Protein AF-A0ABD3R181-F1 (afdb_monomer_lite)

Structure (mmCIF, N/CA/C/O backbone):
data_AF-A0ABD3R181-F1
#
_entry.id   AF-A0ABD3R181-F1
#
loop_
_atom_site.group_PDB
_atom_site.id
_atom_site.type_symbol
_atom_site.label_atom_id
_atom_site.label_alt_id
_atom_site.label_comp_id
_atom_site.label_asym_id
_atom_site.label_entity_id
_atom_site.label_seq_id
_atom_site.pdbx_PDB_ins_code
_atom_site.Cartn_x
_atom_site.Cartn_y
_atom_site.Cartn_z
_atom_site.occupancy
_atom_site.B_iso_or_equiv
_atom_site.auth_seq_id
_atom_site.auth_comp_id
_atom_site.auth_asym_id
_atom_site.auth_atom_id
_atom_site.pdbx_PDB_model_num
ATOM 1 N N . MET A 1 1 ? -15.521 -1.889 13.864 1.00 55.12 1 MET A N 1
ATOM 2 C CA . MET A 1 1 ? -15.353 -1.070 12.650 1.00 55.12 1 MET A CA 1
ATOM 3 C C . MET A 1 1 ? -16.077 -1.786 11.537 1.00 55.12 1 MET A C 1
ATOM 5 O O . MET A 1 1 ? -15.713 -2.916 11.233 1.00 55.12 1 MET A O 1
ATOM 9 N N . VAL A 1 2 ? -17.127 -1.165 11.024 1.00 57.31 2 VAL A N 1
ATOM 10 C CA . VAL A 1 2 ? -17.888 -1.640 9.872 1.00 57.31 2 VAL A CA 1
ATOM 11 C C . VAL A 1 2 ? -17.745 -0.548 8.839 1.00 57.31 2 VAL A C 1
ATOM 13 O O . VAL A 1 2 ? -17.971 0.613 9.165 1.00 57.31 2 VAL A O 1
ATOM 16 N N . LEU A 1 3 ? -17.316 -0.906 7.640 1.00 63.38 3 LEU A N 1
ATOM 17 C CA . LEU A 1 3 ? -17.305 0.016 6.521 1.00 63.38 3 LEU A CA 1
ATOM 18 C C . LEU A 1 3 ? -18.240 -0.590 5.485 1.00 63.38 3 LEU A C 1
ATOM 20 O O . LEU A 1 3 ? -17.924 -1.645 4.935 1.00 63.38 3 LEU A O 1
ATOM 24 N N . LEU A 1 4 ? -19.429 -0.001 5.373 1.00 65.81 4 LEU A N 1
ATOM 25 C CA . LEU A 1 4 ? -20.515 -0.470 4.518 1.00 65.81 4 LEU A CA 1
ATOM 26 C C . LEU A 1 4 ? -20.321 0.040 3.092 1.00 65.81 4 LEU A C 1
ATOM 28 O O . LEU A 1 4 ? -19.708 1.082 2.876 1.00 65.81 4 LEU A O 1
ATOM 32 N N . GLU A 1 5 ? -20.854 -0.707 2.132 1.00 68.44 5 GLU A N 1
ATOM 33 C CA . GLU A 1 5 ? -20.963 -0.224 0.758 1.00 68.44 5 GLU A CA 1
ATOM 34 C C . GLU A 1 5 ? -22.253 0.572 0.587 1.00 68.44 5 GLU A C 1
ATOM 36 O O . GLU A 1 5 ? -23.268 0.188 1.179 1.00 68.44 5 GLU A O 1
ATOM 41 N N . PRO A 1 6 ? -22.243 1.626 -0.246 1.00 63.38 6 PRO A N 1
ATOM 42 C CA . PRO A 1 6 ? -23.479 2.216 -0.729 1.00 63.38 6 PRO A CA 1
ATOM 43 C C . PRO A 1 6 ? -24.328 1.174 -1.471 1.00 63.38 6 PRO A C 1
ATOM 45 O O . PRO A 1 6 ? -23.773 0.312 -2.164 1.00 63.38 6 PRO A O 1
ATOM 48 N N . PRO A 1 7 ? -25.667 1.272 -1.389 1.00 65.12 7 PRO A N 1
ATOM 49 C CA . PRO A 1 7 ? -26.587 0.553 -2.251 1.00 65.12 7 PRO A CA 1
ATOM 50 C C . PRO A 1 7 ? -26.236 0.778 -3.715 1.00 65.12 7 PRO A C 1
ATOM 52 O O . PRO A 1 7 ? -25.718 1.833 -4.074 1.00 65.12 7 PRO A O 1
ATOM 55 N N . ASN A 1 8 ? -26.593 -0.173 -4.578 1.00 63.19 8 ASN A N 1
ATOM 56 C CA . ASN A 1 8 ? -26.259 -0.132 -6.007 1.00 63.19 8 ASN A CA 1
ATOM 57 C C . ASN A 1 8 ? -26.630 1.202 -6.679 1.00 63.19 8 ASN A C 1
ATOM 59 O O . ASN A 1 8 ? -25.869 1.705 -7.494 1.00 63.19 8 ASN A O 1
ATOM 63 N N . ALA A 1 9 ? -27.766 1.801 -6.305 1.00 60.69 9 ALA A N 1
ATOM 64 C CA . ALA A 1 9 ? -28.224 3.078 -6.859 1.00 60.69 9 ALA A CA 1
ATOM 65 C C . ALA A 1 9 ? -27.328 4.279 -6.491 1.00 60.69 9 ALA A C 1
ATOM 67 O O . ALA A 1 9 ? -27.309 5.270 -7.215 1.00 60.69 9 ALA A O 1
ATOM 68 N N . LEU A 1 10 ? -26.594 4.187 -5.380 1.00 62.84 10 LEU A N 1
ATOM 69 C CA . LEU A 1 10 ? -25.690 5.218 -4.859 1.00 62.84 10 LEU A CA 1
ATOM 70 C C . LEU A 1 10 ? -24.215 4.827 -5.008 1.00 62.84 10 LEU A C 1
ATOM 72 O O . LEU A 1 10 ? -23.321 5.589 -4.638 1.00 62.84 10 LEU A O 1
ATOM 76 N N . ASN A 1 11 ? -23.943 3.628 -5.524 1.00 64.88 11 ASN A N 1
ATOM 77 C CA . ASN A 1 11 ? -22.593 3.133 -5.671 1.00 64.88 11 ASN A CA 1
ATOM 78 C C . ASN A 1 11 ? -21.953 3.744 -6.919 1.00 64.88 11 ASN A C 1
ATOM 80 O O . ASN A 1 11 ? -22.361 3.471 -8.045 1.00 64.88 11 ASN A O 1
ATOM 84 N N . GLY A 1 12 ? -20.917 4.563 -6.720 1.00 60.31 12 GLY A N 1
ATOM 85 C CA . GLY A 1 12 ? -20.141 5.113 -7.832 1.00 60.31 12 GLY A CA 1
ATOM 86 C C . GLY A 1 12 ? -19.464 4.019 -8.665 1.00 60.31 12 GLY A C 1
ATOM 87 O O . GLY A 1 12 ? -19.232 4.196 -9.863 1.00 60.31 12 GLY A O 1
ATOM 88 N N . PHE A 1 13 ? -19.177 2.858 -8.067 1.00 60.72 13 PHE A N 1
ATOM 89 C CA . PHE A 1 13 ? -18.614 1.719 -8.777 1.00 60.72 13 PHE A CA 1
ATOM 90 C C . PHE A 1 13 ? -19.688 1.021 -9.611 1.00 60.72 13 PHE A C 1
ATOM 92 O O . PHE A 1 13 ? -20.637 0.454 -9.079 1.00 60.72 13 PHE A O 1
ATOM 99 N N . LYS A 1 14 ? -19.478 0.956 -10.931 1.00 56.28 14 LYS A N 1
ATOM 100 C CA . LYS A 1 14 ? -20.347 0.208 -11.862 1.00 56.28 14 LYS A CA 1
ATOM 101 C C . LYS A 1 14 ? -20.412 -1.292 -11.572 1.00 56.28 14 LYS A C 1
ATOM 103 O O . LYS A 1 14 ? -21.358 -1.949 -11.989 1.00 56.28 14 LYS A O 1
ATOM 108 N N . SER A 1 15 ? -19.426 -1.814 -10.842 1.00 56.28 15 SER A N 1
ATOM 109 C CA . SER A 1 15 ? -19.430 -3.170 -10.296 1.00 56.28 15 SER A CA 1
ATOM 110 C C . SER A 1 15 ? -20.417 -3.345 -9.140 1.00 56.28 15 SER A C 1
ATOM 112 O O . SER A 1 15 ? -20.561 -4.453 -8.651 1.00 56.28 15 SER A O 1
ATOM 114 N N . ASN A 1 16 ? -21.077 -2.289 -8.655 1.00 62.91 16 ASN A N 1
ATOM 115 C CA . ASN A 1 16 ? -21.979 -2.305 -7.497 1.00 62.91 16 ASN A CA 1
ATOM 116 C C . ASN A 1 16 ? -21.322 -2.716 -6.166 1.00 62.91 16 ASN A C 1
ATOM 118 O O . ASN A 1 16 ? -22.004 -2.905 -5.164 1.00 62.91 16 ASN A O 1
ATOM 122 N N . SER A 1 17 ? -19.993 -2.833 -6.131 1.00 70.88 17 SER A N 1
ATOM 123 C CA . SER A 1 17 ? -19.230 -3.179 -4.936 1.00 70.88 17 SER A CA 1
ATOM 124 C C . SER A 1 17 ? -17.808 -2.626 -5.042 1.00 70.88 17 SER A C 1
ATOM 126 O O . SER A 1 17 ? -17.170 -2.782 -6.081 1.00 70.88 17 SER A O 1
ATOM 128 N N . GLN A 1 18 ? -17.328 -1.983 -3.977 1.00 70.31 18 GLN A N 1
ATOM 129 C CA . GLN A 1 18 ? -15.941 -1.578 -3.739 1.00 70.31 18 GLN A CA 1
ATOM 130 C C . GLN A 1 18 ? -15.084 -2.748 -3.220 1.00 70.31 18 GLN A C 1
ATOM 132 O O . GLN A 1 18 ? -13.901 -2.839 -3.544 1.00 70.31 18 GLN A O 1
ATOM 137 N N . PHE A 1 19 ? -15.672 -3.640 -2.417 1.00 74.06 19 PHE A N 1
ATOM 138 C CA . PHE A 1 19 ? -15.000 -4.777 -1.766 1.00 74.06 19 PHE A CA 1
ATOM 139 C C . PHE A 1 19 ? -15.173 -6.107 -2.511 1.00 74.06 19 PHE A C 1
ATOM 141 O O . PHE A 1 19 ? -14.675 -7.135 -2.050 1.00 74.06 19 PHE A O 1
ATOM 148 N N . SER A 1 20 ? -15.823 -6.050 -3.675 1.00 77.19 20 SER A N 1
ATOM 149 C CA . SER A 1 20 ? -15.980 -7.108 -4.673 1.00 77.19 20 SER A CA 1
ATOM 150 C C . SER A 1 20 ? -16.860 -8.297 -4.262 1.00 77.19 20 SER A C 1
ATOM 152 O O . SER A 1 20 ? -17.326 -8.393 -3.121 1.00 77.19 20 SER A O 1
ATOM 154 N N . CYS A 1 21 ? -17.102 -9.202 -5.219 1.00 82.94 21 CYS A N 1
ATOM 155 C CA . CYS A 1 21 ? -17.904 -10.416 -5.046 1.00 82.94 21 CYS A CA 1
ATOM 156 C C . CYS A 1 21 ? -17.040 -11.683 -5.194 1.00 82.94 21 CYS A C 1
ATOM 158 O O . CYS A 1 21 ? -16.865 -12.163 -6.316 1.00 82.94 21 CYS A O 1
ATOM 160 N N . PRO A 1 22 ? -16.512 -12.253 -4.097 1.00 86.50 22 PRO A N 1
ATOM 161 C CA . PRO A 1 22 ? -15.884 -13.572 -4.143 1.00 86.50 22 PRO A CA 1
ATOM 162 C C . PRO A 1 22 ? -16.886 -14.663 -4.559 1.00 86.50 22 PRO A C 1
ATOM 164 O O . PRO A 1 22 ? -18.093 -14.486 -4.365 1.00 86.50 22 PRO A O 1
ATOM 167 N N . PRO A 1 23 ? -16.418 -15.824 -5.054 1.00 86.88 23 PRO A N 1
ATOM 168 C CA . PRO A 1 23 ? -17.284 -16.964 -5.364 1.00 86.88 23 PRO A CA 1
ATOM 169 C C . PRO A 1 23 ? -18.219 -17.368 -4.208 1.00 86.88 23 PRO A C 1
ATOM 171 O O . PRO A 1 23 ? -19.382 -17.687 -4.445 1.00 86.88 23 PRO A O 1
ATOM 174 N N . GLU A 1 24 ? -17.751 -17.287 -2.959 1.00 87.00 24 GLU A N 1
ATOM 175 C CA . GLU A 1 24 ? -18.505 -17.612 -1.735 1.00 87.00 24 GLU A CA 1
ATOM 176 C C . GLU A 1 24 ? -19.681 -16.678 -1.441 1.00 87.00 24 GLU A C 1
ATOM 178 O O . GLU A 1 24 ? -20.557 -17.017 -0.638 1.00 87.00 24 GLU A O 1
ATOM 183 N N . ALA A 1 25 ? -19.704 -15.503 -2.070 1.00 86.50 25 ALA A N 1
ATOM 184 C CA . ALA A 1 25 ? -20.812 -14.571 -1.940 1.00 86.50 25 ALA A CA 1
ATOM 185 C C . ALA A 1 25 ? -22.078 -15.067 -2.658 1.00 86.50 25 ALA A C 1
ATOM 187 O O . ALA A 1 25 ? -23.170 -14.557 -2.408 1.00 86.50 25 ALA A O 1
ATOM 188 N N . TRP A 1 26 ? -21.953 -16.073 -3.527 1.00 88.00 26 TRP A N 1
ATOM 189 C CA . TRP A 1 26 ? -23.047 -16.598 -4.330 1.00 88.00 26 TRP A CA 1
ATOM 190 C C . TRP A 1 26 ? -23.561 -17.932 -3.783 1.00 88.00 26 TRP A C 1
ATOM 192 O O . TRP A 1 26 ? -22.801 -18.869 -3.539 1.00 88.00 26 TRP A O 1
ATOM 202 N N . ARG A 1 27 ? -24.886 -18.059 -3.672 1.00 88.88 27 ARG A N 1
ATOM 203 C CA . ARG A 1 27 ? -25.556 -19.361 -3.595 1.00 88.88 27 ARG A CA 1
ATOM 204 C C . ARG A 1 27 ? -25.457 -20.018 -4.968 1.00 88.88 27 ARG A C 1
ATOM 206 O O . ARG A 1 27 ? -25.780 -19.391 -5.982 1.00 88.88 27 ARG A O 1
ATOM 213 N N . THR A 1 28 ? -25.014 -21.270 -5.003 1.00 89.44 28 THR A N 1
ATOM 214 C CA . THR A 1 28 ? -24.874 -22.037 -6.243 1.00 89.44 28 THR A CA 1
ATOM 215 C C . THR A 1 28 ? -25.684 -23.326 -6.185 1.00 89.44 28 THR A C 1
ATOM 217 O O . THR A 1 28 ? -25.805 -23.949 -5.132 1.00 89.44 28 THR A O 1
ATOM 220 N N . GLU A 1 29 ? -26.245 -23.725 -7.324 1.00 88.19 29 GLU A N 1
ATOM 221 C CA . GLU A 1 29 ? -26.995 -24.972 -7.476 1.00 88.19 29 GLU A CA 1
ATOM 222 C C . GLU A 1 29 ? -26.436 -25.806 -8.626 1.00 88.19 29 GLU A C 1
ATOM 224 O O . GLU A 1 29 ? -26.189 -25.312 -9.729 1.00 88.19 29 GLU A O 1
ATOM 229 N N . VAL A 1 30 ? -26.289 -27.107 -8.386 1.00 86.81 30 VAL A N 1
ATOM 230 C CA . VAL A 1 30 ? -25.907 -28.075 -9.416 1.00 86.81 30 VAL A CA 1
ATOM 231 C C . VAL A 1 30 ? -27.184 -28.640 -10.032 1.00 86.81 30 VAL A C 1
ATOM 233 O O . VAL A 1 30 ? -27.812 -29.545 -9.487 1.00 86.81 30 VAL A O 1
ATOM 236 N N . ARG A 1 31 ? -27.587 -28.098 -11.186 1.00 83.19 31 ARG A N 1
ATOM 237 C CA . ARG A 1 31 ? -28.854 -28.465 -11.852 1.00 83.19 31 ARG A CA 1
ATOM 238 C C . ARG A 1 31 ? -28.872 -29.895 -12.407 1.00 83.19 31 ARG A C 1
ATOM 240 O O . ARG A 1 31 ? -29.944 -30.448 -12.636 1.00 83.19 31 ARG A O 1
ATOM 247 N N . ARG A 1 32 ? -27.701 -30.490 -12.665 1.00 84.88 32 ARG A N 1
ATOM 248 C CA . ARG A 1 32 ? -27.527 -31.876 -13.141 1.00 84.88 32 ARG A CA 1
ATOM 249 C C . ARG A 1 32 ? -26.232 -32.462 -12.587 1.00 84.88 32 ARG A C 1
ATOM 251 O O . ARG A 1 32 ? -25.237 -31.754 -12.480 1.00 84.88 32 ARG A O 1
ATOM 258 N N . LYS A 1 33 ? -26.218 -33.763 -12.280 1.0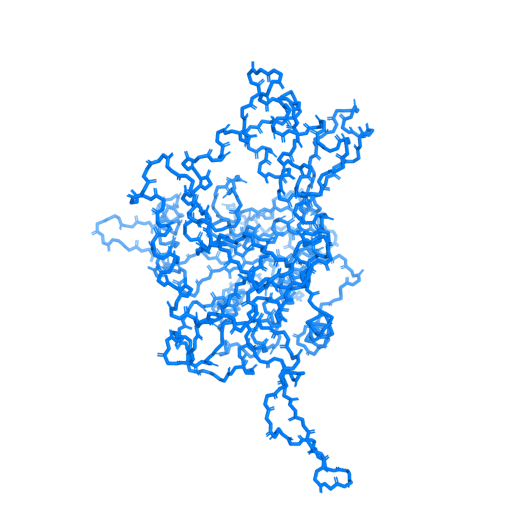0 79.19 33 LYS A N 1
ATOM 259 C CA . LYS A 1 33 ? -25.021 -34.461 -11.783 1.00 79.19 33 LYS A CA 1
ATOM 260 C C . LYS A 1 33 ? -23.868 -34.316 -12.791 1.00 79.19 33 LYS A C 1
ATOM 262 O O . LYS A 1 33 ? -24.003 -34.758 -13.926 1.00 79.19 33 LYS A O 1
ATOM 267 N N . GLY A 1 34 ? -22.765 -33.696 -12.366 1.00 79.50 34 GLY A N 1
ATOM 268 C CA . GLY A 1 34 ? -21.585 -33.429 -13.202 1.00 79.50 34 GLY A CA 1
ATOM 269 C C . GLY A 1 34 ? -21.598 -32.100 -13.969 1.00 79.50 34 GLY A C 1
ATOM 270 O O . GLY A 1 34 ? -20.638 -31.827 -14.678 1.00 79.50 34 GLY A O 1
ATOM 271 N N . ALA A 1 35 ? -22.645 -31.277 -13.843 1.00 83.69 35 ALA A N 1
ATOM 272 C CA . ALA A 1 35 ? -22.665 -29.928 -14.409 1.00 83.69 35 ALA A CA 1
ATOM 273 C C . ALA A 1 35 ? -21.976 -28.913 -13.483 1.00 83.69 35 ALA A C 1
ATOM 275 O O . ALA A 1 35 ? -21.947 -29.099 -12.264 1.00 83.69 35 ALA A O 1
ATOM 276 N N . GLU A 1 36 ? -21.477 -27.821 -14.064 1.00 84.50 36 GLU A N 1
ATOM 277 C CA . GLU A 1 36 ? -20.940 -26.702 -13.290 1.00 84.50 36 GLU A CA 1
ATOM 278 C C . GLU A 1 36 ? -22.030 -26.063 -12.407 1.00 84.50 36 GLU A C 1
ATOM 280 O O . GLU A 1 36 ? -23.181 -25.927 -12.848 1.00 84.50 36 GLU A O 1
ATOM 285 N N . PRO A 1 37 ? -21.704 -25.678 -11.158 1.00 86.06 37 PRO A N 1
ATOM 286 C CA . PRO A 1 37 ? -22.633 -24.964 -10.291 1.00 86.06 37 PRO A CA 1
ATOM 287 C C . PRO A 1 37 ? -23.073 -23.636 -10.918 1.00 86.06 37 PRO A C 1
ATOM 289 O O . PRO A 1 37 ? -22.246 -22.830 -11.341 1.00 86.06 37 PRO A O 1
ATOM 292 N N . VAL A 1 38 ? -24.381 -23.378 -10.938 1.00 86.50 38 VAL A N 1
ATOM 293 C CA . VAL A 1 38 ? -24.952 -22.129 -11.463 1.00 86.50 38 VAL A CA 1
ATOM 294 C C . VAL A 1 38 ? -25.283 -21.196 -10.304 1.00 86.50 38 VAL A C 1
ATOM 296 O O . VAL A 1 38 ? -25.862 -21.636 -9.312 1.00 86.50 38 VAL A O 1
ATOM 299 N N . LYS A 1 39 ? -24.956 -19.905 -10.429 1.00 87.62 39 LYS A N 1
ATOM 300 C CA . LYS A 1 39 ? -25.327 -18.870 -9.452 1.00 87.62 39 LYS A CA 1
ATOM 301 C C . LYS A 1 39 ? -26.850 -18.691 -9.430 1.00 87.62 39 LYS A C 1
ATOM 303 O O . LYS A 1 39 ? -27.450 -18.421 -10.469 1.00 87.62 39 LYS A O 1
ATOM 308 N N . VAL A 1 40 ? -27.466 -18.832 -8.256 1.00 88.94 40 VAL A N 1
ATOM 309 C CA . VAL A 1 40 ? -28.929 -18.713 -8.070 1.00 88.94 40 VAL A CA 1
ATOM 310 C C . VAL A 1 40 ? -29.343 -17.568 -7.149 1.00 88.94 40 VAL A C 1
ATOM 312 O O . VAL A 1 40 ? -30.520 -17.228 -7.087 1.00 88.94 40 VAL A O 1
ATOM 315 N N . GLY A 1 41 ? -28.396 -16.938 -6.455 1.00 85.56 41 GLY A N 1
ATOM 316 C CA . GLY A 1 41 ? -28.671 -15.776 -5.615 1.00 85.56 41 GLY A CA 1
ATOM 317 C C . GLY A 1 41 ? -27.487 -15.388 -4.741 1.00 85.56 41 GLY A C 1
ATOM 318 O O . GLY A 1 41 ? -26.439 -16.029 -4.780 1.00 85.56 41 GLY A O 1
ATOM 319 N N . TRP A 1 42 ? -27.663 -14.338 -3.943 1.00 83.12 42 TRP A N 1
ATOM 320 C CA . TRP A 1 42 ? -26.680 -13.920 -2.947 1.00 83.12 42 TRP A CA 1
ATOM 321 C C . TRP A 1 42 ? -26.754 -14.807 -1.700 1.00 83.12 42 TRP A C 1
ATOM 323 O O . TRP A 1 42 ? -27.833 -15.237 -1.284 1.00 83.12 42 TRP A O 1
ATOM 333 N N . ASN A 1 43 ? -25.605 -15.084 -1.097 1.00 85.31 43 ASN A N 1
ATOM 334 C CA . ASN A 1 43 ? -25.528 -15.742 0.195 1.00 85.31 43 ASN A CA 1
ATOM 335 C C . ASN A 1 43 ? -25.756 -14.713 1.313 1.00 85.31 43 ASN A C 1
ATOM 337 O O . ASN A 1 43 ? -24.873 -13.920 1.625 1.00 85.31 43 ASN A O 1
ATOM 341 N N . GLU A 1 44 ? -26.949 -14.721 1.910 1.00 81.56 44 GLU A N 1
ATOM 342 C CA . GLU A 1 44 ? -27.346 -13.782 2.975 1.00 81.56 44 GLU A CA 1
ATOM 343 C C . GLU A 1 44 ? -26.435 -13.832 4.211 1.00 81.56 44 GLU A C 1
ATOM 345 O O . GLU A 1 44 ? -26.271 -12.816 4.880 1.00 81.56 44 GLU A O 1
ATOM 350 N N . ASP A 1 45 ? -25.781 -14.969 4.468 1.00 81.38 45 ASP A N 1
ATOM 351 C CA . ASP A 1 45 ? -24.841 -15.132 5.583 1.00 81.38 45 ASP A CA 1
ATOM 352 C C . ASP A 1 45 ? -23.416 -14.653 5.243 1.00 81.38 45 ASP A C 1
ATOM 354 O O . ASP A 1 45 ? -22.511 -14.695 6.085 1.00 81.38 45 ASP A O 1
ATOM 358 N N . PHE A 1 46 ? -23.174 -14.218 4.002 1.00 82.75 46 PHE A N 1
ATOM 359 C CA . PHE A 1 46 ? -21.854 -13.774 3.570 1.00 82.75 46 PHE A CA 1
ATOM 360 C C . PHE A 1 46 ? -21.511 -12.385 4.139 1.00 82.75 46 PHE A C 1
ATOM 362 O O . PHE A 1 46 ? -22.365 -11.494 4.152 1.00 82.75 46 PHE A O 1
ATOM 369 N N . PRO A 1 47 ? -20.255 -12.141 4.569 1.00 79.81 47 PRO A N 1
ATOM 370 C CA . PRO A 1 47 ? -19.860 -10.844 5.104 1.00 79.81 47 PRO A CA 1
ATOM 371 C C . PRO A 1 47 ? -20.114 -9.673 4.146 1.00 79.81 47 PRO A C 1
ATOM 373 O O . PRO A 1 47 ? -20.079 -9.795 2.920 1.00 79.81 47 PRO A O 1
ATOM 376 N N . VAL A 1 48 ? -20.318 -8.490 4.721 1.00 76.25 48 VAL A N 1
ATOM 377 C CA . VAL A 1 48 ? -20.615 -7.256 3.980 1.00 76.25 48 VAL A CA 1
ATOM 378 C C . VAL A 1 48 ? -19.512 -6.216 4.147 1.00 76.25 48 VAL A C 1
ATOM 380 O O . VAL A 1 48 ? -18.779 -6.203 5.145 1.00 76.25 48 VAL A O 1
ATOM 383 N N . GLY A 1 49 ? -19.387 -5.318 3.171 1.00 77.00 49 GLY A N 1
ATOM 384 C CA . GLY A 1 49 ? -18.439 -4.216 3.269 1.00 77.00 49 GLY A CA 1
ATOM 385 C C . GLY A 1 49 ? -16.978 -4.673 3.336 1.00 77.00 49 GLY A C 1
ATOM 386 O O . GLY A 1 49 ? -16.611 -5.728 2.817 1.00 77.00 49 GLY A O 1
ATOM 387 N N . LEU A 1 50 ? -16.142 -3.922 4.058 1.00 79.50 50 LEU A N 1
ATOM 388 C CA . LEU A 1 50 ? -14.716 -4.243 4.235 1.00 79.50 50 LEU A CA 1
ATOM 389 C C . LEU A 1 50 ? -14.475 -5.625 4.872 1.00 79.50 50 LEU A C 1
ATOM 391 O O . LEU A 1 50 ? -13.408 -6.215 4.688 1.00 79.50 50 LEU A O 1
ATOM 395 N N . THR A 1 51 ? -15.463 -6.175 5.591 1.00 81.44 51 THR A N 1
ATOM 396 C CA . THR A 1 51 ? -15.340 -7.509 6.201 1.00 81.44 51 THR A CA 1
ATOM 397 C C . THR A 1 51 ? -15.306 -8.645 5.179 1.00 81.44 51 THR A C 1
ATOM 399 O O . THR A 1 51 ? -14.916 -9.757 5.529 1.00 81.44 51 THR A O 1
ATOM 402 N N . ARG A 1 52 ? -15.618 -8.373 3.904 1.00 83.38 52 ARG A N 1
ATOM 403 C CA . ARG A 1 52 ? -15.370 -9.301 2.787 1.00 83.38 52 ARG A CA 1
ATOM 404 C C . ARG A 1 52 ? -13.884 -9.539 2.530 1.00 83.38 52 ARG A C 1
ATOM 406 O O . ARG A 1 52 ? -13.506 -10.630 2.115 1.00 83.38 52 ARG A O 1
ATOM 413 N N . LEU A 1 53 ? -13.045 -8.536 2.795 1.00 84.81 53 LEU A N 1
ATOM 414 C CA . LEU A 1 53 ? -11.600 -8.591 2.560 1.00 84.81 53 LEU A CA 1
ATOM 415 C C . LEU A 1 53 ? -10.826 -8.839 3.854 1.00 84.81 53 LEU A C 1
ATOM 417 O O . LEU A 1 53 ? -9.948 -9.699 3.904 1.00 84.81 53 LEU A O 1
ATOM 421 N N . ILE A 1 54 ? -11.152 -8.091 4.911 1.00 86.25 54 ILE A N 1
ATOM 422 C CA . ILE A 1 54 ? -10.416 -8.087 6.178 1.00 86.25 54 ILE A CA 1
ATOM 423 C C . ILE A 1 54 ? -11.222 -8.813 7.249 1.00 86.25 54 ILE A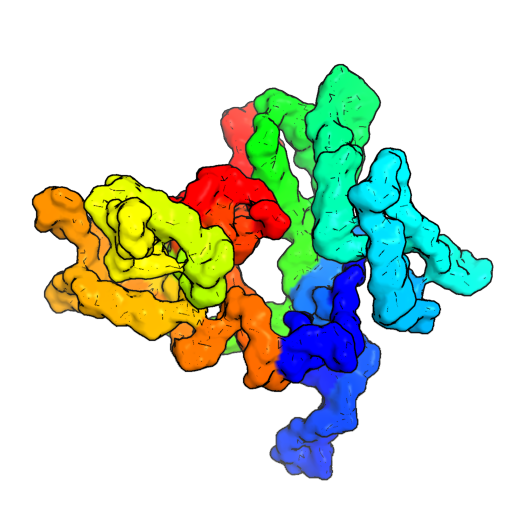 C 1
ATOM 425 O O . ILE A 1 54 ? -12.380 -8.498 7.523 1.00 86.25 54 ILE A O 1
ATOM 429 N N . ARG A 1 55 ? -10.576 -9.758 7.925 1.00 86.19 55 ARG A N 1
ATOM 430 C CA . ARG A 1 55 ? -11.139 -10.431 9.086 1.00 86.19 55 ARG A CA 1
ATOM 431 C C . ARG A 1 55 ? -11.182 -9.461 10.261 1.00 86.19 55 ARG A C 1
ATOM 433 O O . ARG A 1 55 ? -10.144 -9.078 10.795 1.00 86.19 55 ARG A O 1
ATOM 440 N N . HIS A 1 56 ? -12.387 -9.130 10.717 1.00 81.12 56 HIS A N 1
ATOM 441 C CA . HIS A 1 56 ? -12.564 -8.318 11.916 1.00 81.12 56 HIS A CA 1
ATOM 442 C C . HIS A 1 56 ? -11.929 -9.010 13.145 1.00 81.12 56 HIS A C 1
ATOM 444 O O . HIS A 1 56 ? -12.335 -10.126 13.490 1.00 81.12 56 HIS A O 1
ATOM 450 N N . PRO A 1 57 ? -10.940 -8.397 13.825 1.00 80.81 57 PRO A N 1
ATOM 451 C CA . PRO A 1 57 ? -10.308 -9.026 14.979 1.00 80.81 57 PRO A CA 1
ATOM 452 C C . PRO A 1 57 ? -11.267 -9.088 16.170 1.00 80.81 57 PRO A C 1
ATOM 454 O O . PRO A 1 57 ? -11.773 -8.062 16.619 1.00 80.81 57 PRO A O 1
ATOM 457 N N . ALA A 1 58 ? -11.462 -10.279 16.743 1.00 81.06 58 ALA A N 1
ATOM 458 C CA . ALA A 1 58 ? -12.372 -10.474 17.875 1.00 81.06 58 ALA A CA 1
ATOM 459 C C . ALA A 1 58 ? -11.997 -9.629 19.104 1.00 81.06 58 ALA A C 1
ATOM 461 O O . ALA A 1 58 ? -12.871 -9.210 19.854 1.00 81.06 58 ALA A O 1
ATOM 462 N N . TRP A 1 59 ? -10.711 -9.329 19.309 1.00 81.88 59 TRP A N 1
ATOM 463 C CA . TRP A 1 59 ? -10.270 -8.472 20.413 1.00 81.88 59 TRP A CA 1
ATOM 464 C C . TRP A 1 59 ? -10.731 -7.016 20.251 1.00 81.88 59 TRP A C 1
ATOM 466 O O . TRP A 1 59 ? -10.952 -6.340 21.253 1.00 81.88 59 TRP A O 1
ATOM 476 N N . LEU A 1 60 ? -10.920 -6.543 19.012 1.00 79.19 60 LEU A N 1
ATOM 477 C CA . LEU A 1 60 ? -11.350 -5.173 18.724 1.00 79.19 60 LEU A CA 1
ATOM 478 C C . LEU A 1 60 ? -12.834 -4.973 19.064 1.00 79.19 60 LEU A C 1
ATOM 480 O O . LEU A 1 60 ? -13.220 -3.916 19.553 1.00 79.19 60 LEU A O 1
ATOM 484 N N . SER A 1 61 ? -13.654 -6.003 18.850 1.00 75.50 61 SER A N 1
ATOM 485 C CA . SER A 1 61 ? -15.070 -6.047 19.251 1.00 75.50 61 SER A CA 1
ATOM 486 C C . SER A 1 61 ? -15.304 -6.661 20.629 1.00 75.50 61 SER A C 1
ATOM 488 O O . SER A 1 61 ? -16.441 -6.681 21.090 1.00 75.50 61 SER A O 1
ATOM 490 N N . LYS A 1 62 ? -14.268 -7.195 21.289 1.00 76.81 62 LYS A N 1
ATOM 491 C CA . LYS A 1 62 ? -14.397 -8.051 22.484 1.00 76.81 62 LYS A CA 1
ATOM 492 C C . LYS A 1 62 ? -15.372 -9.224 22.276 1.00 76.81 62 LYS A C 1
ATOM 494 O O . LYS A 1 62 ? -16.087 -9.611 23.193 1.00 76.81 62 LYS A O 1
ATOM 499 N N . GLY A 1 63 ? -15.409 -9.770 21.059 1.00 73.31 63 GLY A N 1
ATOM 500 C CA . GLY A 1 63 ? -16.310 -10.855 20.668 1.00 73.31 63 GLY A CA 1
ATOM 501 C C . GLY A 1 63 ? -17.764 -10.433 20.440 1.00 73.31 63 GLY A C 1
ATOM 502 O O . GLY A 1 63 ? -18.597 -11.293 20.169 1.00 73.31 63 GLY A O 1
ATOM 503 N N . CYS A 1 64 ? -18.088 -9.141 20.532 1.00 73.00 64 CYS A N 1
ATOM 504 C CA . CYS A 1 64 ? -19.418 -8.653 20.194 1.00 73.00 64 CYS A CA 1
ATOM 505 C C . CYS A 1 64 ? -19.665 -8.737 18.683 1.00 73.00 64 CYS A C 1
ATOM 507 O O . CYS A 1 64 ? -18.776 -8.465 17.871 1.00 73.00 64 CYS A O 1
ATOM 509 N N . GLY A 1 65 ? -20.904 -9.069 18.317 1.00 69.50 65 GLY A N 1
ATOM 510 C CA . GLY A 1 65 ? -21.377 -8.936 16.946 1.00 69.50 65 GLY A CA 1
ATOM 511 C C . GLY A 1 65 ? -21.373 -7.480 16.480 1.00 69.50 65 GLY A C 1
ATOM 512 O O . GLY A 1 65 ? -21.154 -6.543 17.254 1.00 69.50 65 GLY A O 1
ATOM 513 N N . MET A 1 66 ? -21.624 -7.297 15.190 1.00 70.56 66 MET A N 1
ATOM 514 C CA . MET A 1 66 ? -21.833 -5.975 14.623 1.00 70.56 66 MET A CA 1
ATOM 515 C C . MET A 1 66 ? -23.040 -5.307 15.313 1.00 70.56 66 MET A C 1
ATOM 517 O O . MET A 1 66 ? -24.084 -5.945 15.425 1.00 70.56 66 MET A O 1
ATOM 521 N N . PRO A 1 67 ? -22.922 -4.073 15.829 1.00 73.12 67 PRO A N 1
ATOM 522 C CA . PRO A 1 67 ? -24.077 -3.367 16.374 1.00 73.12 67 PRO A CA 1
ATOM 523 C C . PRO A 1 67 ? -25.006 -2.898 15.241 1.00 73.12 67 PRO A C 1
ATOM 525 O O . PRO A 1 67 ? -24.543 -2.681 14.123 1.00 73.12 67 PRO A O 1
ATOM 528 N N . CYS A 1 68 ? -26.292 -2.695 15.551 1.00 74.69 68 CYS A N 1
ATOM 529 C CA . CYS A 1 68 ? -27.279 -2.064 14.657 1.00 74.69 68 CYS A CA 1
ATOM 530 C C . CYS A 1 68 ? -27.587 -2.833 13.354 1.00 74.69 68 CYS A C 1
ATOM 532 O O . CYS A 1 68 ? -28.004 -2.224 12.367 1.00 74.69 68 CYS A O 1
ATOM 534 N N . VAL A 1 69 ? -27.355 -4.152 13.308 1.00 72.62 69 VAL A N 1
ATOM 535 C CA . VAL A 1 69 ? -27.602 -4.947 12.091 1.00 72.62 69 VAL A CA 1
ATOM 536 C C . VAL A 1 69 ? -29.084 -4.886 11.730 1.00 72.62 69 VAL A C 1
ATOM 538 O O . VAL A 1 69 ? -29.925 -5.331 12.504 1.00 72.62 69 VAL A O 1
ATOM 541 N N . GLY A 1 70 ? -29.385 -4.340 10.550 1.00 73.12 70 GLY A N 1
ATOM 542 C CA . GLY A 1 70 ? -30.751 -4.208 10.040 1.00 73.12 70 GLY A CA 1
ATOM 543 C C . GLY A 1 70 ? -31.591 -3.102 10.689 1.00 73.12 70 GLY A C 1
ATOM 544 O O . GLY A 1 70 ? -32.766 -2.999 10.361 1.00 73.12 70 GLY A O 1
ATOM 545 N N . GLU A 1 71 ? -31.026 -2.283 11.586 1.00 81.50 71 GLU A N 1
ATOM 546 C CA . GLU A 1 71 ? -31.766 -1.196 12.257 1.00 81.50 71 GLU A CA 1
ATOM 547 C C . GLU A 1 71 ? -31.830 0.102 11.436 1.00 81.50 71 GLU A C 1
ATOM 549 O O . GLU A 1 71 ? -32.749 0.886 11.641 1.00 81.50 71 GLU A O 1
ATOM 554 N N . TYR A 1 72 ? -30.874 0.328 10.531 1.00 79.81 72 TYR A N 1
ATOM 555 C CA . TYR A 1 72 ? -30.753 1.556 9.737 1.00 79.81 72 TYR A CA 1
ATOM 556 C C . TYR A 1 72 ? -30.385 1.229 8.283 1.00 79.81 72 TYR A C 1
ATOM 558 O O . TYR A 1 72 ? -29.599 0.301 8.036 1.00 79.81 72 TYR A O 1
ATOM 566 N N . THR A 1 73 ? -30.900 2.011 7.331 1.00 80.38 73 THR A N 1
ATOM 567 C CA . THR A 1 73 ? -30.499 1.957 5.916 1.00 80.38 73 THR A CA 1
ATOM 568 C C . THR A 1 73 ? -29.154 2.649 5.689 1.00 80.38 73 THR A C 1
ATOM 570 O O . THR A 1 73 ? -28.626 3.344 6.558 1.00 80.38 73 THR A O 1
ATOM 573 N N . TYR A 1 74 ? -28.565 2.465 4.505 1.00 77.94 74 TYR A N 1
ATOM 574 C CA . TYR A 1 74 ? -27.322 3.157 4.163 1.00 77.94 74 TYR A CA 1
ATOM 575 C C . TYR A 1 74 ? -27.494 4.678 4.138 1.00 77.94 74 TYR A C 1
ATOM 577 O O . TYR A 1 74 ? -26.632 5.387 4.642 1.00 77.94 74 TYR A O 1
ATOM 585 N N . GLU A 1 75 ? -28.592 5.175 3.572 1.00 82.00 75 GLU A N 1
ATOM 586 C CA . GLU A 1 75 ? -28.891 6.606 3.491 1.00 82.00 75 GLU A CA 1
ATOM 587 C C . GLU A 1 75 ? -29.004 7.217 4.890 1.00 82.00 75 GLU A C 1
ATOM 589 O O . GLU A 1 75 ? -28.434 8.271 5.152 1.00 82.00 75 GLU A O 1
ATOM 594 N N . GLU A 1 76 ? -29.643 6.511 5.826 1.00 85.81 76 GLU A N 1
ATOM 595 C CA . GLU A 1 76 ? -29.727 6.941 7.224 1.00 85.81 76 GLU A CA 1
ATOM 596 C C . GLU A 1 76 ? -28.345 6.971 7.897 1.00 85.81 76 GLU A C 1
ATOM 598 O O . GLU A 1 76 ? -28.037 7.898 8.655 1.00 85.81 76 GLU A O 1
ATOM 603 N N . TRP A 1 77 ? -27.478 5.994 7.599 1.00 85.50 77 TRP A N 1
ATOM 604 C CA . TRP A 1 77 ? -26.084 6.022 8.047 1.00 85.50 77 TRP A CA 1
ATOM 605 C C . TRP A 1 77 ? -25.299 7.188 7.444 1.00 85.50 77 TRP A C 1
ATOM 607 O O . TRP A 1 77 ? -24.521 7.825 8.159 1.00 85.50 77 TRP A O 1
ATOM 617 N N . ASP A 1 78 ? -25.484 7.477 6.158 1.00 85.12 78 ASP A N 1
ATOM 618 C CA . ASP A 1 78 ? -24.771 8.553 5.472 1.00 85.12 78 ASP A CA 1
ATOM 619 C C . ASP A 1 78 ? -25.216 9.935 5.970 1.00 85.12 78 ASP A C 1
ATOM 621 O O . ASP A 1 78 ? -24.375 10.785 6.269 1.00 85.12 78 ASP A O 1
ATOM 625 N N . ASP A 1 79 ? -26.512 10.130 6.210 1.00 86.25 79 ASP A N 1
ATOM 626 C CA . ASP A 1 79 ? -27.047 11.343 6.834 1.00 86.25 79 ASP A CA 1
ATOM 627 C C . ASP A 1 79 ? -26.456 11.571 8.234 1.00 86.25 79 ASP A C 1
ATOM 629 O O . ASP A 1 79 ? -26.107 12.698 8.608 1.00 86.25 79 ASP A O 1
ATOM 633 N N . LEU A 1 80 ? -26.316 10.505 9.031 1.00 87.06 80 LEU A N 1
ATOM 634 C CA . LEU A 1 80 ? -25.670 10.570 10.345 1.00 87.06 80 LEU A CA 1
ATOM 635 C C . LEU A 1 80 ? -24.167 10.853 10.240 1.00 87.06 80 LEU A C 1
ATOM 637 O O . LEU A 1 80 ? -23.639 11.617 11.053 1.00 87.06 80 LEU A O 1
ATOM 641 N N . ARG A 1 81 ? -23.482 10.285 9.240 1.00 87.94 81 ARG A N 1
ATOM 642 C CA . ARG A 1 81 ? -22.075 10.594 8.949 1.00 87.94 81 ARG A CA 1
ATOM 643 C C . ARG A 1 81 ? -21.903 12.079 8.638 1.00 87.94 81 ARG A C 1
ATOM 645 O O . ARG A 1 81 ? -21.042 12.713 9.242 1.00 87.94 81 ARG A O 1
ATOM 652 N N . ILE A 1 82 ? -22.721 12.636 7.742 1.00 85.44 82 ILE A N 1
ATOM 653 C CA . ILE A 1 82 ? -22.655 14.052 7.338 1.00 85.44 82 ILE A CA 1
ATOM 654 C C . ILE A 1 82 ? -22.875 14.970 8.547 1.00 85.44 82 ILE A C 1
ATOM 656 O O . ILE A 1 82 ? -22.163 15.962 8.712 1.00 85.44 82 ILE A O 1
ATOM 660 N N . LYS A 1 83 ? -23.811 14.615 9.439 1.00 85.62 83 LYS A N 1
ATOM 661 C CA . LYS A 1 83 ? -24.039 15.343 10.700 1.00 85.62 83 LYS A CA 1
ATOM 662 C C . LYS A 1 83 ? -22.828 15.312 11.632 1.00 85.62 83 LYS A C 1
ATOM 664 O O . LYS A 1 83 ? -22.641 16.258 12.383 1.00 85.62 83 LYS A O 1
ATOM 669 N N . ASN A 1 84 ? -21.993 14.277 11.563 1.00 86.56 84 ASN A N 1
ATOM 670 C CA . ASN A 1 84 ? -20.746 14.143 12.317 1.00 86.56 84 ASN A CA 1
ATOM 671 C C . ASN A 1 84 ? -19.535 14.803 11.637 1.00 86.56 84 ASN A C 1
ATOM 673 O O . ASN A 1 84 ? -18.400 14.383 11.838 1.00 86.56 84 ASN A O 1
ATOM 677 N N . ASN A 1 85 ? -19.727 15.859 10.849 1.00 81.94 85 ASN A N 1
ATOM 678 C CA . ASN A 1 85 ? -18.595 16.598 10.305 1.00 81.94 85 ASN A CA 1
ATOM 679 C C . ASN A 1 85 ? -17.871 17.394 11.414 1.00 81.94 85 ASN A C 1
ATOM 681 O O . ASN A 1 85 ? -18.402 18.365 11.961 1.00 81.94 85 ASN A O 1
ATOM 685 N N . ALA A 1 86 ? -16.626 17.010 11.710 1.00 75.88 86 ALA A N 1
ATOM 686 C CA . ALA A 1 86 ? -15.791 17.619 12.747 1.00 75.88 86 ALA A CA 1
ATOM 687 C C . ALA A 1 86 ? -15.542 19.125 12.543 1.00 75.88 86 ALA A C 1
ATOM 689 O O . ALA A 1 86 ? -15.356 19.847 13.525 1.00 75.88 86 ALA A O 1
ATOM 690 N N . THR A 1 87 ? -15.548 19.598 11.291 1.00 73.81 87 THR A N 1
ATOM 691 C CA . THR A 1 87 ? -15.362 21.022 10.956 1.00 73.81 87 THR A CA 1
ATOM 692 C C . THR A 1 87 ? -16.618 21.855 11.213 1.00 73.81 87 THR A C 1
ATOM 694 O O . THR A 1 87 ? -16.513 23.033 11.547 1.00 73.81 87 THR A O 1
ATOM 697 N N . ALA A 1 88 ? -17.801 21.242 11.116 1.00 72.62 88 ALA A N 1
ATOM 698 C CA . ALA A 1 88 ? -19.081 21.896 11.375 1.00 72.62 88 ALA A CA 1
ATOM 699 C C . ALA A 1 88 ? -19.428 21.951 12.874 1.00 72.62 88 ALA A C 1
ATOM 701 O O . ALA A 1 88 ? -20.194 22.814 13.296 1.00 72.62 88 ALA A O 1
ATOM 702 N N . MET A 1 89 ? -18.851 21.056 13.686 1.00 68.25 89 MET A N 1
ATOM 703 C CA . MET A 1 89 ? -19.044 21.000 15.142 1.00 68.25 89 MET A CA 1
ATOM 704 C C . MET A 1 89 ? -17.710 21.124 15.903 1.00 68.25 89 MET A C 1
ATOM 706 O O . MET A 1 89 ? -17.273 20.166 16.552 1.00 68.25 89 MET A O 1
ATOM 710 N N . PRO A 1 90 ? -17.036 22.289 15.844 1.00 69.88 90 PRO A N 1
ATOM 711 C CA . PRO A 1 90 ? -15.745 22.478 16.489 1.00 69.88 90 PRO A CA 1
ATOM 712 C C . PRO A 1 90 ? -15.842 22.314 18.014 1.00 69.88 90 PRO A C 1
ATOM 714 O O . PRO A 1 90 ? -16.663 22.944 18.677 1.00 69.88 90 PRO A O 1
ATOM 717 N N . GLY A 1 91 ? -14.978 21.471 18.582 1.00 68.38 91 GLY A N 1
ATOM 718 C CA . GLY A 1 91 ? -14.860 21.252 20.028 1.00 68.38 91 GLY A CA 1
ATOM 719 C C . GLY A 1 91 ? -15.828 20.226 20.626 1.00 68.38 91 GLY A C 1
ATOM 720 O O . GLY A 1 91 ? -15.718 19.931 21.818 1.00 68.38 91 GLY A O 1
ATOM 721 N N . LEU A 1 92 ? -16.733 19.648 19.831 1.00 76.31 92 LEU A N 1
ATOM 722 C CA . LEU A 1 92 ? -17.680 18.633 20.295 1.00 76.31 92 LEU A CA 1
ATOM 723 C C . LEU A 1 92 ? -17.234 17.218 19.885 1.00 76.31 92 LEU A C 1
ATOM 725 O O . LEU A 1 92 ? -16.719 17.029 18.782 1.00 76.31 92 LEU A O 1
ATOM 729 N N . PRO A 1 93 ? -17.415 16.199 20.750 1.00 79.88 93 PRO A N 1
ATOM 730 C CA . PRO A 1 93 ? -17.207 14.812 20.349 1.00 79.88 93 PRO A CA 1
ATOM 731 C C . PRO A 1 93 ? -18.223 14.403 19.265 1.00 79.88 93 PRO A C 1
ATOM 733 O O . PRO A 1 93 ? -19.304 14.993 19.200 1.00 79.88 93 PRO A O 1
ATOM 736 N N . PRO A 1 94 ? -17.925 13.370 18.454 1.00 85.62 94 PRO A N 1
ATOM 737 C CA . PRO A 1 94 ? -18.890 12.847 17.495 1.00 85.62 94 PRO A CA 1
ATOM 738 C C . PRO A 1 94 ? -20.193 12.426 18.183 1.00 85.62 94 PRO A C 1
ATOM 740 O O . PRO A 1 94 ? -20.169 11.839 19.274 1.00 85.62 94 PRO A O 1
ATOM 743 N N . LEU A 1 95 ? -21.320 12.677 17.519 1.00 85.38 95 LEU A N 1
ATOM 744 C CA . LEU A 1 95 ? -22.637 12.223 17.944 1.00 85.38 95 LEU A CA 1
ATOM 745 C C . LEU A 1 95 ? -22.643 10.697 18.026 1.00 85.38 95 LEU A C 1
ATOM 747 O O . LEU A 1 95 ? -22.279 9.989 17.081 1.00 85.38 95 LEU A O 1
ATOM 751 N N . GLN A 1 96 ? -23.073 10.211 19.186 1.00 88.31 96 GLN A N 1
ATOM 752 C CA . GLN A 1 96 ? -23.318 8.802 19.441 1.00 88.31 96 GLN A CA 1
ATOM 753 C C . GLN A 1 96 ? -24.799 8.519 19.254 1.00 88.31 96 GLN A C 1
ATOM 755 O O . GLN A 1 96 ? -25.638 9.214 19.828 1.00 88.31 96 GLN A O 1
ATOM 760 N N . ILE A 1 97 ? -25.113 7.461 18.521 1.00 87.62 97 ILE A N 1
ATOM 761 C CA . ILE A 1 97 ? -26.466 6.914 18.474 1.00 87.62 97 ILE A CA 1
ATOM 762 C C . ILE A 1 97 ? -26.516 5.618 19.281 1.00 87.62 97 ILE A C 1
ATOM 764 O O . ILE A 1 97 ? -25.496 4.956 19.480 1.00 87.62 97 ILE A O 1
ATOM 768 N N . GLN A 1 98 ? -27.700 5.257 19.760 1.00 86.00 98 GLN A N 1
ATOM 769 C CA . GLN A 1 98 ? -27.923 4.000 20.467 1.00 86.00 98 GLN A CA 1
ATOM 770 C C . GLN A 1 98 ? -28.539 2.985 19.514 1.00 86.00 98 GLN A C 1
ATOM 772 O O . GLN A 1 98 ? -29.526 3.294 18.853 1.00 86.00 98 GLN A O 1
ATOM 777 N N . CYS A 1 99 ? -27.985 1.780 19.503 1.00 79.88 99 CYS A N 1
ATOM 778 C CA . CYS A 1 99 ? -28.538 0.643 18.781 1.00 79.88 99 CYS A CA 1
ATOM 779 C C . CYS A 1 99 ? -29.023 -0.431 19.745 1.00 79.88 99 CYS A C 1
ATOM 781 O O . CYS A 1 99 ? -28.408 -0.635 20.799 1.00 79.88 99 CYS A O 1
ATOM 783 N N . GLY A 1 100 ? -30.083 -1.138 19.366 1.00 68.50 100 GLY A N 1
ATOM 784 C CA . GLY A 1 100 ? -30.644 -2.262 20.109 1.00 68.50 100 GLY A CA 1
ATOM 785 C C . GLY A 1 100 ? -31.985 -1.990 20.800 1.00 68.50 100 GLY A C 1
ATOM 786 O O . GLY A 1 100 ? -32.226 -0.933 21.392 1.00 68.50 100 GLY A O 1
ATOM 787 N N . GLY A 1 101 ? -32.838 -3.021 20.779 1.00 59.59 101 GLY A N 1
ATOM 788 C CA . GLY A 1 101 ? -34.029 -3.163 21.621 1.00 59.59 101 GLY A CA 1
ATOM 789 C C . GLY A 1 101 ? -33.713 -3.520 23.086 1.00 59.59 101 GLY A C 1
ATOM 790 O O . GLY A 1 101 ? -32.557 -3.639 23.489 1.00 59.59 101 GLY A O 1
ATOM 791 N N . THR A 1 102 ? -34.767 -3.693 23.889 1.00 45.47 102 THR A N 1
ATOM 792 C CA . THR A 1 102 ? -34.878 -3.612 25.368 1.00 45.47 102 THR A CA 1
ATOM 793 C C . THR A 1 102 ? -33.814 -4.245 26.285 1.00 45.47 102 THR A C 1
ATOM 795 O O . THR A 1 102 ? -33.870 -3.970 27.481 1.00 45.47 102 THR A O 1
ATOM 798 N N . SER A 1 103 ? -32.844 -5.043 25.827 1.00 54.12 103 SER A N 1
ATOM 799 C CA . SER A 1 103 ? -31.912 -5.758 26.723 1.00 54.12 103 SER A CA 1
ATOM 800 C C . SER A 1 103 ? -30.428 -5.378 26.617 1.00 54.12 103 SER A C 1
ATOM 802 O O . SER A 1 103 ? -29.717 -5.544 27.608 1.00 54.12 103 SER A O 1
ATOM 804 N N . LYS A 1 104 ? -29.938 -4.811 25.502 1.00 62.19 104 LYS A N 1
ATOM 805 C CA . LYS A 1 104 ? -28.569 -4.251 25.405 1.00 62.19 104 LYS A CA 1
ATOM 806 C C . LYS A 1 104 ? -28.501 -3.102 24.401 1.00 62.19 104 LYS A C 1
ATOM 808 O O . LYS A 1 104 ? -28.449 -3.329 23.198 1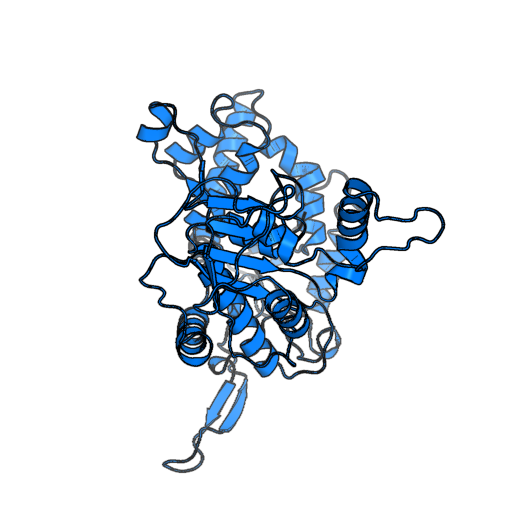.00 62.19 104 LYS A O 1
ATOM 813 N N . ARG A 1 105 ? -28.427 -1.872 24.917 1.00 73.56 105 ARG A N 1
ATOM 814 C CA . ARG A 1 105 ? -28.132 -0.682 24.112 1.00 73.56 105 ARG A CA 1
ATOM 815 C C . ARG A 1 105 ? -26.630 -0.575 23.868 1.00 73.56 105 ARG A C 1
ATOM 817 O O . ARG A 1 105 ? -25.847 -0.640 24.816 1.00 73.56 105 ARG A O 1
ATOM 824 N N . THR A 1 106 ? -26.234 -0.428 22.610 1.00 78.62 106 THR A N 1
ATOM 825 C CA . THR A 1 106 ? -24.842 -0.203 22.205 1.00 78.62 106 THR A CA 1
ATOM 826 C C . THR A 1 106 ? -24.714 1.189 21.605 1.00 78.62 106 THR A C 1
ATOM 828 O O . THR A 1 106 ? -25.364 1.479 20.605 1.00 78.62 106 THR A O 1
ATOM 831 N N . SER A 1 107 ? -23.851 2.032 22.176 1.00 84.81 107 SER A N 1
ATOM 832 C CA . SER A 1 107 ? -23.495 3.310 21.557 1.00 84.81 107 SER A CA 1
ATOM 833 C C . SER A 1 107 ? -22.623 3.073 20.328 1.00 84.81 107 SER A C 1
ATOM 835 O O . SER A 1 107 ? -21.577 2.425 20.435 1.00 84.81 107 SER A O 1
ATOM 837 N N . VAL A 1 108 ? -22.992 3.652 19.190 1.00 85.00 108 VAL A N 1
ATOM 838 C CA . VAL A 1 108 ? -22.150 3.678 17.991 1.00 85.00 108 VAL A CA 1
ATOM 839 C C . VAL A 1 108 ? -21.909 5.104 17.522 1.00 85.00 108 VAL A C 1
ATOM 841 O O . VAL A 1 108 ? -22.722 5.999 17.735 1.00 85.00 108 VAL A O 1
ATOM 844 N N . VAL A 1 109 ? -20.757 5.301 16.890 1.00 87.06 109 VAL A N 1
ATOM 845 C CA . VAL A 1 109 ? -20.344 6.554 16.258 1.00 87.06 109 VAL A CA 1
ATOM 846 C C . VAL A 1 109 ? -20.174 6.277 14.772 1.00 87.06 109 VAL A C 1
ATOM 848 O O . VAL A 1 109 ? -19.513 5.305 14.401 1.00 87.06 109 VAL A O 1
ATOM 851 N N . VAL A 1 110 ? -20.767 7.130 13.943 1.00 86.00 110 VAL A N 1
ATOM 852 C CA . VAL A 1 110 ? -20.790 6.979 12.485 1.00 86.00 110 VAL A CA 1
ATOM 853 C C . VAL A 1 110 ? -19.888 8.039 11.879 1.00 86.00 110 VAL A C 1
ATOM 855 O O . VAL A 1 110 ? -20.139 9.230 12.055 1.00 86.00 110 VAL A O 1
ATOM 858 N N . LEU A 1 111 ? -18.819 7.601 11.218 1.00 85.06 111 LEU A N 1
ATOM 859 C CA . LEU A 1 111 ? -17.810 8.459 10.601 1.00 85.06 111 LEU A CA 1
ATOM 860 C C . LEU A 1 111 ? -17.343 7.824 9.292 1.00 85.06 111 LEU A C 1
ATOM 862 O O . LEU A 1 111 ? -17.193 6.601 9.220 1.00 85.06 111 LEU A O 1
ATOM 866 N N . GLY A 1 112 ? -17.074 8.649 8.285 1.00 82.06 112 GLY A N 1
ATOM 867 C CA . GLY A 1 112 ? -16.371 8.238 7.079 1.00 82.06 112 GLY A CA 1
ATOM 868 C C . GLY A 1 112 ? -14.863 8.406 7.233 1.00 82.06 112 GLY A C 1
ATOM 869 O O . GLY A 1 112 ? -14.346 8.790 8.284 1.00 82.06 112 GLY A O 1
ATOM 870 N N . GLY A 1 113 ? -14.132 8.095 6.162 1.00 79.56 113 GLY A N 1
ATOM 871 C CA . GLY A 1 113 ? -12.671 8.174 6.166 1.00 79.56 113 GLY A CA 1
ATOM 872 C C . GLY A 1 113 ? -12.150 9.587 6.441 1.00 79.56 113 GLY A C 1
ATOM 873 O O . GLY A 1 113 ? -11.193 9.734 7.197 1.00 79.56 113 GLY A O 1
ATOM 874 N N . GLN A 1 114 ? -12.791 10.611 5.869 1.00 80.81 114 GLN A N 1
ATOM 875 C CA . GLN A 1 114 ? -12.396 12.002 6.085 1.00 80.81 114 GLN A CA 1
ATOM 876 C C . GLN A 1 114 ? -12.733 12.460 7.505 1.00 80.81 114 GLN A C 1
ATOM 878 O O . GLN A 1 114 ? -11.857 12.979 8.189 1.00 80.81 114 GLN A O 1
ATOM 883 N N . GLU A 1 115 ? -13.940 12.180 8.003 1.00 85.50 115 GLU A N 1
ATOM 884 C CA . GLU A 1 115 ? -14.343 12.608 9.345 1.00 85.50 115 GLU A CA 1
ATOM 885 C C . GLU A 1 115 ? -13.482 11.945 10.428 1.00 85.50 115 GLU A C 1
ATOM 887 O O . GLU A 1 115 ? -13.113 12.597 11.402 1.00 85.50 115 GLU A O 1
ATOM 892 N N . ILE A 1 116 ? -13.094 10.672 10.255 1.00 84.69 116 ILE A N 1
ATOM 893 C CA . ILE A 1 116 ? -12.139 10.009 11.160 1.00 84.69 116 ILE A CA 1
ATOM 894 C C . ILE A 1 116 ? -10.811 10.773 11.209 1.00 84.69 116 ILE A C 1
ATOM 896 O O . ILE A 1 116 ? -10.269 10.961 12.300 1.00 84.69 116 ILE A O 1
ATOM 900 N N . ARG A 1 117 ? -10.282 11.203 10.055 1.00 82.75 117 ARG A N 1
ATOM 901 C CA . ARG A 1 117 ? -9.022 11.962 9.982 1.00 82.75 117 ARG A CA 1
ATOM 902 C C . ARG A 1 117 ? -9.169 13.322 10.644 1.00 82.75 117 ARG A C 1
ATOM 904 O O . ARG A 1 117 ? -8.365 13.647 11.511 1.00 82.75 117 ARG A O 1
ATOM 911 N N . ASP A 1 118 ? -10.234 14.048 10.324 1.00 84.81 118 ASP A N 1
ATOM 912 C CA . ASP A 1 118 ? -10.482 15.378 10.878 1.00 84.81 118 ASP A CA 1
ATOM 913 C C . ASP A 1 118 ? -10.629 15.321 12.402 1.00 84.81 118 ASP A C 1
ATOM 915 O O . ASP A 1 118 ? -9.982 16.085 13.119 1.00 84.81 118 ASP A O 1
ATOM 919 N N . TYR A 1 119 ? -11.410 14.370 12.932 1.00 86.38 119 TYR A N 1
ATOM 920 C CA . TYR A 1 119 ? -11.519 14.187 14.382 1.00 86.38 119 TYR A CA 1
ATOM 921 C C . TYR A 1 119 ? -10.180 13.814 15.011 1.00 86.38 119 TYR A C 1
ATOM 923 O O . TYR A 1 119 ? -9.838 14.296 16.097 1.00 86.38 119 TYR A O 1
ATOM 931 N N . PHE A 1 120 ? -9.434 12.923 14.362 1.00 85.31 120 PHE A N 1
ATOM 932 C CA . PHE A 1 120 ? -8.133 12.516 14.854 1.00 85.31 120 PHE A CA 1
ATOM 933 C C . PHE A 1 120 ? -7.182 13.709 14.949 1.00 85.31 120 PHE A C 1
ATOM 935 O O . PHE A 1 120 ? -6.603 13.929 16.014 1.00 85.31 120 PHE A O 1
ATOM 942 N N . ASP A 1 121 ? -7.094 14.515 13.898 1.00 84.12 121 ASP A N 1
ATOM 943 C CA . ASP A 1 121 ? -6.182 15.651 13.823 1.00 84.12 121 ASP A CA 1
ATOM 944 C C . ASP A 1 121 ? -6.561 16.801 14.733 1.00 84.12 121 ASP A C 1
ATOM 946 O O . ASP A 1 121 ? -5.695 17.333 15.431 1.00 84.12 121 ASP A O 1
ATOM 950 N N . LEU A 1 122 ? -7.844 17.147 14.781 1.00 84.19 122 LEU A N 1
ATOM 951 C CA . LEU A 1 122 ? -8.317 18.264 15.588 1.00 84.19 122 LEU A CA 1
ATOM 952 C C . LEU A 1 122 ? -8.298 17.947 17.089 1.00 84.19 122 LEU A C 1
ATOM 954 O O . LEU A 1 122 ? -8.073 18.850 17.894 1.00 84.19 122 LEU A O 1
ATOM 958 N N . TYR A 1 123 ? -8.529 16.688 17.495 1.00 82.69 123 TYR A N 1
ATOM 959 C CA . TYR A 1 123 ? -8.838 16.395 18.904 1.00 82.69 123 TYR A CA 1
ATOM 960 C C . TYR A 1 123 ? -8.024 15.290 19.565 1.00 82.69 123 TYR A C 1
ATOM 962 O O . TYR A 1 123 ? -7.859 15.326 20.791 1.00 82.69 123 TYR A O 1
ATOM 970 N N . TYR A 1 124 ? -7.568 14.283 18.819 1.00 83.69 124 TYR A N 1
ATOM 971 C CA . TYR A 1 124 ? -6.952 13.091 19.415 1.00 83.69 124 TYR A CA 1
ATOM 972 C C . TYR A 1 124 ? -5.439 13.048 19.251 1.00 83.69 124 TYR A C 1
ATOM 974 O O . TYR A 1 124 ? -4.768 12.531 20.143 1.00 83.69 124 TYR A O 1
ATOM 982 N N . LYS A 1 125 ? -4.895 13.617 18.176 1.00 84.88 125 LYS A N 1
ATOM 983 C CA . LYS A 1 125 ? -3.469 13.587 17.853 1.00 84.88 125 LYS A CA 1
ATOM 984 C C . LYS A 1 125 ? -2.618 14.196 18.961 1.00 84.88 125 LYS A C 1
ATOM 986 O O . LYS A 1 125 ? -1.751 13.513 19.494 1.00 84.88 125 LYS A O 1
ATOM 991 N N . GLU A 1 126 ? -2.911 15.423 19.388 1.00 84.12 126 GLU A N 1
ATOM 992 C CA . GLU A 1 126 ? -2.144 16.057 20.470 1.00 84.12 126 GLU A CA 1
ATOM 993 C C . GLU A 1 126 ? -2.318 15.316 21.802 1.00 84.12 126 GLU A C 1
ATOM 995 O O . GLU A 1 126 ? -1.340 15.072 22.497 1.00 84.12 126 GLU A O 1
ATOM 1000 N N . LYS A 1 127 ? -3.523 14.827 22.125 1.00 83.50 127 LYS A N 1
ATOM 1001 C CA . LYS A 1 127 ? -3.753 14.023 23.345 1.00 83.50 127 LYS A CA 1
ATOM 1002 C C . LYS A 1 127 ? -2.990 12.696 23.330 1.00 83.50 127 LYS A C 1
ATOM 1004 O O . LYS A 1 127 ? -2.565 12.217 24.376 1.00 83.50 127 LYS A O 1
ATOM 1009 N N . MET A 1 128 ? -2.847 12.090 22.154 1.00 85.88 128 MET A N 1
ATOM 1010 C CA . MET A 1 128 ? -2.076 10.867 21.938 1.00 85.88 128 MET A CA 1
ATOM 1011 C C . MET A 1 128 ? -0.569 11.128 22.042 1.00 85.88 128 MET A C 1
ATOM 1013 O O . MET A 1 128 ? 0.168 10.224 22.439 1.00 85.88 128 MET A O 1
ATOM 1017 N N . LEU A 1 129 ? -0.099 12.334 21.710 1.00 85.69 129 LEU A N 1
ATOM 1018 C CA . LEU A 1 129 ? 1.318 12.726 21.712 1.00 85.69 129 LEU A CA 1
ATOM 1019 C C . LEU A 1 129 ? 1.775 13.412 23.009 1.00 85.69 129 LEU A C 1
ATOM 1021 O O . LEU A 1 129 ? 2.969 13.421 23.292 1.00 85.69 129 LEU A O 1
ATOM 1025 N N . ASP A 1 130 ? 0.854 13.935 23.814 1.00 85.88 130 ASP A N 1
ATOM 1026 C CA . ASP A 1 130 ? 1.159 14.638 25.059 1.00 85.88 130 ASP A CA 1
ATOM 1027 C C . ASP A 1 130 ? 1.748 13.700 26.128 1.00 85.88 130 ASP A C 1
ATOM 1029 O O . ASP A 1 130 ? 1.204 12.632 26.432 1.00 85.88 130 ASP A O 1
ATOM 1033 N N . ARG A 1 131 ? 2.898 14.095 26.681 1.00 87.81 131 ARG A N 1
ATOM 1034 C CA . ARG A 1 131 ? 3.631 13.404 27.757 1.00 87.81 131 ARG A CA 1
ATOM 1035 C C . ARG A 1 131 ? 3.987 14.350 28.912 1.00 87.81 131 ARG A C 1
ATOM 1037 O O . ARG A 1 131 ? 4.853 14.023 29.716 1.00 87.81 131 ARG A O 1
ATOM 1044 N N . SER A 1 132 ? 3.370 15.529 28.975 1.00 89.19 132 SER A N 1
ATOM 1045 C CA . SER A 1 132 ? 3.740 16.622 29.892 1.00 89.19 132 SER A CA 1
ATOM 1046 C C . SER A 1 132 ? 3.413 16.368 31.369 1.00 89.19 132 SER A C 1
ATOM 1048 O O . SER A 1 132 ? 3.963 17.025 32.247 1.00 89.19 132 SER A O 1
ATOM 1050 N N . SER A 1 133 ? 2.514 15.428 31.661 1.00 91.56 133 SER A N 1
ATOM 1051 C CA . SER A 1 133 ? 2.029 15.113 33.012 1.00 91.56 133 SER A CA 1
ATOM 1052 C C . SER A 1 133 ? 1.740 13.622 33.194 1.00 91.56 133 SER A C 1
ATOM 1054 O O . SER A 1 133 ? 1.453 12.920 32.221 1.00 91.56 133 SER A O 1
ATOM 1056 N N . GLU A 1 134 ? 1.701 13.137 34.438 1.00 90.88 134 GLU A N 1
ATOM 1057 C CA . GLU A 1 134 ? 1.323 11.745 34.746 1.00 90.88 134 GLU A CA 1
ATOM 1058 C C . GLU A 1 134 ? -0.035 11.352 34.143 1.00 90.88 134 GLU A C 1
ATOM 1060 O O . GLU A 1 134 ? -0.195 10.257 33.601 1.00 90.88 134 GLU A O 1
ATOM 1065 N N . ILE A 1 135 ? -1.002 12.277 34.153 1.00 92.44 135 ILE A N 1
ATOM 1066 C CA . ILE A 1 135 ? -2.330 12.071 33.563 1.00 92.44 135 ILE A CA 1
ATOM 1067 C C . ILE A 1 135 ? -2.229 11.901 32.040 1.00 92.44 135 ILE A C 1
ATOM 1069 O O . ILE A 1 135 ? -2.846 10.991 31.480 1.00 92.44 135 ILE A O 1
ATOM 1073 N N . SER A 1 136 ? -1.460 12.754 31.354 1.00 90.94 136 SER A N 1
ATOM 1074 C CA . SER A 1 136 ? -1.247 12.644 29.900 1.00 90.94 136 SER A CA 1
ATOM 1075 C C . SER A 1 136 ? -0.521 11.346 29.520 1.00 90.94 136 SER A C 1
ATOM 1077 O O . SER A 1 136 ? -0.938 10.652 28.593 1.00 90.94 136 SER A O 1
ATOM 1079 N N . ILE A 1 137 ? 0.475 10.939 30.315 1.00 91.12 137 ILE A N 1
ATOM 1080 C CA . ILE A 1 137 ? 1.216 9.684 30.148 1.00 91.12 137 ILE A CA 1
ATOM 1081 C C . ILE A 1 137 ? 0.275 8.483 30.296 1.00 91.12 137 ILE A C 1
ATOM 1083 O O . ILE A 1 137 ? 0.294 7.569 29.465 1.00 91.12 137 ILE A O 1
ATOM 1087 N N . ALA A 1 138 ? -0.590 8.487 31.313 1.00 91.50 138 ALA A N 1
ATOM 1088 C CA . ALA A 1 138 ? -1.581 7.434 31.510 1.00 91.50 138 ALA A CA 1
ATOM 1089 C C . ALA A 1 138 ? -2.561 7.340 30.327 1.00 91.50 138 ALA A C 1
ATOM 1091 O O . ALA A 1 138 ? -2.831 6.239 29.840 1.00 91.50 138 ALA A O 1
ATOM 1092 N N . ARG A 1 139 ? -3.040 8.482 29.809 1.00 90.50 139 ARG A N 1
ATOM 1093 C CA . ARG A 1 139 ? -3.920 8.537 28.625 1.00 90.50 139 ARG A CA 1
ATOM 1094 C C . ARG A 1 139 ? -3.239 7.998 27.373 1.00 90.50 139 ARG A C 1
ATOM 1096 O O . ARG A 1 139 ? -3.838 7.205 26.651 1.00 90.50 139 ARG A O 1
ATOM 1103 N N . ALA A 1 140 ? -1.991 8.383 27.135 1.00 89.56 140 ALA A N 1
ATOM 1104 C CA . ALA A 1 140 ? -1.211 7.886 26.013 1.00 89.56 140 ALA A CA 1
ATOM 1105 C C . ALA A 1 140 ? -0.967 6.374 26.097 1.00 89.56 140 ALA A C 1
ATOM 1107 O O . ALA A 1 140 ? -1.122 5.667 25.102 1.00 89.56 140 ALA A O 1
ATOM 1108 N N . SER A 1 141 ? -0.648 5.867 27.294 1.00 91.75 141 SER A N 1
ATOM 1109 C CA . SER A 1 141 ? -0.494 4.430 27.550 1.00 91.75 141 SER A CA 1
ATOM 1110 C C . SER A 1 141 ? -1.783 3.667 27.245 1.00 91.75 141 SER A C 1
ATOM 1112 O O . SER A 1 141 ? -1.756 2.629 26.584 1.00 91.75 141 SER A O 1
ATOM 1114 N N . GLU A 1 142 ? -2.920 4.187 27.705 1.00 90.75 142 GLU A N 1
ATOM 1115 C CA . GLU A 1 142 ? -4.235 3.600 27.455 1.00 90.75 142 GLU A CA 1
ATOM 1116 C C . GLU A 1 142 ? -4.593 3.608 25.963 1.00 90.75 142 GLU A C 1
ATOM 1118 O O . GLU A 1 142 ? -5.139 2.630 25.450 1.00 90.75 142 GLU A O 1
ATOM 1123 N N . TRP A 1 143 ? -4.230 4.671 25.242 1.00 88.50 143 TRP A N 1
ATOM 1124 C CA . TRP A 1 143 ? -4.479 4.786 23.808 1.00 88.50 143 TRP A CA 1
ATOM 1125 C C . TRP A 1 143 ? -3.802 3.655 23.018 1.00 88.50 143 TRP A C 1
ATOM 1127 O O . TRP A 1 143 ? -4.470 2.942 22.269 1.00 88.50 143 TRP A O 1
ATOM 1137 N N . VAL A 1 144 ? -2.508 3.394 23.245 1.00 89.75 144 VAL A N 1
ATOM 1138 C CA . VAL A 1 144 ? -1.819 2.293 22.542 1.00 89.75 144 VAL A CA 1
ATOM 1139 C C . VAL A 1 144 ? -2.242 0.912 23.019 1.00 89.75 144 VAL A C 1
ATOM 1141 O O . VAL A 1 144 ? -2.313 -0.014 22.211 1.00 89.75 1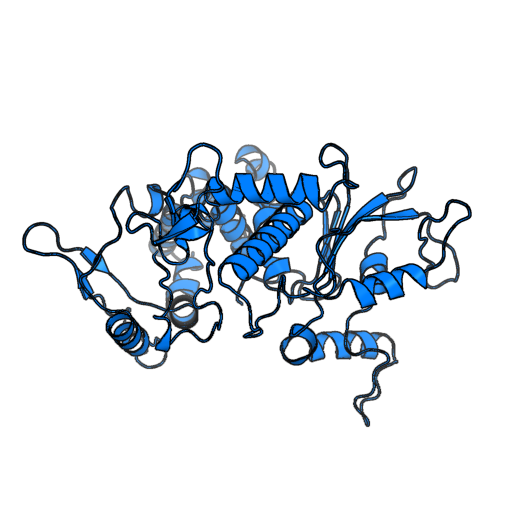44 VAL A O 1
ATOM 1144 N N . LYS A 1 145 ? -2.605 0.747 24.296 1.00 89.94 145 LYS A N 1
ATOM 1145 C CA . LYS A 1 145 ? -3.187 -0.516 24.785 1.00 89.94 145 LYS A CA 1
ATOM 1146 C C . LYS A 1 145 ? -4.491 -0.850 24.062 1.00 89.94 145 LYS A C 1
ATOM 1148 O O . LYS A 1 145 ? -4.724 -2.011 23.730 1.00 89.94 145 LYS A O 1
ATOM 1153 N N . ARG A 1 146 ? -5.310 0.158 23.737 1.00 85.94 146 ARG A N 1
ATOM 1154 C CA . ARG A 1 146 ? -6.524 -0.013 22.913 1.00 85.94 146 ARG A CA 1
ATOM 1155 C C . ARG A 1 146 ? -6.225 -0.407 21.468 1.00 85.94 146 ARG A C 1
ATOM 1157 O O . ARG A 1 146 ? -7.081 -1.004 20.827 1.00 85.94 146 ARG A O 1
ATOM 1164 N N . MET A 1 147 ? -5.006 -0.171 20.992 1.00 83.19 147 MET A N 1
ATOM 1165 C CA . MET A 1 147 ? -4.482 -0.715 19.735 1.00 83.19 147 MET A CA 1
ATOM 1166 C C . MET A 1 147 ? -3.785 -2.072 19.898 1.00 83.19 147 MET A C 1
ATOM 1168 O O . MET A 1 147 ? -3.001 -2.473 19.041 1.00 83.19 147 MET A O 1
ATOM 1172 N N . SER A 1 148 ? -4.070 -2.796 20.986 1.00 87.19 148 SER A N 1
ATOM 1173 C CA . SER A 1 148 ? -3.488 -4.103 21.307 1.00 87.19 148 SER A CA 1
ATOM 1174 C C . SER A 1 148 ? -2.021 -4.060 21.772 1.00 87.19 148 SER A C 1
ATOM 1176 O O . SER A 1 148 ? -1.380 -5.109 21.858 1.00 87.19 148 SER A O 1
ATOM 1178 N N . ALA A 1 149 ? -1.465 -2.895 22.127 1.00 90.00 149 ALA A N 1
ATOM 1179 C CA . ALA A 1 149 ? -0.113 -2.852 22.685 1.00 90.00 149 ALA A CA 1
ATOM 1180 C C . ALA A 1 149 ? -0.017 -3.647 24.001 1.00 90.00 149 ALA A C 1
ATOM 1182 O O . ALA A 1 149 ? -0.825 -3.489 24.920 1.00 90.00 149 ALA A O 1
ATOM 1183 N N . MET A 1 150 ? 1.008 -4.487 24.107 1.00 90.06 150 MET A N 1
ATOM 1184 C CA . MET A 1 150 ? 1.385 -5.199 25.321 1.00 90.06 150 MET A CA 1
ATOM 1185 C C . MET A 1 150 ? 1.925 -4.221 26.376 1.00 90.06 150 MET A C 1
ATOM 1187 O O . MET A 1 150 ? 2.417 -3.144 26.037 1.00 90.06 150 MET A O 1
ATOM 1191 N N . PRO A 1 151 ? 1.944 -4.588 27.672 1.00 90.19 151 PRO A N 1
ATOM 1192 C CA . PRO A 1 151 ? 2.412 -3.687 28.728 1.00 90.19 151 PRO A CA 1
ATOM 1193 C C . PRO A 1 151 ? 3.848 -3.165 28.563 1.00 90.19 151 PRO A C 1
ATOM 1195 O O . PRO A 1 151 ? 4.176 -2.098 29.075 1.00 90.19 151 PRO A O 1
ATOM 1198 N N . HIS A 1 152 ? 4.740 -3.907 27.902 1.00 87.44 152 HIS A N 1
ATOM 1199 C CA . HIS A 1 152 ? 6.089 -3.414 27.607 1.00 87.44 152 HIS A CA 1
ATOM 1200 C C . HIS A 1 152 ? 6.111 -2.489 26.383 1.00 87.44 152 HIS A C 1
ATOM 1202 O O . HIS A 1 152 ? 6.760 -1.455 26.447 1.00 87.44 152 HIS A O 1
ATOM 1208 N N . GLU A 1 153 ? 5.345 -2.795 25.334 1.00 91.06 153 GLU A N 1
ATOM 1209 C CA . GLU A 1 153 ? 5.201 -1.936 24.152 1.00 91.06 153 GLU A CA 1
ATOM 1210 C C . GLU A 1 153 ? 4.583 -0.580 24.521 1.00 91.06 153 GLU A C 1
ATOM 1212 O O . GLU A 1 153 ? 5.073 0.477 24.134 1.00 91.06 153 GLU A O 1
ATOM 1217 N N . ALA A 1 154 ? 3.555 -0.591 25.374 1.00 91.50 154 ALA A N 1
ATOM 1218 C CA . ALA A 1 154 ? 2.945 0.630 25.886 1.00 91.50 154 ALA A CA 1
ATOM 1219 C C . ALA A 1 154 ? 3.930 1.477 26.710 1.00 91.50 154 ALA A C 1
ATOM 1221 O O . ALA A 1 154 ? 3.837 2.700 26.688 1.00 91.50 154 ALA A O 1
ATOM 1222 N N . ARG A 1 155 ? 4.877 0.845 27.421 1.00 89.00 155 ARG A N 1
ATOM 1223 C CA . ARG A 1 155 ? 5.953 1.546 28.143 1.00 89.00 155 ARG A CA 1
ATOM 1224 C C . ARG A 1 155 ? 6.971 2.163 27.190 1.00 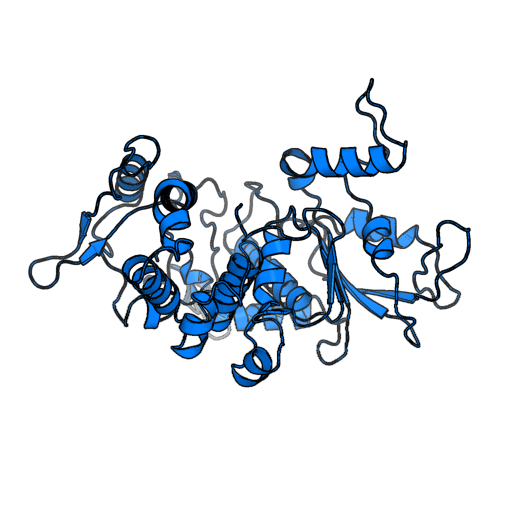89.00 155 ARG A C 1
ATOM 1226 O O . ARG A 1 155 ? 7.384 3.293 27.419 1.00 89.00 155 ARG A O 1
ATOM 1233 N N . THR A 1 156 ? 7.337 1.456 26.124 1.00 88.44 156 THR A N 1
ATOM 1234 C CA . THR A 1 156 ? 8.191 2.004 25.064 1.00 88.44 156 THR A CA 1
ATOM 1235 C C . THR A 1 156 ? 7.530 3.212 24.402 1.00 88.44 156 THR A C 1
ATOM 1237 O O . THR A 1 156 ? 8.174 4.240 24.251 1.00 88.44 156 THR A O 1
ATOM 1240 N N . PHE A 1 157 ? 6.230 3.134 24.104 1.00 88.25 157 PHE A N 1
ATOM 1241 C CA . PHE A 1 157 ? 5.484 4.223 23.471 1.00 88.25 157 PHE A CA 1
ATOM 1242 C C . PHE A 1 157 ? 5.388 5.510 24.305 1.00 88.25 157 PHE A C 1
ATOM 1244 O O . PHE A 1 157 ? 5.413 6.617 23.765 1.00 88.25 157 PHE A O 1
ATOM 1251 N N . ILE A 1 158 ? 5.217 5.389 25.624 1.00 88.25 158 ILE A N 1
ATOM 1252 C CA . ILE A 1 158 ? 5.113 6.564 26.503 1.00 88.25 158 ILE A CA 1
ATOM 1253 C C . ILE A 1 158 ? 6.469 7.149 26.894 1.00 88.25 158 ILE A C 1
ATOM 1255 O O . ILE A 1 158 ? 6.512 8.254 27.427 1.00 88.25 158 ILE A O 1
ATOM 1259 N N . ASN A 1 159 ? 7.563 6.432 26.637 1.00 83.06 159 ASN A N 1
ATOM 1260 C CA . ASN A 1 159 ? 8.898 6.923 26.919 1.00 83.06 159 ASN A CA 1
ATOM 1261 C C . ASN A 1 159 ? 9.371 7.843 25.781 1.00 83.06 159 ASN A C 1
ATOM 1263 O O . ASN A 1 159 ? 9.781 7.373 24.724 1.00 83.06 159 ASN A O 1
ATOM 1267 N N . SER A 1 160 ? 9.354 9.156 26.016 1.00 63.12 160 SER A N 1
ATOM 1268 C CA . SER A 1 160 ? 9.765 10.180 25.043 1.00 63.12 160 SER A CA 1
ATOM 1269 C C . SER A 1 160 ? 11.246 10.123 24.655 1.00 63.12 160 SER A C 1
ATOM 1271 O O . SER A 1 160 ? 11.615 10.649 23.614 1.00 63.12 160 SER A O 1
ATOM 1273 N N . SER A 1 161 ? 12.094 9.471 25.459 1.00 61.66 161 SER A N 1
ATOM 1274 C CA . SER A 1 161 ? 13.495 9.207 25.087 1.00 61.66 161 SER A CA 1
ATOM 1275 C C . SER A 1 161 ? 13.647 8.046 24.100 1.00 61.66 161 SER A C 1
ATOM 1277 O O . SER A 1 161 ? 14.700 7.902 23.488 1.00 61.66 161 SER A O 1
ATOM 1279 N N . ALA A 1 162 ? 12.610 7.215 23.952 1.00 60.41 162 ALA A N 1
ATOM 1280 C CA . ALA A 1 162 ? 12.634 6.043 23.085 1.00 60.41 162 ALA A CA 1
ATOM 1281 C C . ALA A 1 162 ? 12.053 6.312 21.690 1.00 60.41 162 ALA A C 1
ATOM 1283 O O . ALA A 1 162 ? 12.374 5.570 20.771 1.00 60.41 162 ALA A O 1
ATOM 1284 N N . LEU A 1 163 ? 11.192 7.322 21.529 1.00 68.38 163 LEU A N 1
ATOM 1285 C CA . LEU A 1 163 ? 10.534 7.639 20.261 1.00 68.38 163 LEU A CA 1
ATOM 1286 C C . LEU A 1 163 ? 10.482 9.149 20.060 1.00 68.38 163 LEU A C 1
ATOM 1288 O O . LEU A 1 163 ? 9.910 9.863 20.889 1.00 68.38 163 LEU A O 1
ATOM 1292 N N . ASP A 1 164 ? 10.989 9.625 18.928 1.00 69.56 164 ASP A N 1
ATOM 1293 C CA . ASP A 1 164 ? 10.655 10.967 18.474 1.00 69.56 164 ASP A CA 1
ATOM 1294 C C . ASP A 1 164 ? 9.249 11.009 17.825 1.00 69.56 164 ASP A C 1
ATOM 1296 O O . ASP A 1 164 ? 8.533 10.004 17.692 1.00 69.56 164 ASP A O 1
ATOM 1300 N N . ARG A 1 165 ? 8.799 12.209 17.429 1.00 67.62 165 ARG A N 1
ATOM 1301 C CA . ARG A 1 165 ? 7.479 12.391 16.793 1.00 67.62 165 ARG A CA 1
ATOM 1302 C C . ARG A 1 165 ? 7.330 11.606 15.485 1.00 67.62 165 ARG A C 1
ATOM 1304 O O . ARG A 1 165 ? 6.204 11.267 15.122 1.00 67.62 165 ARG A O 1
ATOM 1311 N N . SER A 1 166 ? 8.418 11.350 14.767 1.00 66.56 166 SER A N 1
ATOM 1312 C CA . SER A 1 166 ? 8.395 10.592 13.519 1.00 66.56 166 SER A CA 1
ATOM 1313 C C . SER A 1 166 ? 8.371 9.083 13.758 1.00 66.56 166 SER A C 1
ATOM 1315 O O . SER A 1 166 ? 7.518 8.401 13.182 1.00 66.56 166 SER A O 1
ATOM 1317 N N . ASP A 1 167 ? 9.171 8.595 14.706 1.00 76.94 167 ASP A N 1
ATOM 1318 C CA . ASP A 1 167 ? 9.201 7.190 15.125 1.00 76.94 167 ASP A CA 1
ATOM 1319 C C . ASP A 1 167 ? 7.870 6.745 15.734 1.00 76.94 167 ASP A C 1
ATOM 1321 O O . ASP A 1 167 ? 7.499 5.572 15.676 1.00 76.94 167 ASP A O 1
ATOM 1325 N N . THR A 1 168 ? 7.103 7.691 16.282 1.00 83.81 168 THR A N 1
ATOM 1326 C CA . THR A 1 168 ? 5.762 7.431 16.810 1.00 83.81 168 THR A CA 1
ATOM 1327 C C . THR A 1 168 ? 4.862 6.783 15.752 1.00 83.81 168 THR A C 1
ATOM 1329 O O . THR A 1 168 ? 4.227 5.768 16.033 1.00 83.81 168 THR A O 1
ATOM 1332 N N . TRP A 1 169 ? 4.811 7.306 14.523 1.00 84.06 169 TRP A N 1
ATOM 1333 C CA . TRP A 1 169 ? 3.931 6.757 13.477 1.00 84.06 169 TRP A CA 1
ATOM 1334 C C . TRP A 1 169 ? 4.379 5.385 12.991 1.00 84.06 169 TRP A C 1
ATOM 1336 O O . TRP A 1 169 ? 3.542 4.534 12.672 1.00 84.06 169 TRP A O 1
ATOM 1346 N N . ASP A 1 170 ? 5.686 5.156 12.971 1.00 86.75 170 ASP A N 1
ATOM 1347 C CA . ASP A 1 170 ? 6.271 3.861 12.646 1.00 86.75 170 ASP A CA 1
ATOM 1348 C C . ASP A 1 170 ? 5.928 2.836 13.715 1.00 86.75 170 ASP A C 1
ATOM 1350 O O . ASP A 1 170 ? 5.525 1.718 13.395 1.00 86.75 170 ASP A O 1
ATOM 1354 N N . TYR A 1 171 ? 6.006 3.243 14.982 1.00 88.62 171 TYR A N 1
ATOM 1355 C CA . TYR A 1 171 ? 5.647 2.414 16.123 1.00 88.62 171 TYR A CA 1
ATOM 1356 C C . TYR A 1 171 ? 4.175 2.017 16.077 1.00 88.62 171 TYR A C 1
ATOM 1358 O O . TYR A 1 171 ? 3.837 0.840 16.212 1.00 88.62 171 TYR A O 1
ATOM 1366 N N . LEU A 1 172 ? 3.292 2.978 15.798 1.00 87.94 172 LEU A N 1
ATOM 1367 C CA . LEU A 1 172 ? 1.863 2.716 15.635 1.00 87.94 172 LEU A CA 1
ATOM 1368 C C . LEU A 1 172 ? 1.573 1.822 14.427 1.00 87.94 172 LEU A C 1
ATOM 1370 O O . LEU A 1 172 ? 0.772 0.894 14.527 1.00 87.94 172 LEU A O 1
ATOM 1374 N N . SER A 1 173 ? 2.255 2.041 13.305 1.00 88.00 173 SER A N 1
ATOM 1375 C CA . SER A 1 173 ? 2.129 1.193 12.115 1.00 88.00 173 SER A CA 1
ATOM 1376 C C . SER A 1 173 ? 2.582 -0.242 12.398 1.00 88.00 173 SER A C 1
ATOM 1378 O O . SER A 1 173 ? 1.892 -1.194 12.029 1.00 88.00 173 SER A O 1
ATOM 1380 N N . ALA A 1 174 ? 3.697 -0.409 13.112 1.00 89.94 174 ALA A N 1
ATOM 1381 C CA . ALA A 1 174 ? 4.203 -1.710 13.535 1.00 89.94 174 ALA A CA 1
ATOM 1382 C C . ALA A 1 174 ? 3.233 -2.409 14.505 1.00 89.94 174 ALA A C 1
ATOM 1384 O O . ALA A 1 174 ? 3.008 -3.614 14.376 1.00 89.94 174 ALA A O 1
ATOM 1385 N N . LEU A 1 175 ? 2.600 -1.667 15.423 1.00 90.12 175 LEU A N 1
ATOM 1386 C CA . LEU A 1 175 ? 1.542 -2.178 16.306 1.00 90.12 175 LEU A CA 1
ATOM 1387 C C . LEU A 1 175 ? 0.312 -2.646 15.519 1.00 90.12 175 LEU A C 1
ATOM 1389 O O . LEU A 1 175 ? -0.202 -3.736 15.779 1.00 90.12 175 LEU A O 1
ATOM 1393 N N . ILE A 1 176 ? -0.153 -1.871 14.534 1.00 87.06 176 ILE A N 1
ATOM 1394 C CA . ILE A 1 176 ? -1.281 -2.250 13.662 1.00 87.06 176 ILE A CA 1
ATOM 1395 C C . ILE A 1 176 ? -0.957 -3.539 12.902 1.00 87.06 176 ILE A C 1
ATOM 1397 O O . ILE A 1 176 ? -1.761 -4.475 12.902 1.00 87.06 176 ILE A O 1
ATOM 1401 N N . ALA A 1 177 ? 0.234 -3.621 12.305 1.00 87.56 177 ALA A N 1
ATOM 1402 C CA . ALA A 1 177 ? 0.675 -4.815 11.591 1.00 87.56 177 ALA A CA 1
ATOM 1403 C C . ALA A 1 177 ? 0.752 -6.035 12.528 1.00 87.56 177 ALA A C 1
ATOM 1405 O O . ALA A 1 177 ? 0.222 -7.102 12.214 1.00 87.56 177 ALA A O 1
ATOM 1406 N N . ARG A 1 178 ? 1.345 -5.869 13.718 1.00 89.38 178 ARG A N 1
ATOM 1407 C CA . ARG A 1 178 ? 1.518 -6.934 14.720 1.00 89.38 178 ARG A CA 1
ATOM 1408 C C . ARG A 1 178 ? 0.202 -7.368 15.373 1.00 89.38 178 ARG A C 1
ATOM 1410 O O . ARG A 1 178 ? 0.067 -8.517 15.773 1.00 89.38 178 ARG A O 1
ATOM 1417 N N . SER A 1 179 ? -0.770 -6.472 15.529 1.00 86.75 179 SER A N 1
ATOM 1418 C CA . SER A 1 179 ? -2.067 -6.760 16.170 1.00 86.75 179 SER A CA 1
ATOM 1419 C C . SER A 1 179 ? -3.049 -7.535 15.281 1.00 86.75 179 SER A C 1
ATOM 1421 O O . SER A 1 179 ? -4.088 -7.996 15.762 1.00 86.75 179 SER A O 1
ATOM 1423 N N . GLY A 1 180 ? -2.724 -7.706 13.996 1.00 84.00 180 GLY A N 1
ATOM 1424 C CA . GLY A 1 180 ? -3.543 -8.463 13.052 1.00 84.00 180 GLY A CA 1
ATOM 1425 C C . GLY A 1 180 ? -4.808 -7.733 12.603 1.00 84.00 180 GLY A C 1
ATOM 1426 O O . GLY A 1 180 ? -5.721 -8.383 12.099 1.00 84.00 180 GLY A O 1
ATOM 1427 N N . VAL A 1 181 ? -4.875 -6.403 12.762 1.00 83.44 181 VAL A N 1
ATOM 1428 C CA . VAL A 1 181 ? -5.994 -5.582 12.255 1.00 83.44 181 VAL A CA 1
ATOM 1429 C C . VAL A 1 181 ? -6.151 -5.723 10.743 1.00 83.44 181 VAL A C 1
ATOM 1431 O O . VAL A 1 181 ? -7.270 -5.765 10.251 1.00 83.44 181 VAL A O 1
ATOM 1434 N N . LEU A 1 182 ? -5.040 -5.849 10.015 1.00 80.88 182 LEU A N 1
ATOM 1435 C CA . LEU A 1 182 ? -5.009 -5.988 8.555 1.00 80.88 182 LEU A CA 1
ATOM 1436 C C . LEU A 1 182 ? -4.964 -7.455 8.095 1.00 80.88 182 LEU A C 1
ATOM 1438 O O . LEU A 1 182 ? -4.385 -7.770 7.058 1.00 80.88 182 LEU A O 1
ATOM 1442 N N . ARG A 1 183 ? -5.520 -8.384 8.881 1.00 87.50 183 ARG A N 1
ATOM 1443 C CA . ARG A 1 183 ? -5.550 -9.803 8.511 1.00 87.50 183 ARG A CA 1
ATOM 1444 C C . ARG A 1 183 ? -6.639 -10.051 7.471 1.00 87.50 183 ARG A C 1
ATOM 1446 O O . ARG A 1 183 ? -7.810 -9.825 7.754 1.00 87.50 183 ARG A O 1
ATOM 1453 N N . PHE A 1 184 ? -6.271 -10.577 6.308 1.00 90.00 184 PHE A N 1
ATOM 1454 C CA . PHE A 1 184 ? -7.240 -10.950 5.278 1.00 90.00 184 PHE A CA 1
ATOM 1455 C C . PHE A 1 184 ? -8.110 -12.148 5.681 1.00 90.00 184 PHE A C 1
ATOM 1457 O O . PHE A 1 184 ? -7.743 -12.954 6.547 1.00 90.00 184 PHE A O 1
ATOM 1464 N N . GLN A 1 185 ? -9.276 -12.251 5.049 1.00 90.44 185 GLN A N 1
ATOM 1465 C CA . GLN A 1 185 ? -10.167 -13.399 5.184 1.00 90.44 185 GLN A CA 1
ATOM 1466 C C . GLN A 1 185 ? -9.544 -14.675 4.584 1.00 90.44 185 GLN A C 1
ATOM 1468 O O . GLN A 1 185 ? -8.702 -14.584 3.689 1.00 90.44 185 GLN A O 1
ATOM 1473 N N . PRO A 1 186 ? -9.931 -15.879 5.049 1.00 91.75 186 PRO A N 1
ATOM 1474 C CA . PRO A 1 186 ? -9.338 -17.129 4.568 1.00 91.75 186 PRO A CA 1
ATOM 1475 C C . PRO A 1 186 ? -9.466 -17.355 3.054 1.00 91.75 186 PRO A C 1
ATOM 1477 O O . PRO A 1 186 ? -8.501 -17.806 2.441 1.00 91.75 186 PRO A O 1
ATOM 1480 N N . TRP A 1 187 ? -10.609 -17.008 2.447 1.00 91.31 187 TRP A N 1
ATOM 1481 C CA . TRP A 1 187 ? -10.815 -17.131 0.994 1.00 91.31 187 TRP A CA 1
ATOM 1482 C C . TRP A 1 187 ? -9.870 -16.225 0.200 1.00 91.31 187 TRP A C 1
ATOM 1484 O O . TRP A 1 187 ? -9.296 -16.673 -0.783 1.00 91.31 187 TRP A O 1
ATOM 1494 N N . ILE A 1 188 ? -9.594 -15.011 0.690 1.00 92.62 188 ILE A N 1
ATOM 1495 C CA . ILE A 1 188 ? -8.593 -14.118 0.089 1.00 92.62 188 ILE A CA 1
ATOM 1496 C C . ILE A 1 188 ? -7.215 -14.781 0.093 1.00 92.62 188 ILE A C 1
ATOM 1498 O O . ILE A 1 188 ? -6.519 -14.754 -0.912 1.00 92.62 188 ILE A O 1
ATOM 1502 N N . GLY A 1 189 ? -6.821 -15.401 1.210 1.00 92.81 189 GLY A N 1
ATOM 1503 C CA . GLY A 1 189 ? -5.541 -16.108 1.303 1.00 92.81 189 GLY A CA 1
ATOM 1504 C C . GLY A 1 189 ? -5.420 -17.250 0.289 1.00 92.81 189 GLY A C 1
ATOM 1505 O O . GLY A 1 189 ? -4.400 -17.349 -0.390 1.00 92.81 189 GLY A O 1
ATOM 1506 N N . ARG A 1 190 ? -6.474 -18.067 0.155 1.00 94.69 190 ARG A N 1
ATOM 1507 C CA . ARG A 1 190 ? -6.552 -19.148 -0.842 1.00 94.69 190 ARG A CA 1
ATOM 1508 C C . ARG A 1 190 ? -6.436 -18.604 -2.268 1.00 94.69 190 ARG A C 1
ATOM 1510 O O . ARG A 1 190 ? -5.673 -19.142 -3.066 1.00 94.69 190 ARG A O 1
ATOM 1517 N N . ASP A 1 191 ? -7.179 -17.550 -2.583 1.00 94.25 191 ASP A N 1
ATOM 1518 C CA . ASP A 1 191 ? -7.266 -17.033 -3.950 1.00 94.25 191 ASP A CA 1
ATOM 1519 C C . ASP A 1 191 ? -5.998 -16.277 -4.352 1.00 94.25 191 ASP A C 1
ATOM 1521 O O . ASP A 1 191 ? -5.548 -16.402 -5.487 1.00 94.25 191 ASP A O 1
ATOM 1525 N N . VAL A 1 192 ? -5.347 -15.591 -3.408 1.00 93.75 192 VAL A N 1
ATOM 1526 C CA . VAL A 1 192 ? -4.003 -15.022 -3.602 1.00 93.75 192 VAL A CA 1
ATOM 1527 C C . VAL A 1 192 ? -2.982 -16.125 -3.870 1.00 93.75 192 VAL A C 1
ATOM 1529 O O . VAL A 1 192 ? -2.181 -15.995 -4.790 1.00 93.75 192 VAL A O 1
ATOM 1532 N N . GLU A 1 193 ? -3.011 -17.229 -3.120 1.00 93.81 193 GLU A N 1
ATOM 1533 C CA . GLU A 1 193 ? -2.116 -18.362 -3.379 1.00 93.81 193 GLU A CA 1
ATOM 1534 C C . GLU A 1 193 ? -2.343 -18.954 -4.781 1.00 93.81 193 GLU A C 1
ATOM 1536 O O . GLU A 1 193 ? -1.379 -19.226 -5.502 1.00 93.81 193 GLU A O 1
ATOM 1541 N N . GLY A 1 194 ? -3.606 -19.117 -5.190 1.00 93.44 194 GLY A N 1
ATOM 1542 C CA . GLY A 1 194 ? -3.970 -19.556 -6.539 1.00 93.44 194 GLY A CA 1
ATOM 1543 C C . GLY A 1 194 ? -3.492 -18.587 -7.624 1.00 93.44 194 GLY A C 1
ATOM 1544 O O . GLY A 1 194 ? -2.907 -19.019 -8.622 1.00 93.44 194 GLY A O 1
ATOM 1545 N N . TYR A 1 195 ? -3.664 -17.283 -7.398 1.00 92.56 195 TYR A N 1
ATOM 1546 C CA . TYR A 1 195 ? -3.189 -16.232 -8.295 1.00 92.56 195 TYR A CA 1
ATOM 1547 C C . TYR A 1 195 ? -1.670 -16.286 -8.461 1.00 92.56 195 TYR A C 1
ATOM 1549 O O . TYR A 1 195 ? -1.184 -16.316 -9.587 1.00 92.56 195 TYR A O 1
ATOM 1557 N N . MET A 1 196 ? -0.909 -16.366 -7.366 1.00 92.25 196 MET A N 1
ATOM 1558 C CA . MET A 1 196 ? 0.558 -16.407 -7.420 1.00 92.25 196 MET A CA 1
ATOM 1559 C C . MET A 1 196 ? 1.067 -17.619 -8.208 1.00 92.25 196 MET A C 1
ATOM 1561 O O . MET A 1 196 ? 1.961 -17.471 -9.034 1.00 92.25 196 MET A O 1
ATOM 1565 N N . LYS A 1 197 ? 0.472 -18.803 -8.002 1.00 92.69 197 LYS A N 1
ATOM 1566 C CA . LYS A 1 197 ? 0.842 -20.027 -8.737 1.00 92.69 197 LYS A CA 1
ATOM 1567 C C . LYS A 1 197 ? 0.554 -19.932 -10.235 1.00 92.69 197 LYS A C 1
ATOM 1569 O O . LYS A 1 197 ? 1.299 -20.493 -11.029 1.00 92.69 197 LYS A O 1
ATOM 1574 N N . THR A 1 198 ? -0.535 -19.262 -10.601 1.00 92.62 198 THR A N 1
ATOM 1575 C CA . THR A 1 198 ? -1.009 -19.193 -11.991 1.00 92.62 198 THR A CA 1
ATOM 1576 C C . THR A 1 198 ? -0.321 -18.075 -12.766 1.00 92.62 198 THR A C 1
ATOM 1578 O O . THR A 1 198 ? 0.128 -18.283 -13.889 1.00 92.62 198 THR A O 1
ATOM 1581 N N . TYR A 1 199 ? -0.233 -16.891 -12.161 1.00 92.06 199 TYR A N 1
ATOM 1582 C CA . TYR A 1 199 ? 0.142 -15.660 -12.852 1.00 92.06 199 TYR A CA 1
ATOM 1583 C C . TYR A 1 199 ? 1.531 -15.140 -12.493 1.00 92.06 199 TYR A C 1
ATOM 1585 O O . TYR A 1 199 ? 2.033 -14.247 -13.163 1.00 92.06 199 TYR A O 1
ATOM 1593 N N . VAL A 1 200 ? 2.188 -15.690 -11.470 1.00 92.38 200 VAL A N 1
ATOM 1594 C CA . VAL A 1 200 ? 3.573 -15.330 -11.127 1.00 92.38 200 VAL A CA 1
ATOM 1595 C C . VAL A 1 200 ? 4.460 -16.584 -11.018 1.00 92.38 200 VAL A C 1
ATOM 1597 O O . VAL A 1 200 ? 5.169 -16.750 -10.024 1.00 92.38 200 VAL A O 1
ATOM 1600 N N . PRO A 1 201 ? 4.436 -17.499 -12.012 1.00 92.69 201 PRO A N 1
ATOM 1601 C CA . PRO A 1 201 ? 5.152 -18.774 -11.918 1.00 92.69 201 PRO A CA 1
ATOM 1602 C C . PRO A 1 201 ? 6.679 -18.604 -11.908 1.00 92.69 201 PRO A C 1
ATOM 1604 O O . PRO A 1 201 ? 7.384 -19.431 -11.335 1.00 92.69 201 PRO A O 1
ATOM 1607 N N . ASP A 1 202 ? 7.186 -17.519 -12.498 1.00 93.19 202 ASP A N 1
ATOM 1608 C CA . ASP A 1 202 ? 8.622 -17.282 -12.682 1.00 93.19 202 ASP A CA 1
ATOM 1609 C C . ASP A 1 202 ? 9.317 -16.708 -11.432 1.00 93.19 202 ASP A C 1
ATOM 1611 O O . ASP A 1 202 ? 10.533 -16.506 -11.429 1.00 93.19 202 ASP A O 1
ATOM 1615 N N . LEU A 1 203 ? 8.569 -16.439 -10.353 1.00 94.62 203 LEU A N 1
ATOM 1616 C CA . LEU A 1 203 ? 9.120 -15.967 -9.083 1.00 94.62 203 LEU A CA 1
ATOM 1617 C C . LEU A 1 203 ? 9.168 -17.100 -8.047 1.00 94.62 203 LEU A C 1
ATOM 1619 O O . LEU A 1 203 ? 8.156 -17.441 -7.432 1.00 94.62 203 LEU A O 1
ATOM 1623 N N . ASP A 1 204 ? 10.362 -17.628 -7.767 1.00 93.06 204 ASP A N 1
ATOM 1624 C CA . ASP A 1 204 ? 10.561 -18.559 -6.648 1.00 93.06 204 ASP A CA 1
ATOM 1625 C C . ASP A 1 204 ? 10.515 -17.812 -5.303 1.00 93.06 204 ASP A C 1
ATOM 1627 O O . ASP A 1 204 ? 11.513 -17.278 -4.817 1.00 93.06 204 ASP A O 1
ATOM 1631 N N . LEU A 1 205 ? 9.340 -17.806 -4.668 1.00 90.56 205 LEU A N 1
ATOM 1632 C CA . LEU A 1 205 ? 9.086 -17.150 -3.376 1.00 90.56 205 LEU A CA 1
ATOM 1633 C C . LEU A 1 205 ? 9.882 -17.739 -2.196 1.00 90.56 205 LEU A C 1
ATOM 1635 O O . LEU A 1 205 ? 9.851 -17.165 -1.098 1.00 90.56 205 LEU A O 1
ATOM 1639 N N . ASN A 1 206 ? 10.546 -18.887 -2.382 1.00 91.88 206 ASN A N 1
ATOM 1640 C CA . ASN A 1 206 ? 11.426 -19.485 -1.376 1.00 91.88 206 ASN A CA 1
ATOM 1641 C C . ASN A 1 206 ? 12.868 -18.979 -1.486 1.00 91.88 206 ASN A C 1
ATOM 1643 O O . ASN A 1 206 ? 13.660 -19.197 -0.565 1.00 91.88 206 ASN A O 1
ATOM 1647 N N . ARG A 1 207 ? 13.211 -18.290 -2.578 1.00 92.06 207 ARG A N 1
ATOM 1648 C CA . ARG A 1 207 ? 14.515 -17.656 -2.766 1.00 92.06 207 ARG A CA 1
ATOM 1649 C C . ARG A 1 207 ? 14.456 -16.159 -2.455 1.00 92.06 207 ARG A C 1
ATOM 1651 O O . ARG A 1 207 ? 13.396 -15.541 -2.536 1.00 92.06 207 ARG A O 1
ATOM 1658 N N . PRO A 1 208 ? 15.597 -15.555 -2.086 1.00 91.88 208 PRO A N 1
ATOM 1659 C CA . PRO A 1 208 ? 15.764 -14.107 -2.076 1.00 91.88 208 PRO A CA 1
ATOM 1660 C C . PRO A 1 208 ? 15.353 -13.465 -3.406 1.00 91.88 208 PRO A C 1
ATOM 1662 O O . PRO A 1 208 ? 15.821 -13.884 -4.460 1.00 91.88 208 PRO A O 1
ATOM 1665 N N . TYR A 1 209 ? 14.539 -12.416 -3.345 1.00 95.19 209 TYR A N 1
ATOM 1666 C CA . TYR A 1 209 ? 14.227 -11.556 -4.485 1.00 95.19 209 TYR A CA 1
ATOM 1667 C C . TYR A 1 209 ? 14.101 -10.105 -4.021 1.00 95.19 209 TYR A C 1
ATOM 1669 O O . TYR A 1 209 ? 13.754 -9.842 -2.865 1.00 95.19 209 TYR A O 1
ATOM 1677 N N . ASP A 1 210 ? 14.358 -9.172 -4.929 1.00 95.56 210 ASP A N 1
ATOM 1678 C CA . ASP A 1 210 ? 14.082 -7.752 -4.730 1.00 95.56 210 ASP A CA 1
ATOM 1679 C C . ASP A 1 210 ? 12.748 -7.392 -5.389 1.00 95.56 210 ASP A C 1
ATOM 1681 O O . ASP A 1 210 ? 12.199 -8.156 -6.185 1.00 95.56 210 ASP A O 1
ATOM 1685 N N . ALA A 1 211 ? 12.181 -6.240 -5.050 1.00 96.44 211 ALA A N 1
ATOM 1686 C CA . ALA A 1 211 ? 10.909 -5.835 -5.627 1.00 96.44 211 ALA A CA 1
ATOM 1687 C C . ALA A 1 211 ? 10.829 -4.331 -5.891 1.00 96.44 211 ALA A C 1
ATOM 1689 O O . ALA A 1 211 ? 11.413 -3.515 -5.179 1.00 96.44 211 ALA A O 1
ATOM 1690 N N . ILE A 1 212 ? 10.088 -3.950 -6.924 1.00 96.44 212 ILE A N 1
ATOM 1691 C CA . ILE A 1 212 ? 9.861 -2.560 -7.306 1.00 96.44 212 ILE A CA 1
ATOM 1692 C C . ILE A 1 212 ? 8.362 -2.349 -7.470 1.00 96.44 212 ILE A C 1
ATOM 1694 O O . ILE A 1 212 ? 7.683 -3.137 -8.123 1.00 96.44 212 ILE A O 1
ATOM 1698 N N . HIS A 1 213 ? 7.853 -1.269 -6.886 1.00 94.00 213 HIS A N 1
ATOM 1699 C CA . HIS A 1 213 ? 6.493 -0.807 -7.123 1.00 94.00 213 HIS A CA 1
ATOM 1700 C C . HIS A 1 213 ? 6.524 0.521 -7.872 1.00 94.00 213 HIS A C 1
ATOM 1702 O O . HIS A 1 213 ? 6.996 1.525 -7.330 1.00 94.00 213 HIS A O 1
ATOM 1708 N N . VAL A 1 214 ? 5.996 0.516 -9.092 1.00 91.19 214 VAL A N 1
ATOM 1709 C CA . VAL A 1 214 ? 5.938 1.680 -9.983 1.00 91.19 214 VAL A CA 1
ATOM 1710 C C . VAL A 1 214 ? 4.483 2.107 -10.105 1.00 91.19 214 VAL A C 1
ATOM 1712 O O . VAL A 1 214 ? 3.679 1.357 -10.657 1.00 91.19 214 VAL A O 1
ATOM 1715 N N . ARG A 1 215 ? 4.135 3.301 -9.606 1.00 85.31 215 ARG A N 1
ATOM 1716 C CA . ARG A 1 215 ? 2.752 3.793 -9.637 1.00 85.31 215 ARG A CA 1
ATOM 1717 C C . ARG A 1 215 ? 2.603 4.948 -10.623 1.00 85.31 215 ARG A C 1
ATOM 1719 O O . ARG A 1 215 ? 3.025 6.072 -10.345 1.00 85.31 215 ARG A O 1
ATOM 1726 N N . ARG A 1 216 ? 1.957 4.662 -11.746 1.00 80.81 216 ARG A N 1
ATOM 1727 C CA . ARG A 1 216 ? 1.671 5.577 -12.852 1.00 80.81 216 ARG A CA 1
ATOM 1728 C C . ARG A 1 216 ? 0.161 5.813 -12.915 1.00 80.81 216 ARG A C 1
ATOM 1730 O O . ARG A 1 216 ? -0.353 6.509 -12.041 1.00 80.81 216 ARG A O 1
ATOM 1737 N N . GLY A 1 217 ? -0.528 5.266 -13.915 1.00 72.50 217 GLY A N 1
ATOM 1738 C CA . GLY A 1 217 ? -1.984 5.318 -14.056 1.00 72.50 217 GLY A CA 1
ATOM 1739 C C . GLY A 1 217 ? -2.604 6.706 -13.836 1.00 72.50 217 GLY A C 1
ATOM 1740 O O . GLY A 1 217 ? -2.048 7.747 -14.190 1.00 72.50 217 GLY A O 1
ATOM 1741 N N . ASP A 1 218 ? -3.770 6.720 -13.200 1.00 66.38 218 ASP A N 1
ATOM 1742 C CA . ASP A 1 218 ? -4.526 7.912 -12.782 1.00 66.38 218 ASP A CA 1
ATOM 1743 C C . ASP A 1 218 ? -3.780 8.844 -11.808 1.00 66.38 218 ASP A C 1
ATOM 1745 O O . ASP A 1 218 ? -4.018 10.056 -11.799 1.00 66.38 218 ASP A O 1
ATOM 1749 N N . LYS A 1 219 ? -2.819 8.328 -11.034 1.00 70.62 219 LYS A N 1
ATOM 1750 C CA . LYS A 1 219 ? -2.024 9.130 -10.092 1.00 70.62 219 LYS A CA 1
ATOM 1751 C C . LYS A 1 219 ? -1.192 10.199 -10.807 1.00 70.62 219 LYS A C 1
ATOM 1753 O O . LYS A 1 219 ? -0.926 11.253 -10.223 1.00 70.62 219 LYS A O 1
ATOM 1758 N N . LEU A 1 220 ? -0.802 9.966 -12.065 1.00 67.00 220 LEU A N 1
ATOM 1759 C CA . LEU A 1 220 ? -0.078 10.949 -12.883 1.00 67.00 220 LEU A CA 1
ATOM 1760 C C . LEU A 1 220 ? -0.917 12.195 -13.195 1.00 67.00 220 LEU A C 1
ATOM 1762 O O . LEU A 1 220 ? -0.360 13.278 -13.380 1.00 67.00 220 LEU A O 1
ATOM 1766 N N . VAL A 1 221 ? -2.245 12.052 -13.226 1.00 63.41 221 VAL A N 1
ATOM 1767 C CA . VAL A 1 221 ? -3.174 13.132 -13.577 1.00 63.41 221 VAL A CA 1
ATOM 1768 C C . VAL A 1 221 ? -3.449 14.041 -12.379 1.00 63.41 221 VAL A C 1
ATOM 1770 O O . VAL A 1 221 ? -3.501 15.257 -12.551 1.00 63.41 221 VAL A O 1
ATOM 1773 N N . MET A 1 222 ? -3.578 13.483 -11.168 1.00 64.38 222 MET A N 1
ATOM 1774 C CA . MET A 1 222 ? -4.051 14.243 -9.998 1.00 64.38 222 MET A CA 1
ATOM 1775 C C . MET A 1 222 ? -2.995 14.478 -8.908 1.00 64.38 222 MET A C 1
ATOM 1777 O O . MET A 1 222 ? -2.839 15.605 -8.443 1.00 64.38 222 MET A O 1
ATOM 1781 N N . GLU A 1 223 ? -2.239 13.456 -8.495 1.00 67.12 223 GLU A N 1
ATOM 1782 C CA . GLU A 1 223 ? -1.489 13.505 -7.224 1.00 67.12 223 GLU A CA 1
ATOM 1783 C C . GLU A 1 223 ? 0.034 13.626 -7.396 1.00 67.12 223 GLU A C 1
ATOM 1785 O O . GLU A 1 223 ? 0.717 14.261 -6.587 1.00 67.12 223 GLU A O 1
ATOM 1790 N N . ALA A 1 224 ? 0.605 13.019 -8.443 1.00 74.50 224 ALA A N 1
ATOM 1791 C CA . ALA A 1 224 ? 2.059 12.900 -8.591 1.00 74.50 224 ALA A CA 1
ATOM 1792 C C . ALA A 1 224 ? 2.711 13.974 -9.477 1.00 74.50 224 ALA A C 1
ATOM 1794 O O . ALA A 1 224 ? 3.940 14.084 -9.453 1.00 74.50 224 ALA A O 1
ATOM 1795 N N . ARG A 1 225 ? 1.944 14.805 -10.204 1.00 82.38 225 ARG A N 1
ATOM 1796 C CA . ARG A 1 225 ? 2.488 15.771 -11.188 1.00 82.38 225 ARG A CA 1
ATOM 1797 C C . ARG A 1 225 ? 3.579 16.670 -10.606 1.00 82.38 225 ARG A C 1
ATOM 1799 O O . ARG A 1 225 ? 4.632 16.841 -11.214 1.00 82.38 225 ARG A O 1
ATOM 1806 N N . ARG A 1 226 ? 3.377 17.197 -9.392 1.00 86.56 226 ARG A N 1
ATOM 1807 C CA . ARG A 1 226 ? 4.384 18.023 -8.700 1.00 86.56 226 ARG A CA 1
ATOM 1808 C C . ARG A 1 226 ? 5.704 17.275 -8.495 1.00 86.56 226 ARG A C 1
ATOM 1810 O O . ARG A 1 226 ? 6.770 17.861 -8.643 1.00 86.56 226 ARG A O 1
ATOM 1817 N N . LEU A 1 227 ? 5.646 15.998 -8.126 1.00 86.94 227 LEU A N 1
ATOM 1818 C CA . LEU A 1 227 ? 6.838 15.199 -7.836 1.00 86.94 227 LEU A CA 1
ATOM 1819 C C . LEU A 1 227 ? 7.606 14.820 -9.102 1.00 86.94 227 LEU A C 1
ATOM 1821 O O . LEU A 1 227 ? 8.834 14.742 -9.038 1.00 86.94 227 LEU A O 1
ATOM 1825 N N . VAL A 1 228 ? 6.890 14.639 -10.215 1.00 88.94 228 VAL A N 1
ATOM 1826 C CA . VAL A 1 228 ? 7.463 14.454 -11.554 1.00 88.94 228 VAL A CA 1
ATOM 1827 C C . VAL A 1 228 ? 8.138 15.739 -12.031 1.00 88.94 228 VAL A C 1
ATOM 1829 O O . VAL A 1 228 ? 9.299 15.692 -12.418 1.00 88.94 228 VAL A O 1
ATOM 1832 N N . ARG A 1 229 ? 7.477 16.902 -11.915 1.00 89.38 229 ARG A N 1
ATOM 1833 C CA . ARG A 1 229 ? 8.100 18.202 -12.233 1.00 89.38 229 ARG A CA 1
ATOM 1834 C C . ARG A 1 229 ? 9.407 18.393 -11.478 1.00 89.38 229 ARG A C 1
ATOM 1836 O O . ARG A 1 229 ? 10.431 18.652 -12.090 1.00 89.38 229 ARG A O 1
ATOM 1843 N N . LEU A 1 230 ? 9.386 18.184 -10.159 1.00 90.06 230 LEU A N 1
ATOM 1844 C CA . LEU A 1 230 ? 10.586 18.318 -9.334 1.00 90.06 230 LEU A CA 1
ATOM 1845 C C . LEU A 1 230 ? 11.719 17.378 -9.790 1.00 90.06 230 LEU A C 1
ATOM 1847 O O . LEU A 1 230 ? 12.875 17.768 -9.723 1.00 90.06 230 LEU A O 1
ATOM 1851 N N . LEU A 1 231 ? 11.409 16.167 -10.272 1.00 91.12 231 LEU A N 1
ATOM 1852 C CA . LEU A 1 231 ? 12.428 15.248 -10.797 1.00 91.12 231 LEU A CA 1
ATOM 1853 C C . LEU A 1 231 ? 13.115 15.826 -12.040 1.00 91.12 231 LEU A C 1
ATOM 1855 O O . LEU A 1 231 ? 14.337 15.786 -12.150 1.00 91.12 231 LEU A O 1
ATOM 1859 N N . TRP A 1 232 ? 12.331 16.357 -12.977 1.00 93.25 232 TRP A N 1
ATOM 1860 C CA . TRP A 1 232 ? 12.868 16.928 -14.211 1.00 93.25 232 TRP A CA 1
ATOM 1861 C C . TRP A 1 232 ? 13.542 18.284 -13.985 1.00 93.25 232 TRP A C 1
ATOM 1863 O O . TRP A 1 232 ? 14.541 18.573 -14.639 1.00 93.25 232 TRP A O 1
ATOM 1873 N N . MET A 1 233 ? 13.080 19.066 -13.003 1.00 93.00 233 MET A N 1
ATOM 1874 C CA . MET A 1 233 ? 13.764 20.272 -12.519 1.00 93.00 233 MET A CA 1
ATOM 1875 C C . MET A 1 233 ? 15.152 19.949 -11.967 1.00 93.00 233 MET A C 1
ATOM 1877 O O . MET A 1 233 ? 16.126 20.579 -12.365 1.00 93.00 233 MET A O 1
ATOM 1881 N N . GLU A 1 234 ? 15.260 18.936 -11.099 1.00 92.62 234 GLU A N 1
ATOM 1882 C CA . GLU A 1 234 ? 16.536 18.471 -10.527 1.00 92.62 234 GLU A CA 1
ATOM 1883 C C . GLU A 1 234 ? 17.541 18.036 -11.609 1.00 92.62 234 GLU A C 1
ATOM 1885 O O . GLU A 1 234 ? 18.746 18.058 -11.375 1.00 92.62 234 GLU A O 1
ATOM 1890 N N . ARG A 1 235 ? 17.054 17.678 -12.804 1.00 90.81 235 ARG A N 1
ATOM 1891 C CA . ARG A 1 235 ? 17.864 17.279 -13.964 1.00 90.81 235 ARG A CA 1
ATOM 1892 C C . ARG A 1 235 ? 18.077 18.376 -15.004 1.00 90.81 235 ARG A C 1
ATOM 1894 O O . ARG A 1 235 ? 18.715 18.113 -16.018 1.00 90.81 235 ARG A O 1
ATOM 1901 N N . GLY A 1 236 ? 17.530 19.574 -14.799 1.00 93.88 236 GLY A N 1
ATOM 1902 C CA . GLY A 1 236 ? 17.593 20.657 -15.787 1.00 93.88 236 GLY A CA 1
ATOM 1903 C C . GLY A 1 236 ? 16.837 20.356 -17.089 1.00 93.88 236 GLY A C 1
ATOM 1904 O O . GLY A 1 236 ? 17.163 20.916 -18.128 1.00 93.88 236 GLY A O 1
ATOM 1905 N N . GLN A 1 237 ? 15.852 19.455 -17.046 1.00 93.94 237 GLN A N 1
ATOM 1906 C CA . GLN A 1 237 ? 15.053 19.009 -18.198 1.00 93.94 237 GLN A CA 1
ATOM 1907 C C . GLN A 1 237 ? 13.576 19.415 -18.082 1.00 93.94 237 GLN A C 1
ATOM 1909 O O . GLN A 1 237 ? 12.720 18.867 -18.769 1.00 93.94 237 GLN A O 1
ATOM 1914 N N . TYR A 1 238 ? 13.263 20.348 -17.187 1.00 94.12 238 TYR A N 1
ATOM 1915 C CA . TYR A 1 238 ? 11.934 20.931 -17.054 1.00 94.12 238 TYR A CA 1
ATOM 1916 C C . TYR A 1 238 ? 11.937 22.354 -17.605 1.00 94.12 238 TYR A C 1
ATOM 1918 O O . TYR A 1 238 ? 12.752 23.174 -17.182 1.00 94.12 238 TYR A O 1
ATOM 1926 N N . ASP A 1 239 ? 11.017 22.639 -18.523 1.00 92.19 239 ASP A N 1
ATOM 1927 C CA . ASP A 1 239 ? 10.784 23.984 -19.042 1.00 92.19 239 ASP A CA 1
ATOM 1928 C C . ASP A 1 239 ? 9.630 24.643 -18.274 1.00 92.19 239 ASP A C 1
ATOM 1930 O O . ASP A 1 239 ? 8.465 24.272 -18.422 1.00 92.19 239 ASP A O 1
ATOM 1934 N N . GLU A 1 240 ? 9.957 25.640 -17.451 1.00 90.19 240 GLU A N 1
ATOM 1935 C CA . GLU A 1 240 ? 8.982 26.400 -16.664 1.00 90.19 240 GLU A CA 1
ATOM 1936 C C . GLU A 1 240 ? 8.013 27.227 -17.517 1.00 90.19 240 GLU A C 1
ATOM 1938 O O . GLU A 1 240 ? 6.869 27.424 -17.103 1.00 90.19 240 GLU A O 1
ATOM 1943 N N . ALA A 1 241 ? 8.437 27.704 -18.692 1.00 92.12 241 ALA A N 1
ATOM 1944 C CA . ALA A 1 241 ? 7.619 28.577 -19.533 1.00 92.12 241 ALA A CA 1
ATOM 1945 C C . ALA A 1 241 ? 6.517 27.799 -20.261 1.00 92.12 241 ALA A C 1
ATOM 1947 O O . ALA A 1 241 ? 5.422 28.323 -20.472 1.00 92.12 241 ALA A O 1
ATOM 1948 N N . THR A 1 242 ? 6.802 26.552 -20.637 1.00 91.69 242 THR A N 1
ATOM 1949 C CA . THR A 1 242 ? 5.877 25.699 -21.400 1.00 91.69 242 THR A CA 1
ATOM 1950 C C . THR A 1 242 ? 5.281 24.553 -20.583 1.00 91.69 242 THR A C 1
ATOM 1952 O O . THR A 1 242 ? 4.395 23.856 -21.076 1.00 91.69 242 THR A O 1
ATOM 1955 N N . ASP A 1 243 ? 5.739 24.356 -19.340 1.00 87.44 243 ASP A N 1
ATOM 1956 C CA . ASP A 1 243 ? 5.442 23.178 -18.511 1.00 87.44 243 ASP A CA 1
ATOM 1957 C C . ASP A 1 243 ? 5.836 21.853 -19.202 1.00 87.44 243 ASP A C 1
ATOM 1959 O O . ASP A 1 243 ? 5.245 20.796 -18.946 1.00 87.44 243 ASP A O 1
ATOM 1963 N N . ALA A 1 244 ? 6.829 21.903 -20.099 1.00 90.00 244 ALA A N 1
ATOM 1964 C CA . ALA A 1 244 ? 7.308 20.743 -20.837 1.00 90.00 244 ALA A CA 1
ATOM 1965 C C . ALA A 1 244 ? 8.303 19.918 -20.009 1.00 90.00 244 ALA A C 1
ATOM 1967 O O . ALA A 1 244 ? 9.168 20.433 -19.299 1.00 90.00 244 ALA A O 1
ATOM 1968 N N . MET A 1 245 ? 8.168 18.600 -20.122 1.00 91.19 245 MET A N 1
ATOM 1969 C CA . MET A 1 245 ? 9.006 17.601 -19.464 1.00 91.19 245 MET A CA 1
ATOM 1970 C C . MET A 1 245 ? 9.128 16.365 -20.371 1.00 91.19 245 MET A C 1
ATOM 1972 O O . MET A 1 245 ? 8.168 16.082 -21.093 1.00 91.19 245 MET A O 1
ATOM 1976 N N . PRO A 1 246 ? 10.248 15.609 -20.342 1.00 91.06 246 PRO A N 1
ATOM 1977 C CA . PRO A 1 246 ? 10.452 14.450 -21.216 1.00 91.06 246 PRO A CA 1
ATOM 1978 C C . PRO A 1 246 ? 9.343 13.405 -21.106 1.00 91.06 246 PRO A C 1
ATOM 1980 O O . PRO A 1 246 ? 8.860 12.895 -22.111 1.00 91.06 246 PRO A O 1
ATOM 1983 N N . THR A 1 247 ? 8.908 13.117 -19.878 1.00 90.06 247 THR A N 1
ATOM 1984 C CA . THR A 1 247 ? 7.724 12.299 -19.613 1.00 90.06 247 THR A CA 1
ATOM 1985 C C . THR A 1 247 ? 6.941 12.866 -18.434 1.00 90.06 247 THR A C 1
ATOM 1987 O O . THR A 1 247 ? 7.489 13.527 -17.551 1.00 90.06 247 THR A O 1
ATOM 1990 N N . ASN A 1 248 ? 5.642 12.581 -18.383 1.00 87.19 248 ASN A N 1
ATOM 1991 C CA . ASN A 1 248 ? 4.753 13.006 -17.299 1.00 87.19 248 ASN A CA 1
ATOM 1992 C C . ASN A 1 248 ? 4.741 12.035 -16.099 1.00 87.19 248 ASN A C 1
ATOM 1994 O O . ASN A 1 248 ? 3.833 12.100 -15.271 1.00 87.19 248 ASN A O 1
ATOM 1998 N N . TYR A 1 249 ? 5.748 11.166 -15.979 1.00 89.62 249 TYR A N 1
ATOM 1999 C CA . TYR A 1 249 ? 5.888 10.173 -14.915 1.00 89.62 249 TYR A CA 1
ATOM 2000 C C . TYR A 1 249 ? 7.340 10.038 -14.447 1.00 89.62 249 TYR A C 1
ATOM 2002 O O . TYR A 1 249 ? 8.253 10.618 -15.023 1.00 89.62 249 TYR A O 1
ATOM 2010 N N . ILE A 1 250 ? 7.565 9.259 -13.384 1.00 90.75 250 ILE A N 1
ATOM 2011 C CA . ILE A 1 250 ? 8.912 8.904 -12.916 1.00 90.75 250 ILE A CA 1
ATOM 2012 C C . ILE A 1 250 ? 9.414 7.708 -13.742 1.00 90.75 250 ILE A C 1
ATOM 2014 O O . ILE A 1 250 ? 8.812 6.631 -13.641 1.00 90.75 250 ILE A O 1
ATOM 2018 N N . PRO A 1 251 ? 10.474 7.856 -14.557 1.00 92.31 251 PRO A N 1
ATOM 2019 C CA . PRO A 1 251 ? 10.968 6.770 -15.402 1.00 92.31 251 PRO A CA 1
ATOM 2020 C C . PRO A 1 251 ? 11.500 5.581 -14.596 1.00 92.31 251 PRO A C 1
ATOM 2022 O O . PRO A 1 251 ? 12.035 5.760 -13.500 1.00 92.31 251 PRO A O 1
ATOM 2025 N N . PHE A 1 252 ? 11.414 4.371 -15.147 1.00 93.94 252 PHE A N 1
ATOM 2026 C CA . PHE A 1 252 ? 11.816 3.132 -14.480 1.00 93.94 252 PHE A CA 1
ATOM 2027 C C . PHE A 1 252 ? 13.296 3.127 -14.088 1.00 93.94 252 PHE A C 1
ATOM 2029 O O . PHE A 1 252 ? 13.654 2.697 -12.991 1.00 93.94 252 PHE A O 1
ATOM 2036 N N . TRP A 1 253 ? 14.158 3.698 -14.928 1.00 90.75 253 TRP A N 1
ATOM 2037 C CA . TRP A 1 253 ? 15.586 3.816 -14.639 1.00 90.75 253 TRP A CA 1
ATOM 2038 C C . TRP A 1 253 ? 15.872 4.559 -13.322 1.00 90.75 253 TRP A C 1
ATOM 2040 O O . TRP A 1 253 ? 16.844 4.246 -12.639 1.00 90.75 253 TRP A O 1
ATOM 2050 N N . HIS A 1 254 ? 15.005 5.490 -12.906 1.00 91.38 254 HIS A N 1
ATOM 2051 C CA . HIS A 1 254 ? 15.146 6.218 -11.639 1.00 91.38 254 HIS A CA 1
ATOM 2052 C C . HIS A 1 254 ? 14.878 5.330 -10.412 1.00 91.38 254 HIS A C 1
ATOM 2054 O O . HIS A 1 254 ? 15.414 5.565 -9.329 1.00 91.38 254 HIS A O 1
ATOM 2060 N N . TYR A 1 255 ? 14.066 4.281 -10.564 1.00 93.69 255 TYR A N 1
ATOM 2061 C CA . TYR A 1 255 ? 13.898 3.256 -9.529 1.00 93.69 255 TYR A CA 1
ATOM 2062 C C . TYR A 1 255 ? 15.154 2.394 -9.431 1.00 93.69 255 TYR A C 1
ATOM 2064 O O . TYR A 1 255 ? 15.610 2.075 -8.335 1.00 93.69 255 TYR A O 1
ATOM 2072 N N . LEU A 1 256 ? 15.742 2.056 -10.577 1.00 91.25 256 LEU A N 1
ATOM 2073 C CA . LEU A 1 256 ? 16.968 1.271 -10.640 1.00 91.25 256 LEU A CA 1
ATOM 2074 C C . LEU A 1 256 ? 18.186 2.038 -10.111 1.00 91.25 256 LEU A C 1
ATOM 2076 O O . LEU A 1 256 ? 19.031 1.449 -9.443 1.00 91.25 256 LEU A O 1
ATOM 2080 N N . SER A 1 257 ? 18.235 3.362 -10.283 1.00 87.62 257 SER A N 1
ATOM 2081 C CA . SER A 1 257 ? 19.288 4.200 -9.693 1.00 87.62 257 SER A CA 1
ATOM 2082 C C . SER A 1 257 ? 19.275 4.195 -8.161 1.00 87.62 257 SER A C 1
ATOM 2084 O O . SER A 1 257 ? 20.213 4.684 -7.538 1.00 87.62 257 SER A O 1
ATOM 2086 N N . GLN A 1 258 ? 18.227 3.652 -7.531 1.00 89.62 258 GLN A N 1
ATOM 2087 C CA . GLN A 1 258 ? 18.205 3.458 -6.088 1.00 89.62 258 GLN A CA 1
ATOM 2088 C C . GLN A 1 258 ? 19.053 2.267 -5.648 1.00 89.62 258 GLN A C 1
ATOM 2090 O O . GLN A 1 258 ? 19.257 2.134 -4.454 1.00 89.62 258 GLN A O 1
ATOM 2095 N N . TYR A 1 259 ? 19.579 1.416 -6.528 1.00 86.50 259 TYR A N 1
ATOM 2096 C CA . TYR A 1 259 ? 20.484 0.319 -6.170 1.00 86.50 259 TYR A CA 1
ATOM 2097 C C . TYR A 1 259 ? 21.931 0.838 -6.188 1.00 86.50 259 TYR A C 1
ATOM 2099 O O . TYR A 1 259 ? 22.513 1.009 -7.250 1.00 86.50 259 TYR A O 1
ATOM 2107 N N . VAL A 1 260 ? 22.490 1.168 -5.015 1.00 68.56 260 VAL A N 1
ATOM 2108 C CA . VAL A 1 260 ? 23.730 1.979 -4.924 1.00 68.56 260 VAL A CA 1
ATOM 2109 C C . VAL A 1 260 ? 24.889 1.298 -4.178 1.00 68.56 260 VAL A C 1
ATOM 2111 O O . VAL A 1 260 ? 26.004 1.794 -4.251 1.00 68.56 260 VAL A O 1
ATOM 2114 N N . THR A 1 261 ? 24.694 0.208 -3.420 1.00 58.25 261 THR A N 1
ATOM 2115 C CA . THR A 1 261 ? 25.694 -0.115 -2.369 1.00 58.25 261 THR A CA 1
ATOM 2116 C C . THR A 1 261 ? 26.109 -1.569 -2.153 1.00 58.25 261 THR A C 1
ATOM 2118 O O . THR A 1 261 ? 26.991 -1.791 -1.330 1.00 58.25 261 THR A O 1
ATOM 2121 N N . THR A 1 262 ? 25.581 -2.566 -2.864 1.00 60.31 262 THR A N 1
ATOM 2122 C CA . THR A 1 262 ? 26.071 -3.952 -2.692 1.00 60.31 262 THR A CA 1
ATOM 2123 C C . THR A 1 262 ? 26.136 -4.709 -4.006 1.00 60.31 262 THR A C 1
ATOM 2125 O O . THR A 1 262 ? 25.106 -5.082 -4.579 1.00 60.31 262 THR A O 1
ATOM 2128 N N . CYS A 1 263 ? 27.362 -4.972 -4.465 1.00 62.53 263 CYS A N 1
ATOM 2129 C CA . CYS A 1 263 ? 27.618 -5.993 -5.473 1.00 62.53 263 CYS A CA 1
ATOM 2130 C C . CYS A 1 263 ? 27.067 -7.316 -4.949 1.00 62.53 263 CYS A C 1
ATOM 2132 O O . CYS A 1 263 ? 27.378 -7.713 -3.827 1.00 62.53 263 CYS A O 1
ATOM 2134 N N . MET A 1 264 ? 26.201 -7.954 -5.729 1.00 67.06 264 MET A N 1
ATOM 2135 C CA . MET A 1 264 ? 25.828 -9.344 -5.501 1.00 67.06 264 MET A CA 1
ATOM 2136 C C . MET A 1 264 ? 26.500 -10.174 -6.583 1.00 67.06 264 MET A C 1
ATOM 2138 O O . MET A 1 264 ? 26.592 -9.727 -7.727 1.00 67.06 264 MET A O 1
ATOM 2142 N N . ASP A 1 265 ? 26.945 -11.370 -6.213 1.00 69.00 265 ASP A N 1
ATOM 2143 C CA . ASP A 1 265 ? 27.405 -12.353 -7.181 1.00 69.00 265 ASP A CA 1
ATOM 2144 C C . ASP A 1 265 ? 26.183 -12.872 -7.951 1.00 69.00 265 ASP A C 1
ATOM 2146 O O . ASP A 1 265 ? 25.359 -13.616 -7.417 1.00 69.00 265 ASP A O 1
ATOM 2150 N N . GLY A 1 266 ? 26.043 -12.433 -9.203 1.00 80.88 266 GLY A N 1
ATOM 2151 C CA . GLY A 1 266 ? 24.990 -12.877 -10.117 1.00 80.88 266 GLY A CA 1
ATOM 2152 C C . GLY A 1 266 ? 23.794 -11.922 -10.274 1.00 80.88 266 GLY A C 1
ATOM 2153 O O . GLY A 1 266 ? 23.749 -10.840 -9.681 1.00 80.88 266 GLY A O 1
ATOM 2154 N N . PRO A 1 267 ? 22.829 -12.297 -11.136 1.00 89.00 267 PRO A N 1
ATOM 2155 C CA . PRO A 1 267 ? 21.667 -11.477 -11.446 1.00 89.00 267 PRO A CA 1
ATOM 2156 C C . PRO A 1 267 ? 20.679 -11.417 -10.281 1.00 89.00 267 PRO A C 1
ATOM 2158 O O . PRO A 1 267 ? 20.362 -12.418 -9.640 1.00 89.00 267 PRO A O 1
ATOM 2161 N N . ARG A 1 268 ? 20.145 -10.223 -10.035 1.00 91.00 268 ARG A N 1
ATOM 2162 C CA . ARG A 1 268 ? 19.062 -9.987 -9.081 1.00 91.00 268 ARG A CA 1
ATOM 2163 C C . ARG A 1 268 ? 17.730 -10.303 -9.744 1.00 91.00 268 ARG A C 1
ATOM 2165 O O . ARG A 1 268 ? 17.365 -9.653 -10.722 1.00 91.00 268 ARG A O 1
ATOM 2172 N N . THR A 1 269 ? 16.978 -11.241 -9.181 1.00 95.06 269 THR A N 1
ATOM 2173 C CA . THR A 1 269 ? 15.562 -11.415 -9.518 1.00 95.06 269 THR A CA 1
ATOM 2174 C C . THR A 1 269 ? 14.759 -10.284 -8.879 1.00 95.06 269 THR A C 1
ATOM 2176 O O . THR A 1 269 ? 14.771 -10.127 -7.656 1.00 95.06 269 THR A O 1
ATOM 2179 N N . VAL A 1 270 ? 14.071 -9.490 -9.701 1.00 95.88 270 VAL A N 1
ATOM 2180 C CA . VAL A 1 270 ? 13.295 -8.323 -9.271 1.00 95.88 270 VAL A CA 1
ATOM 2181 C C . VAL A 1 270 ? 11.839 -8.467 -9.697 1.00 95.88 270 VAL A C 1
ATOM 2183 O O . VAL A 1 270 ? 11.535 -8.427 -10.887 1.00 95.88 270 VAL A O 1
ATOM 2186 N N . TYR A 1 271 ? 10.926 -8.575 -8.735 1.00 97.31 271 TYR A N 1
ATOM 2187 C CA . TYR A 1 271 ? 9.492 -8.508 -9.017 1.00 97.31 271 TYR A CA 1
ATOM 2188 C C . TYR A 1 271 ? 9.049 -7.063 -9.257 1.00 97.31 271 TYR A C 1
ATOM 2190 O O . TYR A 1 271 ? 9.328 -6.191 -8.431 1.00 97.31 271 TYR A O 1
ATOM 2198 N N . VAL A 1 272 ? 8.332 -6.801 -10.347 1.00 95.31 272 VAL A N 1
ATOM 2199 C CA . VAL A 1 272 ? 7.822 -5.465 -10.681 1.00 95.31 272 VAL A CA 1
ATOM 2200 C C . VAL A 1 272 ? 6.297 -5.453 -10.602 1.00 95.31 272 VAL A C 1
ATOM 2202 O O . VAL A 1 272 ? 5.617 -6.052 -11.431 1.00 95.31 272 VAL A O 1
ATOM 2205 N N . ALA A 1 273 ? 5.770 -4.719 -9.623 1.00 92.69 273 ALA A N 1
ATOM 2206 C CA . ALA A 1 273 ? 4.348 -4.410 -9.501 1.00 92.69 273 ALA A CA 1
ATOM 2207 C C . ALA A 1 273 ? 4.079 -3.021 -10.087 1.00 92.69 273 ALA A C 1
ATOM 2209 O O . ALA A 1 273 ? 4.667 -2.030 -9.634 1.00 92.69 273 ALA A O 1
ATOM 2210 N N . THR A 1 274 ? 3.221 -2.926 -11.101 1.00 88.94 274 THR A N 1
ATOM 2211 C CA . THR A 1 274 ? 2.955 -1.652 -11.775 1.00 88.94 274 THR A CA 1
ATOM 2212 C C . THR A 1 274 ? 1.652 -1.640 -12.541 1.00 88.94 274 THR A C 1
ATOM 2214 O O . THR A 1 274 ? 1.386 -2.566 -13.302 1.00 88.94 274 THR A O 1
ATOM 2217 N N . ASP A 1 275 ? 0.902 -0.548 -12.396 1.00 83.69 275 ASP A N 1
ATOM 2218 C CA . ASP A 1 275 ? -0.375 -0.270 -13.068 1.00 83.69 275 ASP A CA 1
ATOM 2219 C C . ASP A 1 275 ? -0.232 0.093 -14.542 1.00 83.69 275 ASP A C 1
ATOM 2221 O O . ASP A 1 275 ? -1.231 0.263 -15.232 1.00 83.69 275 ASP A O 1
ATOM 2225 N N . ASP A 1 276 ? 1.001 0.140 -15.038 1.00 85.06 276 ASP A N 1
ATOM 2226 C CA . ASP A 1 276 ? 1.327 0.379 -16.436 1.00 85.06 276 ASP A CA 1
ATOM 2227 C C . ASP A 1 276 ? 2.417 -0.603 -16.912 1.00 85.06 276 ASP A C 1
ATOM 2229 O O . ASP A 1 276 ? 3.572 -0.231 -17.158 1.00 85.06 276 ASP A O 1
ATOM 2233 N N . PRO A 1 277 ? 2.084 -1.906 -17.006 1.00 86.88 277 PRO A N 1
ATOM 2234 C CA . PRO A 1 277 ? 3.057 -2.932 -17.365 1.00 86.88 277 PRO A CA 1
ATOM 2235 C C . PRO A 1 277 ? 3.568 -2.778 -18.798 1.00 86.88 277 PRO A C 1
ATOM 2237 O O . PRO A 1 277 ? 4.679 -3.217 -19.084 1.00 86.88 277 PRO A O 1
ATOM 2240 N N . VAL A 1 278 ? 2.793 -2.163 -19.698 1.00 87.50 278 VAL A N 1
ATOM 2241 C CA . VAL A 1 278 ? 3.185 -1.968 -21.100 1.00 87.50 278 VAL A CA 1
ATOM 2242 C C . VAL A 1 278 ? 4.346 -0.982 -21.193 1.00 87.50 278 VAL A C 1
ATOM 2244 O O . VAL A 1 278 ? 5.391 -1.331 -21.746 1.00 87.50 278 VAL A O 1
ATOM 2247 N N . VAL A 1 279 ? 4.207 0.214 -20.613 1.00 89.31 279 VAL A N 1
ATOM 2248 C CA . VAL A 1 279 ? 5.256 1.240 -20.710 1.00 89.31 279 VAL A CA 1
ATOM 2249 C C . VAL A 1 279 ? 6.475 0.853 -19.873 1.00 89.31 279 VAL A C 1
ATOM 2251 O O . VAL A 1 279 ? 7.605 1.030 -20.322 1.00 89.31 279 VAL A O 1
ATOM 2254 N N . VAL A 1 280 ? 6.287 0.253 -18.691 1.00 91.38 280 VAL A N 1
ATOM 2255 C CA . VAL A 1 280 ? 7.425 -0.199 -17.870 1.00 91.38 280 VAL A CA 1
ATOM 2256 C C . VAL A 1 280 ? 8.230 -1.296 -18.575 1.00 91.38 280 VAL A C 1
ATOM 2258 O O . VAL A 1 280 ? 9.460 -1.246 -18.559 1.00 91.38 280 VAL A O 1
ATOM 2261 N N . LYS A 1 281 ? 7.576 -2.264 -19.236 1.00 93.06 281 LYS A N 1
ATOM 2262 C CA . LYS A 1 281 ? 8.281 -3.281 -20.039 1.00 93.06 281 LYS A CA 1
ATOM 2263 C C . LYS A 1 281 ? 9.010 -2.659 -21.232 1.00 93.06 281 LYS A C 1
ATOM 2265 O O . LYS A 1 281 ? 10.134 -3.066 -21.509 1.00 93.06 281 LYS A O 1
ATOM 2270 N N . ALA A 1 282 ? 8.411 -1.671 -21.901 1.00 93.56 282 ALA A N 1
ATOM 2271 C CA . ALA A 1 282 ? 9.065 -0.946 -22.991 1.00 93.56 282 ALA A CA 1
ATOM 2272 C C . ALA A 1 282 ? 10.349 -0.245 -22.512 1.00 93.56 282 ALA A C 1
ATOM 2274 O O . ALA A 1 282 ? 11.412 -0.476 -23.080 1.00 93.56 282 ALA A O 1
ATOM 2275 N N . GLU A 1 283 ? 10.290 0.488 -21.396 1.00 94.69 283 GLU A N 1
ATOM 2276 C CA . GLU A 1 283 ? 11.473 1.130 -20.808 1.00 94.69 283 GLU A CA 1
ATOM 2277 C C . GLU A 1 283 ? 12.551 0.113 -20.415 1.00 94.69 283 GLU A C 1
ATOM 2279 O O . GLU A 1 283 ? 13.731 0.344 -20.647 1.00 94.69 283 GLU A O 1
ATOM 2284 N N . ILE A 1 284 ? 12.171 -1.041 -19.855 1.00 94.75 284 ILE A N 1
ATOM 2285 C CA . ILE A 1 284 ? 13.124 -2.111 -19.511 1.00 94.75 284 ILE A CA 1
ATOM 2286 C C . ILE A 1 284 ? 13.813 -2.699 -20.746 1.00 94.75 284 ILE A C 1
ATOM 2288 O O . ILE A 1 284 ? 14.964 -3.140 -20.645 1.00 94.75 284 ILE A O 1
ATOM 2292 N N . ASN A 1 285 ? 13.124 -2.750 -21.884 1.00 94.62 285 ASN A N 1
ATOM 2293 C CA . ASN A 1 285 ? 13.682 -3.249 -23.139 1.00 94.62 285 ASN A CA 1
ATOM 2294 C C . ASN A 1 285 ? 14.675 -2.262 -23.762 1.00 94.62 285 ASN A C 1
ATOM 2296 O O . ASN A 1 285 ? 15.604 -2.697 -24.435 1.00 94.62 285 ASN A O 1
ATOM 2300 N N . GLU A 1 286 ? 14.507 -0.964 -23.507 1.00 93.88 286 GLU A N 1
ATOM 2301 C CA . GLU A 1 286 ? 15.434 0.088 -23.943 1.00 93.88 286 GLU A CA 1
ATOM 2302 C C . GLU A 1 286 ? 16.693 0.181 -23.067 1.00 93.88 286 GLU A C 1
ATOM 2304 O O . GLU A 1 286 ? 17.689 0.784 -23.469 1.00 93.88 286 GLU A O 1
ATOM 2309 N N . LEU A 1 287 ? 16.679 -0.414 -21.868 1.00 91.50 287 LEU A N 1
ATOM 2310 C CA . LEU A 1 287 ? 17.851 -0.431 -20.998 1.00 91.50 287 LEU A CA 1
ATOM 2311 C C . LEU A 1 287 ? 18.951 -1.364 -21.536 1.00 91.50 287 LEU A C 1
ATOM 2313 O O . LEU A 1 287 ? 18.640 -2.430 -22.074 1.00 91.50 287 LEU A O 1
ATOM 2317 N N . PRO A 1 288 ? 20.237 -1.023 -21.314 1.00 90.56 288 PRO A N 1
ATOM 2318 C CA . PRO A 1 288 ? 21.365 -1.853 -21.724 1.00 90.56 288 PRO A CA 1
ATOM 2319 C C . PRO A 1 288 ? 21.270 -3.284 -21.189 1.00 90.56 288 PRO A C 1
ATOM 2321 O O . PRO A 1 288 ? 20.847 -3.507 -20.048 1.00 90.56 288 PRO A O 1
ATOM 2324 N N . LYS A 1 289 ? 21.700 -4.244 -22.012 1.00 91.31 289 LYS A N 1
ATOM 2325 C CA . LYS A 1 289 ? 21.768 -5.670 -21.679 1.00 91.31 289 LYS A CA 1
ATOM 2326 C C . LYS A 1 289 ? 23.208 -6.163 -21.760 1.00 91.31 289 LYS A C 1
ATOM 2328 O O . LYS A 1 289 ? 23.977 -5.644 -22.567 1.00 91.31 289 LYS A O 1
ATOM 2333 N N . ASP A 1 290 ? 23.563 -7.137 -20.932 1.00 89.56 290 ASP A N 1
ATOM 2334 C CA . ASP A 1 290 ? 24.794 -7.908 -21.120 1.00 89.56 290 ASP A CA 1
ATOM 2335 C C . ASP A 1 290 ? 24.597 -9.056 -22.129 1.00 89.56 290 ASP A C 1
ATOM 2337 O O . ASP A 1 290 ? 23.503 -9.246 -22.666 1.00 89.56 290 ASP A O 1
ATOM 2341 N N . ASP A 1 291 ? 25.660 -9.821 -22.387 1.00 89.56 291 ASP A N 1
ATOM 2342 C CA . ASP A 1 291 ? 25.653 -10.938 -23.345 1.00 89.56 291 ASP A CA 1
ATOM 2343 C C . ASP A 1 291 ? 24.676 -12.065 -22.957 1.00 89.56 291 ASP A C 1
ATOM 2345 O O . ASP A 1 291 ? 24.209 -12.809 -23.819 1.00 89.56 291 ASP A O 1
ATOM 2349 N N . ASP A 1 292 ? 24.332 -12.168 -21.669 1.00 89.75 292 ASP A N 1
ATOM 2350 C CA . ASP A 1 292 ? 23.373 -13.138 -21.133 1.00 89.75 292 ASP A CA 1
ATOM 2351 C C . ASP A 1 292 ? 21.919 -12.609 -21.174 1.00 89.75 292 ASP A C 1
ATOM 2353 O O . ASP A 1 292 ? 20.980 -13.313 -20.793 1.00 89.75 292 ASP A O 1
ATOM 2357 N N . GLY A 1 293 ? 21.710 -11.365 -21.625 1.00 90.75 293 GLY A N 1
ATOM 2358 C CA . GLY A 1 293 ? 20.401 -10.718 -21.730 1.00 90.75 293 GLY A CA 1
ATOM 2359 C C . GLY A 1 293 ? 19.891 -10.064 -20.440 1.00 90.75 293 GLY A C 1
ATOM 2360 O O . GLY A 1 293 ? 18.737 -9.620 -20.400 1.00 90.75 293 GLY A O 1
ATOM 2361 N N . TYR A 1 294 ? 20.709 -9.962 -19.388 1.00 92.06 294 TYR A N 1
ATOM 2362 C CA . TYR A 1 294 ? 20.331 -9.274 -18.151 1.00 92.06 294 TYR A CA 1
ATOM 2363 C C . TYR A 1 294 ? 20.412 -7.762 -18.315 1.00 92.06 294 TYR A C 1
ATOM 2365 O O . TYR A 1 294 ? 21.355 -7.239 -18.904 1.00 92.06 294 TYR A O 1
ATOM 2373 N N . THR A 1 295 ? 19.459 -7.033 -17.728 1.00 91.38 295 THR A N 1
ATOM 2374 C CA . THR A 1 295 ? 19.551 -5.569 -17.680 1.00 91.38 295 THR A CA 1
ATOM 2375 C C . THR A 1 295 ? 20.717 -5.140 -16.805 1.00 91.38 295 THR A C 1
ATOM 2377 O O . THR A 1 295 ? 20.850 -5.620 -15.679 1.00 91.38 295 THR A O 1
ATOM 2380 N N . VAL A 1 296 ? 21.494 -4.175 -17.286 1.00 87.69 296 VAL A N 1
ATOM 2381 C CA . VAL A 1 296 ? 22.595 -3.540 -16.557 1.00 87.69 296 VAL A CA 1
ATOM 2382 C C . VAL A 1 296 ? 22.387 -2.027 -16.522 1.00 87.69 296 VAL A C 1
ATOM 2384 O O . VAL A 1 296 ? 21.919 -1.425 -17.488 1.00 87.69 296 VAL A O 1
ATOM 2387 N N . LEU A 1 297 ? 22.700 -1.389 -15.392 1.00 79.56 297 LEU A N 1
ATOM 2388 C CA . LEU A 1 297 ? 22.641 0.075 -15.297 1.00 79.56 297 LEU A CA 1
ATOM 2389 C C . LEU A 1 297 ? 23.957 0.685 -15.749 1.00 79.56 297 LEU A C 1
ATOM 2391 O O . LEU A 1 297 ? 25.012 0.132 -15.463 1.00 79.56 297 LEU A O 1
ATOM 2395 N N . ILE A 1 298 ? 23.897 1.857 -16.374 1.00 70.25 298 ILE A N 1
ATOM 2396 C CA . ILE A 1 298 ? 25.066 2.699 -16.634 1.00 70.25 298 ILE A CA 1
ATOM 2397 C C . ILE A 1 298 ? 25.044 3.842 -15.615 1.00 70.25 298 ILE A C 1
ATOM 2399 O O . ILE A 1 298 ? 24.024 4.506 -15.438 1.00 70.25 298 ILE A O 1
ATOM 2403 N N . THR A 1 299 ? 26.151 4.041 -14.907 1.00 66.94 299 THR A N 1
ATOM 2404 C CA . THR A 1 299 ? 26.331 5.168 -13.976 1.00 66.94 299 THR A CA 1
ATOM 2405 C C . THR A 1 299 ? 26.543 6.484 -14.727 1.00 66.94 299 THR A C 1
ATOM 2407 O O . THR A 1 299 ? 26.912 6.483 -15.900 1.00 66.94 299 THR A O 1
ATOM 2410 N N . GLU A 1 300 ? 26.396 7.622 -14.042 1.00 57.66 300 GLU A N 1
ATOM 2411 C CA . GLU A 1 300 ? 26.583 8.971 -14.617 1.00 57.66 300 GLU A CA 1
ATOM 2412 C C . GLU A 1 300 ? 28.008 9.263 -15.155 1.00 57.66 300 GLU A C 1
ATOM 2414 O O . GLU A 1 300 ? 28.256 10.340 -15.682 1.00 57.66 300 GLU A O 1
ATOM 2419 N N . GLY A 1 301 ? 28.939 8.302 -15.103 1.00 62.03 301 GLY A N 1
ATOM 2420 C CA . GLY A 1 301 ? 30.252 8.361 -15.764 1.00 62.03 301 GLY A CA 1
ATOM 2421 C C . GLY A 1 301 ? 30.391 7.471 -17.005 1.00 62.03 301 GLY A C 1
ATOM 2422 O O . GLY A 1 301 ? 31.510 7.241 -17.456 1.00 62.03 301 GLY A O 1
ATOM 2423 N N . GLY A 1 302 ? 29.297 6.895 -17.518 1.00 63.75 302 GLY A N 1
ATOM 2424 C CA . GLY A 1 302 ? 29.331 5.957 -18.649 1.00 63.75 302 GLY A CA 1
ATOM 2425 C C . GLY A 1 302 ? 29.838 4.554 -18.290 1.00 63.75 302 GLY A C 1
ATOM 2426 O O . GLY A 1 302 ? 29.949 3.699 -19.165 1.00 63.75 302 GLY A O 1
ATOM 2427 N N . MET A 1 303 ? 30.128 4.288 -17.012 1.00 61.88 303 MET A N 1
ATOM 2428 C CA . MET A 1 303 ? 30.561 2.969 -16.552 1.00 61.88 303 MET A CA 1
ATOM 2429 C C . MET A 1 303 ? 29.358 2.086 -16.235 1.00 61.88 303 MET A C 1
ATOM 2431 O O . MET A 1 303 ? 28.460 2.495 -15.491 1.00 61.88 303 MET A O 1
ATOM 2435 N N . LEU A 1 304 ? 29.370 0.861 -16.762 1.00 64.88 304 LEU A N 1
ATOM 2436 C CA . LEU A 1 304 ? 28.410 -0.176 -16.402 1.00 64.88 304 LEU A CA 1
ATOM 2437 C C . LEU A 1 304 ? 28.504 -0.467 -14.900 1.00 64.88 304 LEU A C 1
ATOM 2439 O O . LEU A 1 304 ? 29.581 -0.709 -14.356 1.00 64.88 304 LEU A O 1
ATOM 2443 N N . THR A 1 305 ? 27.364 -0.439 -14.223 1.00 67.94 305 THR A N 1
ATOM 2444 C CA . THR A 1 305 ? 27.233 -0.977 -12.872 1.00 67.94 305 THR A CA 1
ATOM 2445 C C . THR A 1 305 ? 27.447 -2.486 -12.908 1.00 67.94 305 THR A C 1
ATOM 2447 O O . THR A 1 305 ? 27.082 -3.170 -13.860 1.00 67.94 305 THR A O 1
ATOM 2450 N N . PHE A 1 306 ? 27.960 -3.020 -11.808 1.00 74.12 306 PHE A N 1
ATOM 2451 C CA . PHE A 1 306 ? 28.049 -4.459 -11.553 1.00 74.12 306 PHE A CA 1
ATOM 2452 C C . PHE A 1 306 ? 26.675 -5.120 -11.315 1.00 74.12 306 PHE A C 1
ATOM 2454 O O . PHE A 1 306 ? 26.602 -6.318 -11.055 1.00 74.12 306 PHE A O 1
ATOM 2461 N N . HIS A 1 307 ? 25.578 -4.356 -11.334 1.00 81.62 307 HIS A N 1
ATOM 2462 C CA . HIS A 1 307 ? 24.245 -4.881 -11.090 1.00 81.62 307 HIS A CA 1
ATOM 2463 C C . HIS A 1 307 ? 23.652 -5.471 -12.372 1.00 81.62 307 HIS A C 1
ATOM 2465 O O . HIS A 1 307 ? 23.387 -4.746 -13.328 1.00 81.62 307 HIS A O 1
ATOM 2471 N N . LYS A 1 308 ? 23.385 -6.778 -12.345 1.00 88.94 308 LYS A N 1
ATOM 2472 C CA . LYS A 1 308 ? 22.593 -7.489 -13.353 1.00 88.94 308 LYS A CA 1
ATOM 2473 C C . LYS A 1 308 ? 21.178 -7.701 -12.821 1.00 88.94 308 LYS A C 1
ATOM 2475 O O . LYS A 1 308 ? 21.020 -8.110 -11.668 1.00 88.94 308 LYS A O 1
ATOM 2480 N N . PHE A 1 309 ? 20.157 -7.449 -13.632 1.00 92.75 309 PHE A N 1
ATOM 2481 C CA . PHE A 1 309 ? 18.756 -7.582 -13.233 1.00 92.75 309 PHE A CA 1
ATOM 2482 C C . PHE A 1 309 ? 17.984 -8.515 -14.164 1.00 92.75 309 PHE A C 1
ATOM 2484 O O . PHE A 1 309 ? 18.048 -8.394 -15.389 1.00 92.75 309 PHE A O 1
ATOM 2491 N N . GLN A 1 310 ? 17.192 -9.391 -13.553 1.00 94.88 310 GLN A N 1
ATOM 2492 C CA . GLN A 1 310 ? 16.162 -10.193 -14.197 1.00 94.88 310 GLN A CA 1
ATOM 2493 C C . GLN A 1 310 ? 14.805 -9.760 -13.640 1.00 94.88 310 GLN A C 1
ATOM 2495 O O . GLN A 1 310 ? 14.532 -9.935 -12.452 1.00 94.88 310 GLN A O 1
ATOM 2500 N N . PHE A 1 311 ? 13.954 -9.183 -14.485 1.00 96.19 311 PHE A N 1
ATOM 2501 C CA . PHE A 1 311 ? 12.648 -8.685 -14.060 1.00 96.19 311 PHE A CA 1
ATOM 2502 C C . PHE A 1 311 ? 11.564 -9.746 -14.224 1.00 96.19 311 PHE A C 1
ATOM 2504 O O . PHE A 1 311 ? 11.450 -10.363 -15.280 1.00 96.19 311 PHE A O 1
ATOM 2511 N N . VAL A 1 312 ? 10.743 -9.906 -13.189 1.00 95.44 312 VAL A N 1
ATOM 2512 C CA . VAL A 1 312 ? 9.559 -10.767 -13.186 1.00 95.44 312 VAL A CA 1
ATOM 2513 C C . VAL A 1 312 ? 8.320 -9.891 -13.053 1.00 95.44 312 VAL A C 1
ATOM 2515 O O . VAL A 1 312 ? 8.266 -9.000 -12.206 1.00 95.44 312 VAL A O 1
ATOM 2518 N N . PHE A 1 313 ? 7.322 -10.157 -13.887 1.00 92.12 313 PHE A N 1
ATOM 2519 C CA . PHE A 1 313 ? 6.019 -9.498 -13.868 1.00 92.12 313 PHE A CA 1
ATOM 2520 C C . PHE A 1 313 ? 4.936 -10.543 -13.640 1.00 92.12 313 PHE A C 1
ATOM 2522 O O . PHE A 1 313 ? 5.115 -11.704 -14.005 1.00 92.12 313 PHE A O 1
ATOM 2529 N N . SER A 1 314 ? 3.786 -10.118 -13.122 1.00 87.81 314 SER A N 1
ATOM 2530 C CA . SER A 1 314 ? 2.579 -10.924 -13.279 1.00 87.81 314 SER A CA 1
ATOM 2531 C C . SER A 1 314 ? 2.251 -11.095 -14.770 1.00 87.81 314 SER A C 1
ATOM 2533 O O . SER A 1 314 ? 2.342 -10.141 -15.551 1.00 87.81 314 SER A O 1
ATOM 2535 N N . SER A 1 315 ? 1.876 -12.311 -15.165 1.00 83.12 315 SER A N 1
ATOM 2536 C CA . SER A 1 315 ? 1.324 -12.629 -16.485 1.00 83.12 315 SER A CA 1
ATOM 2537 C C . SER A 1 315 ? -0.173 -12.325 -16.586 1.00 83.12 315 SER A C 1
ATOM 2539 O O . SER A 1 315 ? -0.748 -12.459 -17.666 1.00 83.12 315 SER A O 1
ATOM 2541 N N . TYR A 1 316 ? -0.800 -11.895 -15.486 1.00 78.75 316 TYR A N 1
ATOM 2542 C CA . TYR A 1 316 ? -2.172 -11.399 -15.484 1.00 78.75 316 TYR A CA 1
ATOM 2543 C C . TYR A 1 316 ? -2.307 -10.212 -16.450 1.00 78.75 316 TYR A C 1
ATOM 2545 O O . TYR A 1 316 ? -1.458 -9.319 -16.459 1.00 78.75 316 TYR A O 1
ATOM 2553 N N . ASP A 1 317 ? -3.346 -10.243 -17.290 1.00 65.44 317 ASP A N 1
ATOM 2554 C CA . ASP A 1 317 ? -3.462 -9.435 -18.509 1.00 65.44 317 ASP A CA 1
ATOM 2555 C C . ASP A 1 317 ? -3.126 -7.947 -18.299 1.00 65.44 317 ASP A C 1
ATOM 2557 O O . ASP A 1 317 ? -3.780 -7.227 -17.541 1.00 65.44 317 ASP A O 1
ATOM 2561 N N . ALA A 1 318 ? -2.122 -7.484 -19.047 1.00 51.38 318 ALA A N 1
ATOM 2562 C CA . ALA A 1 318 ? -1.617 -6.119 -19.058 1.00 51.38 318 ALA A CA 1
ATOM 2563 C C . ALA A 1 318 ? -2.646 -5.076 -19.533 1.00 51.38 318 ALA A C 1
ATOM 2565 O O . ALA A 1 318 ? -2.524 -3.908 -19.160 1.00 51.38 318 ALA A O 1
ATOM 2566 N N . GLN A 1 319 ? -3.651 -5.464 -20.333 1.00 49.97 319 GLN A N 1
ATOM 2567 C CA . GLN A 1 319 ? -4.720 -4.551 -20.767 1.00 49.97 319 GLN A CA 1
ATOM 2568 C C . GLN A 1 319 ? -5.756 -4.288 -19.674 1.00 49.97 319 GLN A C 1
ATOM 2570 O O . GLN A 1 319 ? -6.444 -3.268 -19.701 1.00 49.97 319 GLN A O 1
ATOM 2575 N N . SER A 1 320 ? -5.833 -5.163 -18.671 1.00 51.91 320 SER A N 1
ATOM 2576 C CA . SER A 1 320 ? -6.741 -5.011 -17.536 1.00 51.91 320 SER A CA 1
ATOM 2577 C C . SER A 1 320 ? -6.225 -4.038 -16.470 1.00 51.91 320 SER A C 1
ATOM 2579 O O . SER A 1 320 ? -6.772 -4.055 -15.372 1.00 51.91 320 SER A O 1
ATOM 2581 N N . GLY A 1 321 ? -5.198 -3.225 -16.782 1.00 49.62 321 GLY A N 1
ATOM 2582 C CA . GLY A 1 321 ? -4.369 -2.364 -15.920 1.00 49.62 321 GLY A CA 1
ATOM 2583 C C . GLY A 1 321 ? -5.085 -1.499 -14.877 1.00 49.62 321 GLY A C 1
ATOM 2584 O O . GLY A 1 321 ? -4.951 -0.290 -14.878 1.00 49.62 321 GLY A O 1
ATOM 2585 N N . TYR A 1 322 ? -5.813 -2.111 -13.948 1.00 52.41 322 TYR A N 1
ATOM 2586 C CA . TYR A 1 322 ? -6.697 -1.467 -12.979 1.00 52.41 322 TYR A CA 1
ATOM 2587 C C . TYR A 1 322 ? -6.393 -1.898 -11.541 1.00 52.41 322 TYR A C 1
ATOM 2589 O O . TYR A 1 322 ? -7.183 -1.629 -10.644 1.00 52.41 322 TYR A O 1
ATOM 2597 N N . HIS A 1 323 ? -5.244 -2.517 -11.261 1.00 52.19 323 HIS A N 1
ATOM 2598 C CA . HIS A 1 323 ? -4.933 -2.983 -9.902 1.00 52.19 323 HIS A CA 1
ATOM 2599 C C . HIS A 1 323 ? -4.722 -1.847 -8.886 1.00 52.19 323 HIS A C 1
ATOM 2601 O O . HIS A 1 323 ? -4.628 -2.117 -7.689 1.00 52.19 323 HIS A O 1
ATOM 2607 N N . LEU A 1 324 ? -4.687 -0.580 -9.322 1.00 51.84 324 LEU A N 1
ATOM 2608 C CA . LEU A 1 324 ? -4.625 0.594 -8.443 1.00 51.84 324 LEU A CA 1
ATOM 2609 C C . LEU A 1 324 ? -5.409 1.814 -8.957 1.00 51.84 324 LEU A C 1
ATOM 2611 O O . LEU A 1 324 ? -5.280 2.887 -8.370 1.00 51.84 324 LEU A O 1
ATOM 2615 N N . HIS A 1 325 ? -6.195 1.674 -10.026 1.00 51.19 325 HIS A N 1
ATOM 2616 C CA . HIS A 1 325 ? -6.970 2.781 -10.586 1.00 51.19 325 HIS A CA 1
ATOM 2617 C C . HIS A 1 325 ? -8.218 3.057 -9.736 1.00 51.19 325 HIS A C 1
ATOM 2619 O O . HIS A 1 325 ? -9.041 2.174 -9.501 1.00 51.19 325 HIS A O 1
ATOM 2625 N N . GLU A 1 326 ? -8.398 4.315 -9.348 1.00 48.72 326 GLU A N 1
ATOM 2626 C CA . GLU A 1 326 ? -9.616 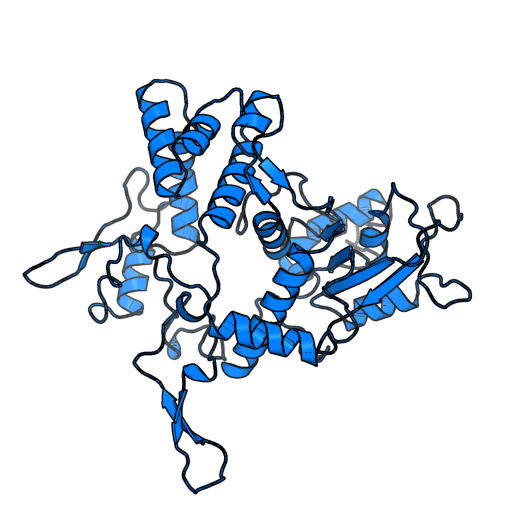4.854 -8.735 1.00 48.72 326 GLU A CA 1
ATOM 2627 C C . GLU A 1 326 ? -10.792 4.884 -9.731 1.00 48.72 326 GLU A C 1
ATOM 2629 O O . GLU A 1 326 ? -11.954 5.022 -9.352 1.00 48.72 326 GLU A O 1
ATOM 2634 N N . GLY A 1 327 ? -10.496 4.721 -11.026 1.00 48.56 327 GLY A N 1
ATOM 2635 C CA . GLY A 1 327 ? -11.461 4.809 -12.111 1.00 48.56 327 GLY A CA 1
ATOM 2636 C C . GLY A 1 327 ? -12.693 3.918 -11.914 1.00 48.56 327 GLY A C 1
ATOM 2637 O O . GLY A 1 327 ? -12.598 2.710 -11.695 1.00 48.56 327 GLY A O 1
ATOM 2638 N N . TYR A 1 328 ? -13.868 4.521 -12.103 1.00 49.72 328 TYR A N 1
ATOM 2639 C CA . TYR A 1 328 ? -15.197 3.896 -12.173 1.00 49.72 328 TYR A CA 1
ATOM 2640 C C . TYR A 1 328 ? -15.387 2.996 -13.419 1.00 49.72 328 TYR A C 1
ATOM 2642 O O . TYR A 1 328 ? -16.415 3.054 -14.109 1.00 49.72 328 TYR A O 1
ATOM 2650 N N . GLY A 1 329 ? -14.362 2.211 -13.763 1.00 53.06 329 GLY A N 1
ATOM 2651 C CA . GLY A 1 329 ? -14.324 1.318 -14.916 1.00 53.06 329 GLY A CA 1
ATOM 2652 C C . GLY A 1 329 ? -15.504 0.345 -14.931 1.00 53.06 329 GLY A C 1
ATOM 2653 O O . GLY A 1 329 ? -15.986 -0.099 -13.888 1.00 53.06 329 GLY A O 1
ATOM 2654 N N . LYS A 1 330 ? -16.002 0.064 -16.141 1.00 49.16 330 LYS A N 1
ATOM 2655 C CA . LYS A 1 330 ? -17.095 -0.875 -16.417 1.00 49.16 330 LYS A CA 1
ATOM 2656 C C . LYS A 1 330 ? -16.562 -2.303 -16.251 1.00 49.16 330 LYS A C 1
ATOM 2658 O O . LYS A 1 330 ? -15.963 -2.812 -17.187 1.00 49.16 330 LYS A O 1
ATOM 2663 N N . GLY A 1 331 ? -16.774 -2.912 -15.090 1.00 63.03 331 GLY A N 1
ATOM 2664 C CA . GLY A 1 331 ? -16.505 -4.331 -14.873 1.00 63.03 331 GLY A CA 1
ATOM 2665 C C . GLY A 1 331 ? -17.489 -4.944 -13.884 1.00 63.03 331 GLY A C 1
ATOM 2666 O O . GLY A 1 331 ? -18.131 -4.212 -13.120 1.00 63.03 331 GLY A O 1
ATOM 2667 N N . SER A 1 332 ? -17.645 -6.265 -13.925 1.00 75.31 332 SER A N 1
ATOM 2668 C CA . SER A 1 332 ? -18.464 -7.011 -12.958 1.00 75.31 332 SER A CA 1
ATOM 2669 C C . SER A 1 332 ? -17.861 -6.958 -11.543 1.00 75.31 332 SER A C 1
ATOM 2671 O O . SER A 1 332 ? -16.702 -6.580 -11.345 1.00 75.31 332 SER A O 1
ATOM 2673 N N . CYS A 1 333 ? -18.639 -7.302 -10.511 1.00 78.69 333 CYS A N 1
ATOM 2674 C CA . CYS A 1 333 ? -18.085 -7.356 -9.155 1.00 78.69 333 CYS A CA 1
ATOM 2675 C C . CYS A 1 333 ? -17.099 -8.510 -8.951 1.00 78.69 333 CYS A C 1
ATOM 2677 O O . CYS A 1 333 ? -16.268 -8.443 -8.043 1.00 78.69 333 CYS A O 1
ATOM 2679 N N . GLU A 1 334 ? -17.166 -9.529 -9.802 1.00 82.50 334 GLU A N 1
ATOM 2680 C CA . GLU A 1 334 ? -16.211 -10.625 -9.908 1.00 82.50 334 GLU A CA 1
ATOM 2681 C C . GLU A 1 334 ? -14.896 -10.173 -10.544 1.00 82.50 334 GLU A C 1
ATOM 2683 O O . GLU A 1 334 ? -13.841 -10.429 -9.976 1.00 82.50 334 GLU A O 1
ATOM 2688 N N . GLU A 1 335 ? -14.932 -9.407 -11.637 1.00 79.69 335 GLU A N 1
ATOM 2689 C CA . GLU A 1 335 ? -13.710 -8.817 -12.211 1.00 79.69 335 GLU A CA 1
ATOM 2690 C C . GLU A 1 335 ? -12.992 -7.927 -11.189 1.00 79.69 335 GLU A C 1
ATOM 2692 O O . GLU A 1 335 ? -11.773 -7.989 -11.032 1.00 79.69 335 GLU A O 1
ATOM 2697 N N . ARG A 1 336 ? -13.747 -7.140 -10.410 1.00 79.81 336 ARG A N 1
ATOM 2698 C CA . ARG A 1 336 ? -13.156 -6.369 -9.307 1.00 79.81 336 ARG A CA 1
ATOM 2699 C C . ARG A 1 336 ? -12.609 -7.271 -8.199 1.00 79.81 336 ARG A C 1
ATOM 2701 O O . ARG A 1 336 ? -11.710 -6.868 -7.459 1.00 79.81 336 ARG A O 1
ATOM 2708 N N . TYR A 1 337 ? -13.168 -8.463 -8.005 1.00 84.94 337 TYR A N 1
ATOM 2709 C CA . TYR A 1 337 ? -12.638 -9.416 -7.031 1.00 84.94 337 TYR A CA 1
ATOM 2710 C C . TYR A 1 337 ? -11.274 -9.919 -7.485 1.00 84.94 337 TYR A C 1
ATOM 2712 O O . TYR A 1 337 ? -10.316 -9.810 -6.725 1.00 84.94 337 TYR A O 1
ATOM 2720 N N . GLU A 1 338 ? -11.166 -10.357 -8.736 1.00 84.62 338 GLU A N 1
ATOM 2721 C CA . GLU A 1 338 ? -9.905 -10.796 -9.339 1.00 84.62 338 GLU A CA 1
ATOM 2722 C C . GLU A 1 338 ? -8.839 -9.695 -9.294 1.00 84.62 338 GLU A C 1
ATOM 2724 O O . GLU A 1 338 ? -7.706 -9.949 -8.884 1.00 84.62 338 GLU A O 1
ATOM 2729 N N . GLN A 1 339 ? -9.219 -8.447 -9.587 1.00 82.06 339 GLN A N 1
ATOM 2730 C CA . GLN A 1 339 ? -8.336 -7.285 -9.439 1.00 82.06 339 GLN A CA 1
ATOM 2731 C C . GLN A 1 339 ? -7.862 -7.093 -7.994 1.00 82.06 339 GLN A C 1
ATOM 2733 O O . GLN A 1 339 ? -6.669 -6.922 -7.761 1.00 82.06 339 GLN A O 1
ATOM 2738 N N . ASN A 1 340 ? -8.763 -7.163 -7.008 1.00 84.50 340 ASN A N 1
ATOM 2739 C CA . ASN A 1 340 ? -8.380 -7.062 -5.598 1.00 84.50 340 ASN A CA 1
ATOM 2740 C C . ASN A 1 340 ? -7.433 -8.199 -5.183 1.00 84.50 340 ASN A C 1
ATOM 2742 O O . ASN A 1 340 ? -6.490 -7.955 -4.430 1.00 84.50 340 ASN A O 1
ATOM 2746 N N . ILE A 1 341 ? -7.651 -9.423 -5.676 1.00 89.50 341 ILE A N 1
ATOM 2747 C CA . ILE A 1 341 ? -6.749 -10.556 -5.438 1.00 89.50 341 ILE A CA 1
ATOM 2748 C C . ILE A 1 341 ? -5.368 -10.290 -6.043 1.00 89.50 341 ILE A C 1
ATOM 2750 O O . ILE A 1 341 ? -4.370 -10.476 -5.345 1.00 89.50 341 ILE A O 1
ATOM 2754 N N . ALA A 1 342 ? -5.301 -9.782 -7.275 1.00 88.31 342 ALA A N 1
ATOM 2755 C CA . ALA A 1 342 ? -4.050 -9.384 -7.917 1.00 88.31 342 ALA A CA 1
ATOM 2756 C C . ALA A 1 342 ? -3.302 -8.314 -7.100 1.00 88.31 342 ALA A C 1
ATOM 2758 O O . ALA A 1 342 ? -2.125 -8.488 -6.779 1.00 88.31 342 ALA A O 1
ATOM 2759 N N . SER A 1 343 ? -3.991 -7.251 -6.670 1.00 87.19 343 SER A N 1
ATOM 2760 C CA . SER A 1 343 ? -3.390 -6.189 -5.853 1.00 87.19 343 SER A CA 1
ATOM 2761 C C . SER A 1 343 ? -2.883 -6.722 -4.513 1.00 87.19 343 SER A C 1
ATOM 2763 O O . SER A 1 343 ? -1.778 -6.388 -4.079 1.00 87.19 343 SER A O 1
ATOM 2765 N N . ILE A 1 344 ? -3.664 -7.567 -3.834 1.00 90.75 344 ILE A N 1
ATOM 2766 C CA . ILE A 1 344 ? -3.247 -8.170 -2.561 1.00 90.75 344 ILE A CA 1
ATOM 2767 C C . ILE A 1 344 ? -2.047 -9.099 -2.778 1.00 90.75 344 ILE A C 1
ATOM 2769 O O . ILE A 1 344 ? -1.135 -9.090 -1.948 1.00 90.75 344 ILE A O 1
ATOM 2773 N N . ALA A 1 345 ? -1.991 -9.848 -3.882 1.00 92.62 345 ALA A N 1
ATOM 2774 C CA . ALA A 1 345 ? -0.823 -10.650 -4.234 1.00 92.62 345 ALA A CA 1
ATOM 2775 C C . ALA A 1 345 ? 0.429 -9.770 -4.387 1.00 92.62 345 ALA A C 1
ATOM 2777 O O . ALA A 1 345 ? 1.432 -10.036 -3.720 1.00 92.62 345 ALA A O 1
ATOM 2778 N N . ASP A 1 346 ? 0.347 -8.668 -5.139 1.00 92.69 346 ASP A N 1
ATOM 2779 C CA . ASP A 1 346 ? 1.440 -7.693 -5.271 1.00 92.69 346 ASP A CA 1
ATOM 2780 C C . ASP A 1 346 ? 1.888 -7.151 -3.915 1.00 92.69 346 ASP A C 1
ATOM 2782 O O . ASP A 1 346 ? 3.079 -7.147 -3.602 1.00 92.69 346 ASP A O 1
ATOM 2786 N N . LEU A 1 347 ? 0.940 -6.742 -3.067 1.00 92.12 347 LEU A N 1
ATOM 2787 C CA . LEU A 1 347 ? 1.219 -6.269 -1.711 1.00 92.12 347 LEU A CA 1
ATOM 2788 C C . LEU A 1 347 ? 1.988 -7.315 -0.898 1.00 92.12 347 LEU A C 1
ATOM 2790 O O . LEU A 1 347 ? 2.959 -6.975 -0.215 1.00 92.12 347 LEU A O 1
ATOM 2794 N N . MET A 1 348 ? 1.578 -8.584 -0.967 1.00 92.31 348 MET A N 1
ATOM 2795 C CA . MET A 1 348 ? 2.244 -9.678 -0.259 1.00 92.31 348 MET A CA 1
ATOM 2796 C C . MET A 1 348 ? 3.655 -9.926 -0.802 1.00 92.31 348 MET A C 1
ATOM 2798 O O . MET A 1 348 ? 4.584 -10.039 0.006 1.00 92.31 348 MET A O 1
ATOM 2802 N N . ILE A 1 349 ? 3.848 -9.935 -2.126 1.00 94.75 349 ILE A N 1
ATOM 2803 C CA . ILE A 1 349 ? 5.166 -10.106 -2.762 1.00 94.75 349 ILE A CA 1
ATOM 2804 C C . ILE A 1 349 ? 6.094 -8.949 -2.378 1.00 94.75 349 ILE A C 1
ATOM 2806 O O . ILE A 1 349 ? 7.184 -9.180 -1.844 1.00 94.75 349 ILE A O 1
ATOM 2810 N N . LEU A 1 350 ? 5.644 -7.705 -2.556 1.00 94.88 350 LEU A N 1
ATOM 2811 C CA . LEU A 1 350 ? 6.396 -6.494 -2.217 1.00 94.88 350 LEU A CA 1
ATOM 2812 C C . LEU A 1 350 ? 6.748 -6.457 -0.727 1.00 94.88 350 LEU A C 1
ATOM 2814 O O . LEU A 1 350 ? 7.876 -6.141 -0.358 1.00 94.88 350 LEU A O 1
ATOM 2818 N N . SER A 1 351 ? 5.824 -6.837 0.159 1.00 93.25 351 SER A N 1
ATOM 2819 C CA . SER A 1 351 ? 6.082 -6.843 1.605 1.00 93.25 351 SER A CA 1
ATOM 2820 C C . SER A 1 351 ? 7.172 -7.837 2.029 1.00 93.25 351 SER A C 1
ATOM 2822 O O . SER A 1 351 ? 7.781 -7.659 3.088 1.00 93.25 351 SER A O 1
ATOM 2824 N N . ARG A 1 352 ? 7.459 -8.862 1.216 1.00 93.94 352 ARG A N 1
ATOM 2825 C CA . ARG A 1 352 ? 8.426 -9.926 1.524 1.00 93.94 352 ARG A CA 1
ATOM 2826 C C . ARG A 1 352 ? 9.787 -9.771 0.846 1.00 93.94 352 ARG A C 1
ATOM 2828 O O . ARG A 1 352 ? 10.714 -10.411 1.333 1.00 93.94 352 ARG A O 1
ATOM 2835 N N . GLY A 1 353 ? 9.917 -8.923 -0.178 1.00 94.50 353 GLY A N 1
ATOM 2836 C CA . GLY A 1 353 ? 11.179 -8.715 -0.901 1.00 94.50 353 GLY A CA 1
ATOM 2837 C C . GLY A 1 353 ? 12.337 -8.281 0.007 1.00 94.50 353 GLY A C 1
ATOM 2838 O O . GLY A 1 353 ? 12.128 -7.626 1.034 1.00 94.50 353 GLY A O 1
ATOM 2839 N N . ASN A 1 354 ? 13.565 -8.638 -0.352 1.00 93.25 354 ASN A N 1
ATOM 2840 C CA . ASN A 1 354 ? 14.757 -8.311 0.426 1.00 93.25 354 ASN A CA 1
ATOM 2841 C C . ASN A 1 354 ? 15.055 -6.819 0.378 1.00 93.25 354 ASN A C 1
ATOM 2843 O O . ASN A 1 354 ? 15.070 -6.181 1.430 1.00 93.25 354 ASN A O 1
ATOM 2847 N N . LEU A 1 355 ? 15.200 -6.259 -0.820 1.00 93.50 355 LEU A N 1
ATOM 2848 C CA . LEU A 1 355 ? 15.188 -4.824 -1.068 1.00 93.50 355 LEU A CA 1
ATOM 2849 C C . LEU A 1 355 ? 13.915 -4.464 -1.830 1.00 93.50 355 LEU A C 1
ATOM 2851 O O . LEU A 1 355 ? 13.539 -5.136 -2.787 1.00 93.50 355 LEU A O 1
ATOM 2855 N N . VAL A 1 356 ? 13.234 -3.402 -1.395 1.00 94.94 356 VAL A N 1
ATOM 2856 C CA . VAL A 1 356 ? 12.037 -2.900 -2.079 1.00 94.94 356 VAL A CA 1
ATOM 2857 C C . VAL A 1 356 ? 12.216 -1.438 -2.462 1.00 94.94 356 VAL A C 1
ATOM 2859 O O . VAL A 1 356 ? 12.474 -0.613 -1.586 1.00 94.94 356 VAL A O 1
ATOM 2862 N N . VAL A 1 357 ? 12.037 -1.099 -3.740 1.00 95.12 357 VAL A N 1
ATOM 2863 C CA . VAL A 1 357 ? 12.020 0.293 -4.217 1.00 95.12 357 VAL A CA 1
ATOM 2864 C C . VAL A 1 357 ? 10.590 0.723 -4.511 1.00 95.12 357 VAL A C 1
ATOM 2866 O O . VAL A 1 357 ? 9.931 0.151 -5.376 1.00 95.12 357 VAL A O 1
ATOM 2869 N N . ILE A 1 358 ? 10.100 1.739 -3.807 1.00 92.88 358 ILE A N 1
ATOM 2870 C CA . ILE A 1 358 ? 8.720 2.225 -3.948 1.00 92.88 358 ILE A CA 1
ATOM 2871 C C . ILE A 1 358 ? 8.653 3.754 -3.947 1.00 92.88 358 ILE A C 1
ATOM 2873 O O . ILE A 1 358 ? 9.613 4.439 -3.587 1.00 92.88 358 ILE A O 1
ATOM 2877 N N . GLU A 1 359 ? 7.482 4.300 -4.267 1.00 89.31 359 GLU A N 1
ATOM 2878 C CA . GLU A 1 359 ? 7.168 5.701 -4.002 1.00 89.31 359 GLU A CA 1
ATOM 2879 C C . GLU A 1 359 ? 6.247 5.875 -2.783 1.00 89.31 359 GLU A C 1
ATOM 2881 O O . GLU A 1 359 ? 5.245 5.176 -2.618 1.00 89.31 359 GLU A O 1
ATOM 2886 N N . PHE A 1 360 ? 6.542 6.874 -1.956 1.00 87.62 360 PHE A N 1
ATOM 2887 C CA . PHE A 1 360 ? 5.825 7.155 -0.709 1.00 87.62 360 PHE A CA 1
ATOM 2888 C C . PHE A 1 360 ? 4.712 8.203 -0.811 1.00 87.62 360 PHE A C 1
ATOM 2890 O O . PHE A 1 360 ? 3.935 8.398 0.122 1.00 87.62 360 PHE A O 1
ATOM 2897 N N . ASN A 1 361 ? 4.592 8.849 -1.962 1.00 82.44 361 ASN A N 1
ATOM 2898 C CA . ASN A 1 361 ? 3.370 9.541 -2.376 1.00 82.44 361 ASN A CA 1
ATOM 2899 C C . ASN A 1 361 ? 2.224 8.558 -2.700 1.00 82.44 361 ASN A C 1
ATOM 2901 O O . ASN A 1 361 ? 1.088 8.989 -2.782 1.00 82.44 361 ASN A O 1
ATOM 2905 N N . SER A 1 362 ? 2.493 7.259 -2.888 1.00 82.94 362 SER A N 1
ATOM 2906 C CA . SER A 1 362 ? 1.452 6.244 -3.068 1.00 82.94 362 SER A CA 1
ATOM 2907 C C . SER A 1 362 ? 0.991 5.700 -1.718 1.00 82.94 362 SER A C 1
ATOM 2909 O O . SER A 1 362 ? 1.807 5.212 -0.929 1.00 82.94 362 SER A O 1
ATOM 2911 N N . ASN A 1 363 ? -0.325 5.687 -1.487 1.00 82.50 363 ASN A N 1
ATOM 2912 C CA . ASN A 1 363 ? -0.922 4.984 -0.347 1.00 82.50 363 ASN A CA 1
ATOM 2913 C C . ASN A 1 363 ? -0.530 3.501 -0.320 1.00 82.50 363 ASN A C 1
ATOM 2915 O O . ASN A 1 363 ? -0.318 2.944 0.756 1.00 82.50 363 ASN A O 1
ATOM 2919 N N . TRP A 1 364 ? -0.347 2.889 -1.494 1.00 84.94 364 TRP A N 1
ATOM 2920 C CA . TRP A 1 364 ? 0.131 1.515 -1.612 1.00 84.94 364 TRP A CA 1
ATOM 2921 C C . TRP A 1 364 ? 1.560 1.359 -1.100 1.00 84.94 364 TRP A C 1
ATOM 2923 O O . TRP A 1 364 ? 1.838 0.477 -0.293 1.00 84.94 364 TRP A O 1
ATOM 2933 N N . GLY A 1 365 ? 2.450 2.286 -1.469 1.00 88.56 365 GLY A N 1
ATOM 2934 C CA . GLY A 1 365 ? 3.818 2.327 -0.952 1.00 88.56 365 GLY A CA 1
ATOM 2935 C C . GLY A 1 365 ? 3.869 2.446 0.574 1.00 88.56 365 GLY A C 1
ATOM 2936 O O . GLY A 1 365 ? 4.618 1.728 1.244 1.00 88.56 365 GLY A O 1
ATOM 2937 N N . ARG A 1 366 ? 3.020 3.303 1.151 1.00 87.81 366 ARG A N 1
ATOM 2938 C CA . ARG A 1 366 ? 2.909 3.437 2.613 1.00 87.81 366 ARG A CA 1
ATOM 2939 C C . ARG A 1 366 ? 2.343 2.178 3.267 1.00 87.81 366 ARG A C 1
ATOM 2941 O O . ARG A 1 366 ? 2.827 1.786 4.325 1.00 87.81 366 ARG A O 1
ATOM 2948 N N . LEU A 1 367 ? 1.376 1.513 2.635 1.00 89.38 367 LEU A N 1
ATOM 2949 C CA . LEU A 1 367 ? 0.811 0.265 3.145 1.00 89.38 367 LEU A CA 1
ATOM 2950 C C . LEU A 1 367 ? 1.846 -0.871 3.126 1.00 89.38 367 LEU A C 1
ATOM 2952 O O . LEU A 1 367 ? 2.019 -1.548 4.139 1.00 89.38 367 LEU A O 1
ATOM 2956 N N . ILE A 1 368 ? 2.595 -1.034 2.030 1.00 91.56 368 ILE A N 1
ATOM 2957 C CA . ILE A 1 368 ? 3.707 -2.000 1.923 1.00 91.56 368 ILE A CA 1
ATOM 2958 C C . ILE A 1 368 ? 4.699 -1.793 3.069 1.00 91.56 368 ILE A C 1
ATOM 2960 O O . ILE A 1 368 ? 5.108 -2.753 3.726 1.00 91.56 368 ILE A O 1
ATOM 2964 N N . ARG A 1 369 ? 5.044 -0.533 3.356 1.00 90.81 369 ARG A N 1
ATOM 2965 C CA . ARG A 1 369 ? 5.901 -0.185 4.491 1.00 90.81 369 ARG A CA 1
ATOM 2966 C C . ARG A 1 369 ? 5.302 -0.639 5.816 1.00 90.81 369 ARG A C 1
ATOM 2968 O O . ARG A 1 369 ? 5.998 -1.305 6.576 1.00 90.81 369 ARG A O 1
ATOM 2975 N N . THR A 1 370 ? 4.024 -0.361 6.082 1.00 90.19 370 THR A N 1
ATOM 2976 C CA . THR A 1 370 ? 3.333 -0.846 7.292 1.00 90.19 370 THR A CA 1
ATOM 2977 C C . THR A 1 370 ? 3.474 -2.364 7.453 1.00 90.19 370 THR A C 1
ATOM 2979 O O . THR A 1 370 ? 3.828 -2.828 8.535 1.00 90.19 370 THR A O 1
ATOM 2982 N N . PHE A 1 371 ? 3.307 -3.145 6.379 1.00 90.56 371 PHE A N 1
ATOM 2983 C CA . PHE A 1 371 ? 3.490 -4.604 6.411 1.00 90.56 371 PHE A CA 1
ATOM 2984 C C . PHE A 1 371 ? 4.942 -5.060 6.630 1.00 90.56 371 PHE A C 1
ATOM 2986 O O . PHE A 1 371 ? 5.164 -6.215 7.014 1.00 90.56 371 PHE A O 1
ATOM 2993 N N . ARG A 1 372 ? 5.931 -4.182 6.441 1.00 92.06 372 ARG A N 1
ATOM 2994 C CA . ARG A 1 372 ? 7.364 -4.453 6.657 1.00 92.06 372 ARG A CA 1
ATOM 2995 C C . ARG A 1 372 ? 7.875 -3.999 8.023 1.00 92.06 372 ARG A C 1
ATOM 2997 O O . ARG A 1 372 ? 8.896 -4.517 8.469 1.00 92.06 372 ARG A O 1
ATOM 3004 N N . LEU A 1 373 ? 7.175 -3.102 8.717 1.00 91.44 373 LEU A N 1
ATOM 3005 C CA . LEU A 1 373 ? 7.562 -2.640 10.054 1.00 91.44 373 LEU A CA 1
ATOM 3006 C C . LEU A 1 373 ? 7.305 -3.704 11.127 1.00 91.44 373 LEU A C 1
ATOM 3008 O O . LEU A 1 373 ? 6.299 -4.419 11.109 1.00 91.44 373 LEU A O 1
ATOM 3012 N N . ARG A 1 374 ? 8.230 -3.825 12.076 1.00 90.31 374 ARG A N 1
ATOM 3013 C CA . ARG A 1 374 ? 8.185 -4.774 13.192 1.00 90.31 374 ARG A CA 1
ATOM 3014 C C . ARG A 1 374 ? 8.635 -4.085 14.472 1.00 90.31 374 ARG A C 1
ATOM 3016 O O . ARG A 1 374 ? 9.517 -3.234 14.451 1.00 90.31 374 ARG A O 1
ATOM 3023 N N . ILE A 1 375 ? 8.034 -4.480 15.587 1.00 89.88 375 ILE A N 1
ATOM 3024 C CA . ILE A 1 375 ? 8.425 -4.008 16.916 1.00 89.88 375 ILE A CA 1
ATOM 3025 C C . ILE A 1 375 ? 9.601 -4.860 17.395 1.00 89.88 375 ILE A C 1
ATOM 3027 O O . ILE A 1 375 ? 9.547 -6.088 17.296 1.00 89.88 375 ILE A O 1
ATOM 3031 N N . ASN A 1 376 ? 10.661 -4.220 17.888 1.00 87.44 376 ASN A N 1
ATOM 3032 C CA . ASN A 1 376 ? 11.765 -4.924 18.534 1.00 87.44 376 ASN A CA 1
ATOM 3033 C C . ASN A 1 376 ? 11.346 -5.449 19.910 1.00 87.44 376 ASN A C 1
ATOM 3035 O O . ASN A 1 376 ? 10.542 -4.839 20.616 1.00 87.44 376 ASN A O 1
ATOM 3039 N N . ASP A 1 377 ? 11.929 -6.574 20.318 1.00 82.31 377 ASP A N 1
ATOM 3040 C CA . ASP A 1 377 ? 11.728 -7.064 21.674 1.00 82.31 377 ASP A CA 1
ATOM 3041 C C . ASP A 1 377 ? 12.316 -6.090 22.710 1.00 82.31 377 ASP A C 1
ATOM 3043 O O . ASP A 1 377 ? 13.228 -5.300 22.443 1.00 82.31 377 ASP A O 1
ATOM 3047 N N . ARG A 1 378 ? 11.782 -6.159 23.933 1.00 79.12 378 ARG A N 1
ATOM 3048 C CA . ARG A 1 378 ? 12.182 -5.272 25.030 1.00 79.12 378 ARG A CA 1
ATOM 3049 C C . ARG A 1 378 ? 13.689 -5.313 25.299 1.00 79.12 378 ARG A C 1
ATOM 3051 O O . ARG A 1 378 ? 14.250 -4.278 25.640 1.00 79.12 378 ARG A O 1
ATOM 3058 N N . GLN A 1 379 ? 14.324 -6.480 25.200 1.00 82.88 379 GLN A N 1
ATOM 3059 C CA . GLN A 1 379 ? 15.734 -6.646 25.550 1.00 82.88 379 GLN A CA 1
ATOM 3060 C C . GLN A 1 379 ? 16.631 -5.933 24.538 1.00 82.88 379 GLN A C 1
ATOM 3062 O O . GLN A 1 379 ? 17.542 -5.214 24.939 1.00 82.88 379 GLN A O 1
ATOM 3067 N N . ARG A 1 380 ? 16.323 -6.039 23.242 1.00 84.94 380 ARG A N 1
ATOM 3068 C CA . ARG A 1 380 ? 17.012 -5.287 22.184 1.00 84.94 380 ARG A CA 1
ATOM 3069 C C . ARG A 1 380 ? 16.883 -3.784 22.379 1.00 84.94 380 ARG A C 1
ATOM 3071 O O . ARG A 1 380 ? 17.887 -3.086 22.286 1.00 84.94 380 ARG A O 1
ATOM 3078 N N . VAL A 1 381 ? 15.683 -3.297 22.697 1.00 81.88 381 VAL A N 1
ATOM 3079 C CA . VAL A 1 381 ? 15.461 -1.862 22.948 1.00 81.88 381 VAL A CA 1
ATOM 3080 C C . VAL A 1 381 ? 16.241 -1.387 24.177 1.00 81.88 381 VAL A C 1
ATOM 3082 O O . VAL A 1 381 ? 16.889 -0.348 24.124 1.00 81.88 381 VAL A O 1
ATOM 3085 N N . MET A 1 382 ? 16.255 -2.167 25.265 1.00 78.88 382 MET A N 1
ATOM 3086 C CA . MET A 1 382 ? 17.061 -1.840 26.455 1.00 78.88 382 MET A CA 1
ATOM 3087 C C . MET A 1 382 ? 18.568 -1.819 26.160 1.00 78.88 382 MET A C 1
ATOM 3089 O O . MET A 1 382 ? 19.304 -1.098 26.824 1.00 78.88 382 MET A O 1
ATOM 3093 N N . ASN A 1 383 ? 19.012 -2.568 25.150 1.00 84.69 383 ASN A N 1
ATOM 3094 C CA . ASN A 1 383 ? 20.398 -2.609 24.689 1.00 84.69 383 ASN A CA 1
ATOM 3095 C C . ASN A 1 383 ? 20.707 -1.560 23.597 1.00 84.69 383 ASN A C 1
ATOM 3097 O O . ASN A 1 383 ? 21.733 -1.663 22.929 1.00 84.69 383 ASN A O 1
ATOM 3101 N N . GLY A 1 384 ? 19.831 -0.568 23.393 1.00 82.88 384 GLY A N 1
ATOM 3102 C CA . GLY A 1 384 ? 20.058 0.557 22.479 1.00 82.88 384 GLY A CA 1
ATOM 3103 C C . GLY A 1 384 ? 19.553 0.360 21.047 1.00 82.88 384 GLY A C 1
ATOM 3104 O O . GLY A 1 384 ? 19.802 1.213 20.197 1.00 82.88 384 GLY A O 1
ATOM 3105 N N . ALA A 1 385 ? 18.839 -0.731 20.746 1.00 85.88 385 ALA A N 1
ATOM 3106 C CA . ALA A 1 385 ? 18.179 -0.870 19.449 1.00 85.88 385 ALA A CA 1
ATOM 3107 C C . ALA A 1 385 ? 16.971 0.072 19.334 1.00 85.88 385 ALA A C 1
ATOM 3109 O O . ALA A 1 385 ? 16.263 0.328 20.309 1.00 85.88 385 ALA A O 1
ATOM 3110 N N . GLN A 1 386 ? 16.682 0.514 18.110 1.00 87.56 386 GLN A N 1
ATOM 3111 C CA . GLN A 1 386 ? 15.476 1.288 17.817 1.00 87.56 386 GLN A CA 1
ATOM 3112 C C . GLN A 1 386 ? 14.205 0.490 18.170 1.00 87.56 386 GLN A C 1
ATOM 3114 O O . GLN A 1 386 ? 14.171 -0.722 17.934 1.00 87.56 386 GLN A O 1
ATOM 3119 N N . PRO A 1 387 ? 13.133 1.110 18.696 1.00 86.50 387 PRO A N 1
ATOM 3120 C CA . PRO A 1 387 ? 11.893 0.399 19.033 1.00 86.50 387 PRO A CA 1
ATOM 3121 C C . PRO A 1 387 ? 11.211 -0.303 17.860 1.00 86.50 387 PRO A C 1
ATOM 3123 O O . PRO A 1 387 ? 10.516 -1.305 18.047 1.00 86.50 387 PRO A O 1
ATOM 3126 N N . VAL A 1 388 ? 11.411 0.229 16.658 1.00 89.00 388 VAL A N 1
ATOM 3127 C CA . VAL A 1 388 ? 10.895 -0.316 15.409 1.00 89.00 388 VAL A CA 1
ATOM 3128 C C . VAL A 1 388 ? 12.067 -0.650 14.513 1.00 89.00 388 VAL A C 1
ATOM 3130 O O . VAL A 1 388 ? 13.049 0.084 14.442 1.00 89.00 388 VAL A O 1
ATOM 3133 N N . PHE A 1 389 ? 11.941 -1.754 13.796 1.00 88.81 389 PHE A N 1
ATOM 3134 C CA . PHE A 1 389 ? 12.811 -2.058 12.678 1.00 88.81 389 PHE A CA 1
ATOM 3135 C C . PHE A 1 389 ? 11.973 -2.417 11.460 1.00 88.81 389 PHE A C 1
ATOM 3137 O O . PHE A 1 389 ? 10.813 -2.826 11.552 1.00 88.81 389 PHE A O 1
ATOM 3144 N N . GLN A 1 390 ? 12.579 -2.270 10.295 1.00 88.38 390 GLN A N 1
ATOM 3145 C CA . GLN A 1 390 ? 11.978 -2.651 9.033 1.00 88.38 390 GLN A CA 1
ATOM 3146 C C . GLN A 1 390 ? 12.551 -3.998 8.599 1.00 88.38 390 GLN A C 1
ATOM 3148 O O . GLN A 1 390 ? 13.765 -4.201 8.622 1.00 88.38 390 GLN A O 1
ATOM 3153 N N . LYS A 1 391 ? 11.685 -4.938 8.214 1.00 88.25 391 LYS A N 1
ATOM 3154 C CA . LYS A 1 391 ? 12.121 -6.191 7.598 1.00 88.25 391 LYS A CA 1
ATOM 3155 C C . LYS A 1 391 ? 12.666 -5.888 6.205 1.00 88.25 391 LYS A C 1
ATOM 3157 O O . LYS A 1 391 ? 11.935 -5.351 5.376 1.00 88.25 391 LYS A O 1
ATOM 3162 N N . GLY A 1 392 ? 13.907 -6.295 5.958 1.00 88.44 392 GLY A N 1
ATOM 3163 C CA . GLY A 1 392 ? 14.594 -6.023 4.702 1.00 88.44 392 GLY A CA 1
ATOM 3164 C C . GLY A 1 392 ? 14.854 -4.532 4.483 1.00 88.44 392 GLY A C 1
ATOM 3165 O O . GLY A 1 392 ? 14.532 -3.665 5.302 1.00 88.44 392 GLY A O 1
ATOM 3166 N N . GLU A 1 393 ? 15.440 -4.228 3.340 1.00 91.56 393 GLU A N 1
ATOM 3167 C CA . GLU A 1 393 ? 15.739 -2.871 2.926 1.00 91.56 393 GLU A CA 1
ATOM 3168 C C . GLU A 1 393 ? 14.538 -2.258 2.192 1.00 91.56 393 GLU A C 1
ATOM 3170 O O . GLU A 1 393 ? 13.788 -2.944 1.492 1.00 91.56 393 GLU A O 1
ATOM 3175 N N . MET A 1 394 ? 14.323 -0.957 2.371 1.00 91.62 394 MET A N 1
ATOM 3176 C CA . MET A 1 394 ? 13.393 -0.187 1.548 1.00 91.62 394 MET A CA 1
ATOM 3177 C C . MET A 1 394 ? 14.090 1.069 1.075 1.00 91.62 394 MET A C 1
ATOM 3179 O O . MET A 1 394 ? 14.671 1.802 1.876 1.00 91.62 394 MET A O 1
ATOM 3183 N N . ARG A 1 395 ? 13.992 1.320 -0.224 1.00 92.38 395 ARG A N 1
ATOM 3184 C CA . ARG A 1 395 ? 14.492 2.521 -0.874 1.00 92.38 395 ARG A CA 1
ATOM 3185 C C . ARG A 1 395 ? 13.337 3.262 -1.519 1.00 92.38 395 ARG A C 1
ATOM 3187 O O . ARG A 1 395 ? 12.299 2.690 -1.853 1.00 92.38 395 ARG A O 1
ATOM 3194 N N . ILE A 1 396 ? 13.509 4.566 -1.638 1.00 91.62 396 ILE A N 1
ATOM 3195 C CA . ILE A 1 396 ? 12.425 5.473 -1.986 1.00 91.62 396 ILE A CA 1
ATOM 3196 C C . ILE A 1 396 ? 12.789 6.095 -3.318 1.00 91.62 396 ILE A C 1
ATOM 3198 O O . ILE A 1 396 ? 13.668 6.948 -3.372 1.00 91.62 396 ILE A O 1
ATOM 3202 N N . ALA A 1 397 ? 12.100 5.687 -4.379 1.00 91.06 397 ALA A N 1
ATOM 3203 C CA . ALA A 1 397 ? 12.263 6.328 -5.679 1.00 91.06 397 ALA A CA 1
ATOM 3204 C C . ALA A 1 397 ? 11.824 7.800 -5.608 1.00 91.06 397 ALA A C 1
ATOM 3206 O O . ALA A 1 397 ? 12.489 8.686 -6.147 1.00 91.06 397 ALA A O 1
ATOM 3207 N N . ARG A 1 398 ? 10.717 8.082 -4.901 1.00 88.56 398 ARG A N 1
ATOM 3208 C CA . ARG A 1 398 ? 10.219 9.447 -4.682 1.00 88.56 398 ARG A CA 1
ATOM 3209 C C . ARG A 1 398 ? 9.276 9.555 -3.485 1.00 88.56 398 ARG A C 1
ATOM 3211 O O . ARG A 1 398 ? 8.578 8.607 -3.128 1.00 88.56 398 ARG A O 1
ATOM 3218 N N . GLY A 1 399 ? 9.217 10.747 -2.896 1.00 84.38 399 GLY A N 1
ATOM 3219 C CA . GLY A 1 399 ? 8.380 11.066 -1.738 1.00 84.38 399 GLY A CA 1
ATOM 3220 C C . GLY A 1 399 ? 9.203 11.363 -0.485 1.00 84.38 399 GLY A C 1
ATOM 3221 O O . GLY A 1 399 ? 10.431 11.322 -0.496 1.00 84.38 399 GLY A O 1
ATOM 3222 N N . ARG A 1 400 ? 8.519 11.706 0.609 1.00 80.75 400 ARG A N 1
ATOM 3223 C CA . ARG A 1 400 ? 9.169 12.012 1.892 1.00 80.75 400 ARG A CA 1
ATOM 3224 C C . ARG A 1 400 ? 9.733 10.738 2.509 1.00 80.75 400 ARG A C 1
ATOM 3226 O O . ARG A 1 400 ? 9.009 9.754 2.570 1.00 80.75 400 ARG A O 1
ATOM 3233 N N . LYS A 1 401 ? 10.956 10.786 3.056 1.00 76.81 401 LYS A N 1
ATOM 3234 C CA . LYS A 1 401 ? 11.569 9.655 3.786 1.00 76.81 401 LYS A CA 1
ATOM 3235 C C . LYS A 1 401 ? 10.675 9.094 4.896 1.00 76.81 401 LYS A C 1
ATOM 3237 O O . LYS A 1 401 ? 10.653 7.890 5.118 1.00 76.81 401 LYS A O 1
ATOM 3242 N N . LEU A 1 402 ? 9.918 9.980 5.536 1.00 75.19 402 LEU A N 1
ATOM 3243 C CA . LEU A 1 402 ? 8.954 9.681 6.585 1.00 75.19 402 LEU A CA 1
ATOM 3244 C C . LEU A 1 402 ? 7.561 10.065 6.066 1.00 75.19 402 LEU A C 1
ATOM 3246 O O . LEU A 1 402 ? 7.177 11.234 6.145 1.00 75.19 402 LEU A O 1
ATOM 3250 N N . PRO A 1 403 ? 6.827 9.124 5.452 1.00 74.25 403 PRO A N 1
ATOM 3251 C CA . PRO A 1 403 ? 5.624 9.454 4.693 1.00 74.25 403 PRO A CA 1
ATOM 3252 C C . PRO A 1 403 ? 4.361 9.614 5.541 1.00 74.25 403 PRO A C 1
ATOM 3254 O O . PRO A 1 403 ? 3.312 9.950 4.999 1.00 74.25 403 PRO A O 1
ATOM 3257 N N . GLY A 1 404 ? 4.447 9.363 6.850 1.00 71.94 404 GLY A N 1
ATOM 3258 C CA . GLY A 1 404 ? 3.268 9.182 7.688 1.00 71.94 404 GLY A CA 1
ATOM 3259 C C . GLY A 1 404 ? 2.506 7.895 7.334 1.00 71.94 404 GLY A C 1
ATOM 3260 O O . GLY A 1 404 ? 2.972 7.086 6.522 1.00 71.94 404 GLY A O 1
ATOM 3261 N N . PRO A 1 405 ? 1.346 7.662 7.965 1.00 69.12 405 PRO A N 1
ATOM 3262 C CA . PRO A 1 405 ? 0.533 6.485 7.682 1.00 69.12 405 PRO A CA 1
ATOM 3263 C C . PRO A 1 405 ? -0.125 6.557 6.284 1.00 69.12 405 PRO A C 1
ATOM 3265 O O . PRO A 1 405 ? -0.141 7.615 5.644 1.00 69.12 405 PRO A O 1
ATOM 3268 N N . PRO A 1 406 ? -0.665 5.437 5.766 1.00 66.81 406 PRO A N 1
ATOM 3269 C CA . PRO A 1 406 ? -1.512 5.451 4.572 1.00 66.81 406 PRO A CA 1
ATOM 3270 C C . PRO A 1 406 ? -2.723 6.386 4.739 1.00 66.81 406 PRO A C 1
ATOM 3272 O O . PRO A 1 406 ? -3.329 6.431 5.809 1.00 66.81 406 PRO A O 1
ATOM 3275 N N . GLY A 1 407 ? -3.100 7.095 3.671 1.00 62.50 407 GLY A N 1
ATOM 3276 C CA . GLY A 1 407 ? -4.267 7.982 3.630 1.00 62.50 407 GLY A CA 1
ATOM 3277 C C . GLY A 1 407 ? -4.028 9.412 4.128 1.00 62.50 407 GLY A C 1
ATOM 3278 O O . GLY A 1 407 ? -4.990 10.039 4.557 1.00 62.50 407 GLY A O 1
ATOM 3279 N N . TRP A 1 408 ? -2.780 9.891 4.101 1.00 56.53 408 TRP A N 1
ATOM 3280 C CA . TRP A 1 408 ? -2.343 11.195 4.629 1.00 56.53 408 TRP A CA 1
ATOM 3281 C C . TRP A 1 408 ? -1.687 12.123 3.605 1.00 56.53 408 TRP A C 1
ATOM 3283 O O . TRP A 1 408 ? -0.970 11.610 2.712 1.00 56.53 408 TRP A O 1
#

pLDDT: mean 82.42, std 11.37, range [45.47, 97.31]

Organism: NCBI:txid382380

Secondary structure (DSSP, 8-state):
---PPPPGGG-SSTTS-SS---GGGEEEE-SSTTSPPEEEEE-TTS--GGGGTB---HHHHTTPPPTTTTTS-HHHHHHHHHHT-TTTSTTPPPPEEEE-STT--EEEE---HHHHHHHIIIIIHHHHH--SSHHHHHHHHHHHHHTT--HHHHHHHH-TTT--HHHHHHHHHHHHHHHTTTPBPHHHHHHHHHHHHHH-TT--TTS--EEEEE--TTHHHHTSHHHHHHHHHHTT--BTTTTB-S-SS--HHHHHTT--S---SSPEEEEEEES-HHHHHHHHHHS-B-TTS-EEEEPTTSPEEEEEEEEE---S-GGG--SS--------HHHHHHHHHHHHHHHHHHHH-SEEEEETTSHHHHHHHHHHEEEPPHHHHHTT--SEEESSEEEEEES-SS--STT-

Foldseek 3Di:
DAAAAAQQVPHLFLQRDPLFDDPQQFDWDDPDVPDDTDGDGGDPPQDGHCCNWAPADCVLVVVDDDFCVVVDDPVRLVVLQVVQQCVVPPPDDADWDWTDPDPDTDTDGRHDPVSVVSCCVRPPVCLLVDLPDPVSLVSVLVVVVSLVDDPLLSVLQSPCVQDDPLVNLLSSLQSNLVSRRRPTDPVLVVVLVVQCVPFQVVDPLVDAAEEEEFEDPPCLVPQCQVFQQVVCVVVVQADPVVRDHPDSGQAPVLLVVLPDDDQDDDAHEYEYHYLQCPVNVVSQVVADADPVGFGWDQDPVRDTDSYTYDYTYTNPDNVLSVLPDPDSDNDHSNSVNNSPSVNVSSLVSQLSHQEYEYALSDLSRLNSQSSQKHADDSVCVVVPDRRIDGRHHYHHSYDDPRSGHRPD

Radius of gyration: 23.98 Å; chains: 1; bounding box: 65×63×59 Å

Sequence (408 aa):
MVLLEPPNALNGFKSNSQFSCPPEAWRTEVRRKGAEPVKVGWNEDFPVGLTRLIRHPAWLSKGCGMPCVGEYTYEEWDDLRIKNNATAMPGLPPLQIQCGGTSKRTSVVVLGGQEIRDYFDLYYKEKMLDRSSEISIARASEWVKRMSAMPHEARTFINSSALDRSDTWDYLSALIARSGVLRFQPWIGRDVEGYMKTYVPDLDLNRPYDAIHVRRGDKLVMEARRLVRLLWMERGQYDEATDAMPTNYIPFWHYLSQYVTTCMDGPRTVYVATDDPVVVKAEINELPKDDDGYTVLITEGGMLTFHKFQFVFSSYDAQSGYHLHEGYGKGSCEERYEQNIASIADLMILSRGNLVVIEFNSNWGRLIRTFRLRINDRQRVMNGAQPVFQKGEMRIARGRKLPGPPGW